Protein AF-0000000085930129 (afdb_homodimer)

Secondary structure (DSSP, 8-state):
-EEEEEEE-S-HHHHHHHHHHHHHHHHHHT-EEEEEEESSHHHHHHHHHH----SEEEE-S--SSS-HHHHHHHHHTT-SSSEEEEEES--TTHHHHHHTT-SEEEESSPPHHHHHHHHHHHHHHHHHT--EEEEEETTEEEEEEGGG--EEEEETTEEEEESSSEEEEES-HHHHHTT--TTEEEETTTEEEEGGGEEEE-SSEEEETTS-EEEPPTT-HHHHHHHHHHH-/-EEEEEEE-S-HHHHHHHHHHHHHHHHHHT-EEEEEEESSHHHHHHHHHH----SEEEE-S--SSS-HHHHHHHHHTT-SSSEEEEEES--TTHHHHHHTT-SEEEESSPPHHHHHHHHHHHHHHHHHT--EEEEEETTEEEEEEGGG--EEEEETTEEEEESSSEEEEE--HHHHHTTS-TTEEEETTTEEEEGGGEEEE-SSEEEETTS-EEEPPTT-HHHHHHHHHHH-

Structure (mmCIF, N/CA/C/O backbone):
data_AF-0000000085930129-model_v1
#
loop_
_entity.id
_entity.type
_entity.pdbx_description
1 polymer 'Stage 0 sporulation protein A homolog'
#
loop_
_atom_site.group_PDB
_atom_site.id
_atom_site.type_symbol
_atom_site.label_atom_id
_atom_site.label_alt_id
_atom_site.label_comp_id
_atom_site.label_asym_id
_atom_site.label_entity_id
_atom_site.label_seq_id
_atom_site.pdbx_PDB_ins_code
_atom_site.Cartn_x
_atom_site.Cartn_y
_atom_site.Cartn_z
_atom_site.occupancy
_atom_site.B_iso_or_equiv
_atom_site.auth_seq_id
_atom_site.auth_comp_id
_atom_site.auth_asym_id
_atom_site.auth_atom_id
_atom_site.pdbx_PDB_model_num
ATOM 1 N N . MET A 1 1 ? -5.344 15.742 -5.535 1 63.38 1 MET A N 1
ATOM 2 C CA . MET A 1 1 ? -5.332 15.164 -4.195 1 63.38 1 MET A CA 1
ATOM 3 C C . MET A 1 1 ? -4.5 16.016 -3.242 1 63.38 1 MET A C 1
ATOM 5 O O . MET A 1 1 ? -3.715 16.859 -3.678 1 63.38 1 MET A O 1
ATOM 9 N N . HIS A 1 2 ? -4.863 16 -2.02 1 73.25 2 HIS A N 1
ATOM 10 C CA . HIS A 1 2 ? -4.172 16.781 -1.001 1 73.25 2 HIS A CA 1
ATOM 11 C C . HIS A 1 2 ? -3.201 15.914 -0.204 1 73.25 2 HIS A C 1
ATOM 13 O O . HIS A 1 2 ? -3.566 14.828 0.258 1 73.25 2 HIS A O 1
ATOM 19 N N . TYR A 1 3 ? -1.977 16.312 -0.303 1 84.94 3 TYR A N 1
ATOM 20 C CA . TYR A 1 3 ? -0.972 15.57 0.452 1 84.94 3 TYR A CA 1
ATOM 21 C C . TYR A 1 3 ? -0.247 16.484 1.435 1 84.94 3 TYR A C 1
ATOM 23 O O . TYR A 1 3 ? 0.036 17.641 1.121 1 84.94 3 TYR A O 1
ATOM 31 N N . LYS A 1 4 ? -0.007 15.961 2.645 1 88.69 4 LYS A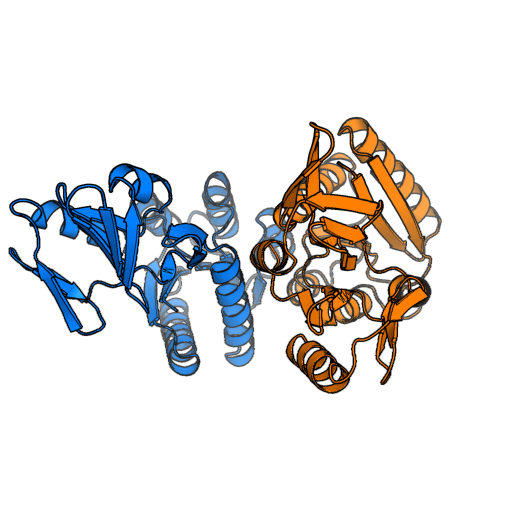 N 1
ATOM 32 C CA . LYS A 1 4 ? 0.861 16.625 3.611 1 88.69 4 LYS A CA 1
ATOM 33 C C . LYS A 1 4 ? 2.26 16.016 3.604 1 88.69 4 LYS A C 1
ATOM 35 O O . LYS A 1 4 ? 2.424 14.82 3.84 1 88.69 4 LYS A O 1
ATOM 40 N N . ILE A 1 5 ? 3.277 16.891 3.258 1 96.44 5 ILE A N 1
ATOM 41 C CA . ILE A 1 5 ? 4.629 16.406 3.021 1 96.44 5 ILE A CA 1
ATOM 42 C C . ILE A 1 5 ? 5.605 17.109 3.957 1 96.44 5 ILE A C 1
ATOM 44 O O . ILE A 1 5 ? 5.516 18.328 4.156 1 96.44 5 ILE A O 1
ATOM 48 N N . ALA A 1 6 ? 6.492 16.359 4.594 1 97.81 6 ALA A N 1
ATOM 49 C CA . ALA A 1 6 ? 7.559 16.938 5.398 1 97.81 6 ALA A CA 1
ATOM 50 C C . ALA A 1 6 ? 8.922 16.703 4.75 1 97.81 6 ALA A C 1
ATOM 52 O O . ALA A 1 6 ? 9.188 15.625 4.215 1 97.81 6 ALA A O 1
ATOM 53 N N . LEU A 1 7 ? 9.695 17.703 4.773 1 98.25 7 LEU A N 1
ATOM 54 C CA . LEU A 1 7 ? 11.102 17.672 4.371 1 98.25 7 LEU A CA 1
ATOM 55 C C . LEU A 1 7 ? 12.016 17.859 5.578 1 98.25 7 LEU A C 1
ATOM 57 O O . LEU A 1 7 ? 11.883 18.828 6.32 1 98.25 7 LEU A O 1
ATOM 61 N N . CYS A 1 8 ? 12.906 16.906 5.812 1 98.31 8 CYS A N 1
ATOM 62 C CA . CYS A 1 8 ? 13.867 17.016 6.902 1 98.31 8 CYS A CA 1
ATOM 63 C C . CYS A 1 8 ? 15.297 16.953 6.379 1 98.31 8 CYS A C 1
ATOM 65 O O . CYS A 1 8 ? 15.742 15.891 5.922 1 98.31 8 CYS A O 1
ATOM 67 N N . ASP A 1 9 ? 15.992 18 6.438 1 98.12 9 ASP A N 1
ATOM 68 C CA . ASP A 1 9 ? 17.344 18.156 5.93 1 98.12 9 ASP A CA 1
ATOM 69 C C . ASP A 1 9 ? 18.062 19.312 6.629 1 98.12 9 ASP A C 1
ATOM 71 O O . ASP A 1 9 ? 17.531 20.422 6.734 1 98.12 9 ASP A O 1
ATOM 75 N N . ASP A 1 10 ? 19.266 19.062 7.094 1 97.38 10 ASP A N 1
ATOM 76 C CA . ASP A 1 10 ? 19.922 20.094 7.875 1 97.38 10 ASP A CA 1
ATOM 77 C C . ASP A 1 10 ? 20.625 21.109 6.969 1 97.38 10 ASP A C 1
ATOM 79 O O . ASP A 1 10 ? 21.062 22.156 7.43 1 97.38 10 ASP A O 1
ATOM 83 N N . ALA A 1 11 ? 20.781 20.812 5.664 1 97.12 11 ALA A N 1
ATOM 84 C CA . ALA A 1 11 ? 21.391 21.75 4.719 1 97.12 11 ALA A CA 1
ATOM 85 C C . ALA A 1 11 ? 20.344 22.688 4.137 1 97.12 11 ALA A C 1
ATOM 87 O O . ALA A 1 11 ? 19.469 22.266 3.387 1 97.12 11 ALA A O 1
ATOM 88 N N . PRO A 1 12 ? 20.469 23.969 4.43 1 97.19 12 PRO A N 1
ATOM 89 C CA . PRO A 1 12 ? 19.469 24.922 3.953 1 97.19 12 PRO A CA 1
ATOM 90 C C . PRO A 1 12 ? 19.328 24.906 2.434 1 97.19 12 PRO A C 1
ATOM 92 O O . PRO A 1 12 ? 18.219 25.047 1.918 1 97.19 12 PRO A O 1
ATOM 95 N N . ALA A 1 13 ? 20.391 24.781 1.737 1 97.31 13 ALA A N 1
ATOM 96 C CA . ALA A 1 13 ? 20.359 24.781 0.278 1 97.31 13 ALA A CA 1
ATOM 97 C C . ALA A 1 13 ? 19.578 23.594 -0.248 1 97.31 13 ALA A C 1
ATOM 99 O O . ALA A 1 13 ? 18.812 23.719 -1.207 1 97.31 13 ALA A O 1
ATOM 100 N N . ASP A 1 14 ? 19.75 22.469 0.376 1 97.38 14 ASP A N 1
ATOM 101 C CA . ASP A 1 14 ? 19.031 21.266 -0.035 1 97.38 14 ASP A CA 1
ATOM 102 C C . ASP A 1 14 ? 17.547 21.391 0.251 1 97.38 14 ASP A C 1
ATOM 104 O O . ASP A 1 14 ? 16.719 21 -0.571 1 97.38 14 ASP A O 1
ATOM 108 N N . ARG A 1 15 ? 17.219 21.922 1.42 1 97.75 15 ARG A N 1
ATOM 109 C CA . ARG A 1 15 ? 15.82 22.141 1.752 1 97.75 15 ARG A CA 1
ATOM 110 C C . ARG A 1 15 ? 15.141 23.031 0.724 1 97.75 15 ARG A C 1
ATOM 112 O O . ARG A 1 15 ? 14.039 22.734 0.263 1 97.75 15 ARG A O 1
ATOM 119 N N . ALA A 1 16 ? 15.789 24.109 0.397 1 97.56 16 ALA A N 1
ATOM 120 C CA . ALA A 1 16 ? 15.234 25.062 -0.558 1 97.56 16 ALA A CA 1
ATOM 121 C C . ALA A 1 16 ? 15.031 24.406 -1.925 1 97.56 16 ALA A C 1
ATOM 123 O O . ALA A 1 16 ? 13.977 24.578 -2.549 1 97.56 16 ALA A O 1
ATOM 124 N N . LEU A 1 17 ? 16.016 23.719 -2.354 1 97.75 17 LEU A N 1
ATOM 125 C CA . LEU A 1 17 ? 15.953 23.031 -3.641 1 97.75 17 LEU A CA 1
ATOM 126 C C . LEU A 1 17 ? 14.789 22.047 -3.674 1 97.75 17 LEU A C 1
ATOM 128 O O . LEU A 1 17 ? 13.992 22.047 -4.609 1 97.75 17 LEU A O 1
ATOM 132 N N . LEU A 1 18 ? 14.703 21.219 -2.648 1 98.12 18 LEU A N 1
ATOM 133 C CA . LEU A 1 18 ? 13.68 20.188 -2.605 1 98.12 18 LEU A CA 1
ATOM 134 C C . LEU A 1 18 ? 12.289 20.797 -2.473 1 98.12 18 LEU A C 1
ATOM 136 O O . LEU A 1 18 ? 11.328 20.297 -3.047 1 98.12 18 LEU A O 1
ATOM 140 N N . ASP A 1 19 ? 12.219 21.844 -1.67 1 97.75 19 ASP A N 1
ATOM 141 C CA . ASP A 1 19 ? 10.961 22.562 -1.554 1 97.75 19 ASP A CA 1
ATOM 142 C C . ASP A 1 19 ? 10.445 23 -2.926 1 97.75 19 ASP A C 1
ATOM 144 O O . ASP A 1 19 ? 9.305 22.703 -3.285 1 97.75 19 ASP A O 1
ATOM 148 N N . GLY A 1 20 ? 11.289 23.625 -3.678 1 98.06 20 GLY A N 1
ATOM 149 C CA . GLY A 1 20 ? 10.922 24.062 -5.016 1 98.06 20 GLY A CA 1
ATOM 150 C C . GLY A 1 20 ? 10.516 22.922 -5.926 1 98.06 20 GLY A C 1
ATOM 151 O O . GLY A 1 20 ? 9.516 23 -6.633 1 98.06 20 GLY A O 1
ATOM 152 N N . LEU A 1 21 ? 11.281 21.844 -5.914 1 98.19 21 LEU A N 1
ATOM 153 C CA . LEU A 1 21 ? 11.016 20.703 -6.777 1 98.19 21 LEU A CA 1
ATOM 154 C C . LEU A 1 21 ? 9.688 20.047 -6.422 1 98.19 21 LEU A C 1
ATOM 156 O O . LEU A 1 21 ? 8.914 19.672 -7.309 1 98.19 21 LEU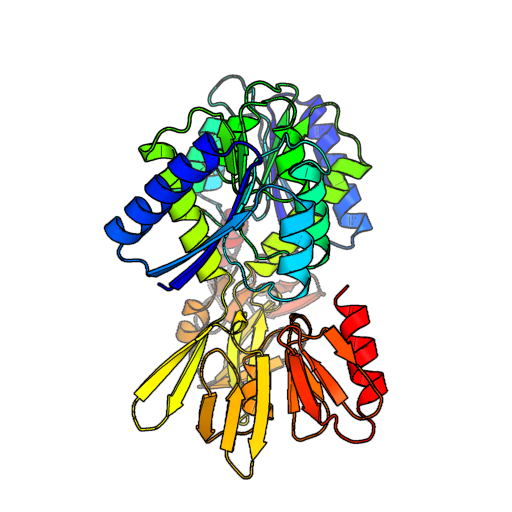 A O 1
ATOM 160 N N . VAL A 1 22 ? 9.406 19.938 -5.109 1 98.25 22 VAL A N 1
ATOM 161 C CA . VAL A 1 22 ? 8.188 19.266 -4.648 1 98.25 22 VAL A CA 1
ATOM 162 C C . VAL A 1 22 ? 6.973 20.109 -5.043 1 98.25 22 VAL A C 1
ATOM 164 O O . VAL A 1 22 ? 5.961 19.562 -5.492 1 98.25 22 VAL A O 1
ATOM 167 N N . ARG A 1 23 ? 7.078 21.359 -4.906 1 96.94 23 ARG A N 1
ATOM 168 C CA . ARG A 1 23 ? 5.98 22.234 -5.289 1 96.94 23 ARG A CA 1
ATOM 169 C C . ARG A 1 23 ? 5.727 22.172 -6.793 1 96.94 23 ARG A C 1
ATOM 171 O O . ARG A 1 23 ? 4.574 22.156 -7.23 1 96.94 23 ARG A O 1
ATOM 178 N N . ARG A 1 24 ? 6.766 22.172 -7.535 1 97.69 24 ARG A N 1
ATOM 179 C CA . ARG A 1 24 ? 6.621 22.047 -8.984 1 97.69 24 ARG A CA 1
ATOM 180 C C . ARG A 1 24 ? 5.961 20.734 -9.352 1 97.69 24 ARG A C 1
ATOM 182 O O . ARG A 1 24 ? 5.105 20.688 -10.242 1 97.69 24 ARG A O 1
ATOM 189 N N . TRP A 1 25 ? 6.402 19.703 -8.688 1 97.69 25 TRP A N 1
ATOM 190 C CA . TRP A 1 25 ? 5.781 18.391 -8.898 1 97.69 25 TRP A CA 1
ATOM 191 C C . TRP A 1 25 ? 4.277 18.453 -8.641 1 97.69 25 TRP A C 1
ATOM 193 O O . TRP A 1 25 ? 3.48 18 -9.461 1 97.69 25 TRP A O 1
ATOM 203 N N . ALA A 1 26 ? 3.953 19.016 -7.547 1 94.81 26 ALA A N 1
ATOM 204 C CA . ALA A 1 26 ? 2.549 19.062 -7.145 1 94.81 26 ALA A CA 1
ATOM 205 C C . ALA A 1 26 ? 1.724 19.875 -8.148 1 94.81 26 ALA A C 1
ATOM 207 O O . ALA A 1 26 ? 0.634 19.453 -8.539 1 94.81 26 ALA A O 1
ATOM 208 N N . GLU A 1 27 ? 2.248 20.938 -8.539 1 93.56 27 GLU A N 1
ATOM 209 C CA . GLU A 1 27 ? 1.568 21.781 -9.508 1 93.56 27 GLU A CA 1
ATOM 210 C C . GLU A 1 27 ? 1.37 21.047 -10.836 1 93.56 27 GLU A C 1
ATOM 212 O O . GLU A 1 27 ? 0.277 21.078 -11.406 1 93.56 27 GLU A O 1
ATOM 217 N N . GLY A 1 28 ? 2.441 20.469 -11.258 1 94.75 28 GLY A N 1
ATOM 218 C CA . GLY A 1 28 ? 2.383 19.75 -12.523 1 94.75 28 GLY A CA 1
ATOM 219 C C . GLY A 1 28 ? 1.4 18.594 -12.508 1 94.75 28 GLY A C 1
ATOM 220 O O . GLY A 1 28 ? 0.771 18.297 -13.523 1 94.75 28 GLY A O 1
ATOM 221 N N . ALA A 1 29 ? 1.305 18.016 -11.391 1 89.31 29 ALA A N 1
ATOM 222 C CA . ALA A 1 29 ? 0.45 16.828 -11.273 1 89.31 29 ALA A CA 1
ATOM 223 C C . ALA A 1 29 ? -0.957 17.219 -10.82 1 89.31 29 ALA A C 1
ATOM 225 O O . ALA A 1 29 ? -1.838 16.359 -10.719 1 89.31 29 ALA A O 1
ATOM 226 N N . GLY A 1 30 ? -1.134 18.453 -10.5 1 86.62 30 GLY A N 1
ATOM 227 C CA . GLY A 1 30 ? -2.439 18.922 -10.078 1 86.62 30 GLY A CA 1
ATOM 228 C C . GLY A 1 30 ? -2.768 18.578 -8.641 1 86.62 30 GLY A C 1
ATOM 229 O O . GLY A 1 30 ? -3.938 18.406 -8.289 1 86.62 30 GLY A O 1
ATOM 230 N N . HIS A 1 31 ? -1.772 18.406 -7.891 1 82.56 31 HIS A N 1
ATOM 231 C CA . HIS A 1 31 ? -1.967 18.109 -6.477 1 82.56 31 HIS A CA 1
ATOM 232 C C . HIS A 1 31 ? -1.951 19.375 -5.633 1 82.56 31 HIS A C 1
ATOM 234 O O . HIS A 1 31 ? -1.256 20.344 -5.965 1 82.56 31 HIS A O 1
ATOM 240 N N . THR A 1 32 ? -2.719 19.391 -4.586 1 79.69 32 THR A N 1
ATOM 241 C CA . THR A 1 32 ? -2.551 20.359 -3.512 1 79.69 32 THR A CA 1
ATOM 242 C C . THR A 1 32 ? -1.699 19.781 -2.387 1 79.69 32 THR A C 1
ATOM 244 O O . THR A 1 32 ? -1.901 18.625 -1.974 1 79.69 32 THR A O 1
ATOM 247 N N . ILE A 1 33 ? -0.732 20.594 -1.981 1 88.12 33 ILE A N 1
ATOM 248 C CA . ILE A 1 33 ? 0.127 20.016 -0.954 1 88.12 33 ILE A CA 1
ATOM 249 C C . ILE A 1 33 ? 0.308 21.016 0.188 1 88.12 33 ILE A C 1
ATOM 251 O O . ILE A 1 33 ? 0.238 22.234 -0.023 1 88.12 33 ILE A O 1
ATOM 255 N N . GLN A 1 34 ? 0.43 20.516 1.389 1 85.62 34 GLN A N 1
ATOM 256 C CA . GLN A 1 34 ? 1.027 21.219 2.523 1 85.62 34 GLN A CA 1
ATOM 257 C C . GLN A 1 34 ? 2.453 20.734 2.777 1 85.62 34 GLN A C 1
ATOM 259 O O . GLN A 1 34 ? 2.672 19.562 3.076 1 85.62 34 GLN A O 1
ATOM 264 N N . LEU A 1 35 ? 3.352 21.672 2.561 1 95.19 35 LEU A N 1
ATOM 265 C CA . LEU A 1 35 ? 4.762 21.312 2.666 1 95.19 35 LEU A CA 1
ATOM 266 C C . LEU A 1 35 ? 5.414 22.016 3.854 1 95.19 35 LEU A C 1
ATOM 268 O O . LEU A 1 35 ? 5.277 23.234 4.012 1 95.19 35 LEU A O 1
ATOM 272 N N . ALA A 1 36 ? 6.023 21.266 4.762 1 95.06 36 ALA A N 1
ATOM 273 C CA . ALA A 1 36 ? 6.781 21.812 5.887 1 95.06 36 ALA A CA 1
ATOM 274 C C . ALA A 1 36 ? 8.211 21.281 5.891 1 95.06 36 ALA A C 1
ATOM 276 O O . ALA A 1 36 ? 8.453 20.109 5.59 1 95.06 36 ALA A O 1
ATOM 277 N N . ALA A 1 37 ? 9.141 22.172 6.195 1 97.69 37 ALA A N 1
ATOM 278 C CA . ALA A 1 37 ? 10.555 21.797 6.223 1 97.69 37 ALA A CA 1
ATOM 279 C C . ALA A 1 37 ? 11.125 21.906 7.633 1 97.69 37 ALA A C 1
ATOM 281 O O . ALA A 1 37 ? 10.773 22.812 8.383 1 97.69 37 ALA A O 1
ATOM 282 N N . PHE A 1 38 ? 12.008 20.969 7.957 1 97.69 38 PHE A N 1
ATOM 283 C CA . PHE A 1 38 ? 12.641 20.906 9.273 1 97.69 38 PHE A CA 1
ATOM 284 C C . PHE A 1 38 ? 14.148 20.781 9.133 1 97.69 38 PHE A C 1
ATOM 286 O O . PHE A 1 38 ? 14.641 20.094 8.227 1 97.69 38 PHE A O 1
ATOM 293 N N . GLU A 1 39 ? 14.859 21.359 10.109 1 97.31 39 GLU A N 1
ATOM 294 C CA . GLU A 1 39 ? 16.312 21.422 9.977 1 97.31 39 GLU A CA 1
ATOM 295 C C . GLU A 1 39 ? 16.969 20.281 10.758 1 97.31 39 GLU A C 1
ATOM 297 O O . GLU A 1 39 ? 18.203 20.156 10.742 1 97.31 39 GLU A O 1
ATOM 302 N N . SER A 1 40 ? 16.172 19.594 11.523 1 97.25 40 SER A N 1
ATOM 303 C CA . SER A 1 40 ? 16.703 18.469 12.281 1 97.25 40 SER A CA 1
ATOM 304 C C . SER A 1 40 ? 15.617 17.422 12.539 1 97.25 40 SER A C 1
ATOM 306 O O . SER A 1 40 ? 14.422 17.734 12.492 1 97.25 40 SER A O 1
ATOM 308 N N . ALA A 1 41 ? 16.078 16.188 12.797 1 97.75 41 ALA A N 1
ATOM 309 C CA . ALA A 1 41 ? 15.156 15.109 13.156 1 97.75 41 ALA A CA 1
ATOM 310 C C . ALA A 1 41 ? 14.406 15.445 14.445 1 97.75 41 ALA A C 1
ATOM 312 O O . ALA A 1 41 ? 13.203 15.18 14.555 1 97.75 41 ALA A O 1
ATOM 313 N N . GLU A 1 42 ? 15.141 16.047 15.344 1 96.31 42 GLU A N 1
ATOM 314 C CA . GLU A 1 42 ? 14.555 16.391 16.641 1 96.31 42 GLU A CA 1
ATOM 315 C C . GLU A 1 42 ? 13.438 17.422 16.484 1 96.31 42 GLU A C 1
ATOM 317 O O . GLU A 1 42 ? 12.375 17.297 17.094 1 96.31 42 GLU A O 1
ATOM 322 N N . GLN A 1 43 ? 13.703 18.438 15.633 1 96.44 43 GLN A N 1
ATOM 323 C CA . GLN A 1 43 ? 12.68 19.438 15.367 1 96.44 43 GLN A CA 1
ATOM 324 C C . GLN A 1 43 ? 11.438 18.812 14.75 1 96.44 43 GLN A C 1
ATOM 326 O O . GLN A 1 43 ? 10.312 19.141 15.141 1 96.44 43 GLN A O 1
ATOM 331 N N . PHE A 1 44 ? 11.648 17.922 13.859 1 97.38 44 PHE A N 1
ATOM 332 C CA . PHE A 1 44 ? 10.523 17.266 13.211 1 97.38 44 PHE A CA 1
ATOM 333 C C . PHE A 1 44 ? 9.75 16.422 14.211 1 97.38 44 PHE A C 1
ATOM 335 O O . PHE A 1 44 ? 8.516 16.469 14.25 1 97.38 44 PHE A O 1
ATOM 342 N N . LEU A 1 45 ? 10.469 15.617 15.062 1 95 45 LEU A N 1
ATOM 343 C CA . LEU A 1 45 ? 9.812 14.734 16.016 1 95 45 LEU A CA 1
ATOM 344 C C . LEU A 1 45 ? 8.961 15.531 17 1 95 45 LEU A C 1
ATOM 346 O O . LEU A 1 45 ? 7.871 15.094 17.375 1 95 45 LEU A O 1
ATOM 350 N N . PHE A 1 46 ? 9.477 16.672 17.391 1 92.25 46 PHE A N 1
ATOM 351 C CA . PHE A 1 46 ? 8.719 17.531 18.266 1 92.25 46 PHE A CA 1
ATOM 352 C C . PHE A 1 46 ? 7.41 17.969 17.609 1 92.25 46 PHE A C 1
ATOM 354 O O . PHE A 1 46 ? 6.344 17.906 18.219 1 92.25 46 PHE A O 1
ATOM 361 N N . HIS A 1 47 ? 7.512 18.375 16.406 1 90 47 HIS A N 1
ATOM 362 C CA . HIS A 1 47 ? 6.34 18.781 15.633 1 90 47 HIS A CA 1
ATOM 363 C C . HIS A 1 47 ? 5.398 17.609 15.391 1 90 47 HIS A C 1
ATOM 365 O O . HIS A 1 47 ? 4.18 17.75 15.531 1 90 47 HIS A O 1
ATOM 371 N N . TYR A 1 48 ? 5.902 16.453 15.039 1 89.44 48 TYR A N 1
ATOM 372 C CA . TYR A 1 48 ? 5.164 15.242 14.688 1 89.44 48 TYR A CA 1
ATOM 373 C C . TYR A 1 48 ? 4.359 14.734 15.875 1 89.44 48 TYR A C 1
ATOM 375 O O . TYR A 1 48 ? 3.311 14.109 15.703 1 89.44 48 TYR A O 1
ATOM 383 N N . ALA A 1 49 ? 4.918 14.953 17.062 1 79.88 49 ALA A N 1
ATOM 384 C CA . ALA A 1 49 ? 4.207 14.555 18.266 1 79.88 49 ALA A CA 1
ATOM 385 C C . ALA A 1 49 ? 2.844 15.234 18.359 1 79.88 49 ALA A C 1
ATOM 387 O O . ALA A 1 49 ? 1.896 14.664 18.906 1 79.88 49 ALA A O 1
ATOM 388 N N . GLU A 1 50 ? 2.791 16.391 17.797 1 72.44 50 GLU A N 1
ATOM 389 C CA . GLU A 1 50 ? 1.551 17.156 17.844 1 72.44 50 GLU A CA 1
ATOM 390 C C . GLU A 1 50 ? 0.741 16.984 16.562 1 72.44 50 GLU A C 1
ATOM 392 O O . GLU A 1 50 ? -0.49 16.938 16.594 1 72.44 50 GLU A O 1
ATOM 397 N N . GLU A 1 51 ? 1.438 16.922 15.508 1 73.88 51 GLU A N 1
ATOM 398 C CA . GLU A 1 51 ? 0.833 16.781 14.188 1 73.88 51 GLU A CA 1
ATOM 399 C C . GLU A 1 51 ? 1.469 15.641 13.414 1 73.88 51 GLU A C 1
ATOM 401 O O . GLU A 1 51 ? 2.508 15.812 12.773 1 73.88 51 GLU A O 1
ATOM 406 N N . ASN A 1 52 ? 0.723 14.5 13.273 1 78.31 52 ASN A N 1
ATOM 407 C CA . ASN A 1 52 ? 1.353 13.289 12.75 1 78.31 52 ASN A CA 1
ATOM 408 C C . ASN A 1 52 ? 0.648 12.797 11.492 1 78.31 52 ASN A C 1
ATOM 410 O O . ASN A 1 52 ? 0.804 11.633 11.102 1 78.31 52 ASN A O 1
ATOM 414 N N . ASP A 1 53 ? -0.056 13.656 10.867 1 75.94 53 ASP A N 1
ATOM 415 C CA . ASP A 1 53 ? -0.873 13.242 9.734 1 75.94 53 ASP A CA 1
ATOM 416 C C . ASP A 1 53 ? -0.141 1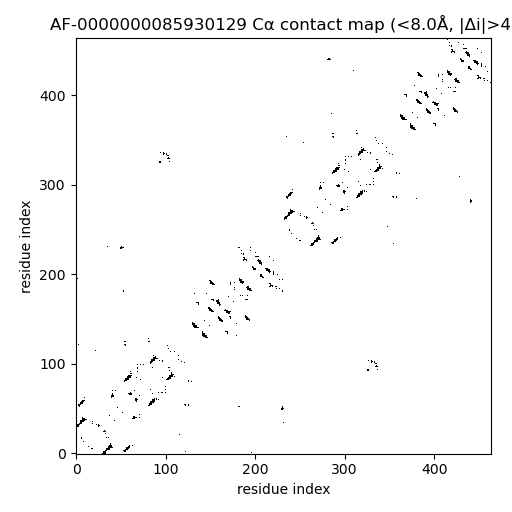3.477 8.414 1 75.94 53 ASP A C 1
ATOM 418 O O . ASP A 1 53 ? -0.759 13.836 7.406 1 75.94 53 ASP A O 1
ATOM 422 N N . TYR A 1 54 ? 1.092 13.312 8.375 1 89.19 54 TYR A N 1
ATOM 423 C CA . TYR A 1 54 ? 1.867 13.422 7.141 1 89.19 54 TYR A CA 1
ATOM 424 C C . TYR A 1 54 ? 1.665 12.195 6.262 1 89.19 54 TYR A C 1
ATOM 426 O O . TYR A 1 54 ? 1.575 11.07 6.762 1 89.19 54 TYR A O 1
ATOM 434 N N . ASP A 1 55 ? 1.634 12.453 4.965 1 89.94 55 ASP A N 1
ATOM 435 C CA . ASP A 1 55 ? 1.505 11.375 3.988 1 89.94 55 ASP A CA 1
ATOM 436 C C . ASP A 1 55 ? 2.873 10.922 3.49 1 89.94 55 ASP A C 1
ATOM 438 O O . ASP A 1 55 ? 3.082 9.734 3.238 1 89.94 55 ASP A O 1
ATOM 442 N N . ILE A 1 56 ? 3.766 11.891 3.311 1 96.69 56 ILE A N 1
ATOM 443 C CA . ILE A 1 56 ? 5.078 11.641 2.723 1 96.69 56 ILE A CA 1
ATOM 444 C C . ILE A 1 56 ? 6.156 12.328 3.551 1 96.69 56 ILE A C 1
ATOM 446 O O . ILE A 1 56 ? 6.004 13.492 3.938 1 96.69 56 ILE A O 1
ATOM 450 N N . LEU A 1 57 ? 7.18 11.625 3.859 1 98.38 57 LEU A N 1
ATOM 451 C CA . LEU A 1 57 ? 8.375 12.172 4.492 1 98.38 57 LEU A CA 1
ATOM 452 C C . LEU A 1 57 ? 9.57 12.078 3.557 1 98.38 57 LEU A C 1
ATOM 454 O O . LEU A 1 57 ? 9.898 11 3.059 1 98.38 57 LEU A O 1
ATOM 458 N N . LEU A 1 58 ? 10.227 13.188 3.248 1 98.81 58 LEU A N 1
ATOM 459 C CA . LEU A 1 58 ? 11.5 13.258 2.541 1 98.81 58 LEU A CA 1
ATOM 460 C C . LEU A 1 58 ? 12.641 13.531 3.51 1 98.81 58 LEU A C 1
ATOM 462 O O . LEU A 1 58 ? 12.742 14.625 4.07 1 98.81 58 LEU A O 1
ATOM 466 N N . LEU A 1 59 ? 13.477 12.523 3.676 1 98.62 59 LEU A N 1
ATOM 467 C CA . LEU A 1 59 ? 14.414 12.586 4.789 1 98.62 59 LEU A CA 1
ATOM 468 C C . LEU A 1 5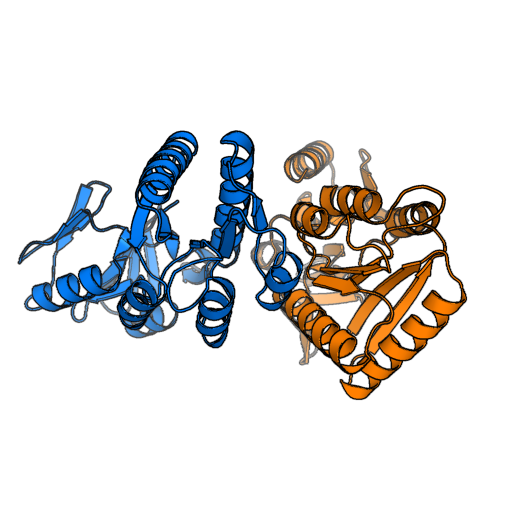9 ? 15.852 12.508 4.293 1 98.62 59 LEU A C 1
ATOM 470 O O . LEU A 1 59 ? 16.203 11.602 3.525 1 98.62 59 LEU A O 1
ATOM 474 N N . ASP A 1 60 ? 16.625 13.43 4.734 1 98.12 60 ASP A N 1
ATOM 475 C CA . ASP A 1 60 ? 18.062 13.203 4.676 1 98.12 60 ASP A CA 1
ATOM 476 C C . ASP A 1 60 ? 18.5 12.172 5.711 1 98.12 60 ASP A C 1
ATOM 478 O O . ASP A 1 60 ? 17.844 12 6.742 1 98.12 60 ASP A O 1
ATOM 482 N N . VAL A 1 61 ? 19.625 11.477 5.391 1 97.31 61 VAL A N 1
ATOM 483 C CA . VAL A 1 61 ? 20.125 10.484 6.332 1 97.31 61 VAL A CA 1
ATOM 484 C C . VAL A 1 61 ? 21.094 11.133 7.312 1 97.31 61 VAL A C 1
ATOM 486 O O . VAL A 1 61 ? 20.984 10.938 8.523 1 97.31 61 VAL A O 1
ATOM 489 N N . GLU A 1 62 ? 22 11.844 6.746 1 94.88 62 GLU A N 1
ATOM 490 C CA . GLU A 1 62 ? 23.016 12.461 7.605 1 94.88 62 GLU A CA 1
ATOM 491 C C . GLU A 1 62 ? 22.578 13.859 8.039 1 94.88 62 GLU A C 1
ATOM 493 O O . GLU A 1 62 ? 22.547 14.781 7.223 1 94.88 62 GLU A O 1
ATOM 498 N N . MET A 1 63 ? 22.344 13.906 9.281 1 94.44 63 MET A N 1
ATOM 499 C CA . MET A 1 63 ? 22 15.172 9.938 1 94.44 63 MET A CA 1
ATOM 500 C C . MET A 1 63 ? 22.719 15.305 11.273 1 94.44 63 MET A C 1
ATOM 502 O O . MET A 1 63 ? 23.297 14.328 11.773 1 94.44 63 MET A O 1
ATOM 506 N N . GLY A 1 64 ? 23.109 16.375 11.82 1 85.38 64 GLY A N 1
ATOM 507 C CA . GLY A 1 64 ? 23.906 16.641 13 1 85.38 64 GLY A CA 1
ATOM 508 C C . GLY A 1 64 ? 23.531 15.789 14.188 1 85.38 64 GLY A C 1
ATOM 509 O O . GLY A 1 64 ? 24.375 15.125 14.789 1 85.38 64 GLY A O 1
ATOM 510 N N . GLY A 1 65 ? 22.328 15.625 14.656 1 93.38 65 GLY A N 1
ATOM 511 C CA . GLY A 1 65 ? 21.812 14.82 15.75 1 93.38 65 GLY A CA 1
ATOM 512 C C . GLY A 1 65 ? 21.312 13.461 15.312 1 93.38 65 GLY A C 1
ATOM 513 O O . GLY A 1 65 ? 22.062 12.68 14.703 1 93.38 65 GLY A O 1
ATOM 514 N N . MET A 1 66 ? 20.188 13.172 15.594 1 95.06 66 MET A N 1
ATOM 515 C CA . MET A 1 66 ? 19.516 11.961 15.141 1 95.06 66 MET A CA 1
ATOM 516 C C . MET A 1 66 ? 19.547 11.867 13.617 1 95.06 66 MET A C 1
ATOM 518 O O . MET A 1 66 ? 19.234 12.836 12.93 1 95.06 66 MET A O 1
ATOM 522 N N . ASP A 1 67 ? 19.984 10.703 13.109 1 95.81 67 ASP A N 1
ATOM 523 C CA . ASP A 1 67 ? 20.047 10.57 11.656 1 95.81 67 ASP A CA 1
ATOM 524 C C . ASP A 1 67 ? 18.688 10.172 11.078 1 95.81 67 ASP A C 1
ATOM 526 O O . ASP A 1 67 ? 17.766 9.828 11.828 1 95.81 67 ASP A O 1
ATOM 530 N N . GLY A 1 68 ? 18.609 10.25 9.805 1 97.81 68 GLY A N 1
ATOM 531 C CA . GLY A 1 68 ? 17.344 10.023 9.125 1 97.81 68 GLY A CA 1
ATOM 532 C C . GLY A 1 68 ? 16.812 8.617 9.312 1 97.81 68 GLY A C 1
ATOM 533 O O . GLY A 1 68 ? 15.594 8.406 9.359 1 97.81 68 GLY A O 1
ATOM 534 N N . VAL A 1 69 ? 17.672 7.613 9.383 1 97.38 69 VAL A N 1
ATOM 535 C CA . VAL A 1 69 ? 17.25 6.227 9.562 1 97.38 69 VAL A CA 1
ATOM 536 C C . VAL A 1 69 ? 16.672 6.039 10.961 1 97.38 69 VAL A C 1
ATOM 538 O O . VAL A 1 69 ? 15.617 5.426 11.125 1 97.38 69 VAL A O 1
ATOM 541 N N . ALA A 1 70 ? 17.359 6.586 11.938 1 97.38 70 ALA A N 1
ATOM 542 C CA . ALA A 1 70 ? 16.859 6.547 13.305 1 97.38 70 ALA A CA 1
ATOM 543 C C . ALA A 1 70 ? 15.508 7.258 13.422 1 97.38 70 ALA A C 1
ATOM 545 O O . ALA A 1 70 ? 14.602 6.777 14.102 1 97.38 70 ALA A O 1
ATOM 546 N N . LEU A 1 71 ? 15.406 8.406 12.773 1 98 71 LEU A N 1
ATOM 547 C CA . LEU A 1 71 ? 14.141 9.125 12.734 1 98 71 LEU A CA 1
ATOM 548 C C . LEU A 1 71 ? 13.039 8.25 12.148 1 98 71 LEU A C 1
ATOM 550 O O . LEU A 1 71 ? 11.953 8.148 12.719 1 98 71 LEU A O 1
ATOM 554 N N . ALA A 1 72 ? 13.32 7.605 11.016 1 98 72 ALA A N 1
ATOM 555 C CA . ALA A 1 72 ? 12.352 6.746 10.344 1 98 72 ALA A CA 1
ATOM 556 C C . ALA A 1 72 ? 11.914 5.598 11.258 1 98 72 ALA A C 1
ATOM 558 O O . ALA A 1 72 ? 10.734 5.246 11.305 1 98 72 ALA A O 1
ATOM 559 N N . LYS A 1 73 ? 12.883 5.004 11.969 1 96.44 73 LYS A N 1
ATOM 560 C CA . LYS A 1 73 ? 12.57 3.93 12.898 1 96.44 73 LYS A CA 1
ATOM 561 C C . LYS A 1 73 ? 11.602 4.402 13.977 1 96.44 73 LYS A C 1
ATOM 563 O O . LYS A 1 73 ? 10.664 3.684 14.336 1 96.44 73 LYS A O 1
ATOM 568 N N . GLU A 1 74 ? 11.859 5.555 14.477 1 94.81 74 GLU A N 1
ATOM 569 C CA . GLU A 1 74 ? 10.977 6.129 15.484 1 94.81 74 GLU A CA 1
ATOM 570 C C . GLU A 1 74 ? 9.562 6.324 14.938 1 94.81 74 GLU A C 1
ATOM 572 O O . GLU A 1 74 ? 8.578 5.984 15.609 1 94.81 74 GLU A O 1
ATOM 577 N N . ILE A 1 75 ? 9.461 6.836 13.742 1 93.81 75 ILE A N 1
ATOM 578 C CA . ILE A 1 75 ? 8.18 7.094 13.109 1 93.81 75 ILE A CA 1
ATOM 579 C C . ILE A 1 75 ? 7.43 5.777 12.898 1 93.81 75 ILE A C 1
ATOM 581 O O . ILE A 1 75 ? 6.223 5.699 13.141 1 93.81 75 ILE A O 1
ATOM 585 N N . ARG A 1 76 ? 8.109 4.695 12.461 1 93.44 76 ARG A N 1
ATOM 586 C CA . ARG A 1 76 ? 7.516 3.408 12.109 1 93.44 76 ARG A CA 1
ATOM 587 C C . ARG A 1 76 ? 6.941 2.719 13.344 1 93.44 76 ARG A C 1
ATOM 589 O O . ARG A 1 76 ? 6.117 1.812 13.227 1 93.44 76 ARG A O 1
ATOM 596 N N . LYS A 1 77 ? 7.398 3.129 14.539 1 86.62 77 LYS A N 1
ATOM 597 C CA . LYS A 1 77 ? 6.832 2.57 15.766 1 86.62 77 LYS A CA 1
ATOM 598 C C . LYS A 1 77 ? 5.344 2.873 15.867 1 86.62 77 LYS A C 1
ATOM 600 O O . LYS A 1 77 ? 4.598 2.131 16.5 1 86.62 77 LYS A O 1
ATOM 605 N N . GLN A 1 78 ? 4.902 3.904 15.109 1 76.94 78 GLN A N 1
ATOM 606 C CA . GLN A 1 78 ? 3.516 4.305 15.312 1 76.94 78 GLN A CA 1
ATOM 607 C C . GLN A 1 78 ? 2.807 4.527 13.977 1 76.94 78 GLN A C 1
ATOM 609 O O . GLN A 1 78 ? 1.596 4.754 13.945 1 76.94 78 GLN A O 1
ATOM 614 N N . ASN A 1 79 ? 3.521 4.578 12.969 1 83.38 79 ASN A N 1
ATOM 615 C CA . ASN A 1 79 ? 2.943 4.895 11.664 1 83.38 79 ASN A CA 1
ATOM 616 C C . ASN A 1 79 ? 3.525 4.008 10.562 1 83.38 79 ASN A C 1
ATOM 618 O O . ASN A 1 79 ? 4.625 4.266 10.078 1 83.38 79 ASN A O 1
ATOM 622 N N . GLU A 1 80 ? 2.775 3.088 10.125 1 82.38 80 GLU A N 1
ATOM 623 C CA . GLU A 1 80 ? 3.23 2.176 9.078 1 82.38 80 GLU A CA 1
ATOM 624 C C . GLU A 1 80 ? 2.84 2.684 7.695 1 82.38 80 GLU A C 1
ATOM 626 O O . GLU A 1 80 ? 3.379 2.227 6.688 1 82.38 80 GLU A O 1
ATOM 631 N N . ALA A 1 81 ? 2.01 3.654 7.688 1 79.88 81 ALA A N 1
ATOM 632 C CA . ALA A 1 81 ? 1.364 4.02 6.43 1 79.88 81 ALA A CA 1
ATOM 633 C C . ALA A 1 81 ? 2.119 5.145 5.73 1 79.88 81 ALA A C 1
ATOM 635 O O . ALA A 1 81 ? 2.084 5.254 4.5 1 79.88 81 ALA A O 1
ATOM 636 N N . VAL A 1 82 ? 2.729 6.008 6.531 1 91.06 82 VAL A N 1
ATOM 637 C CA . VAL A 1 82 ? 3.389 7.164 5.938 1 91.06 82 VAL A CA 1
ATOM 638 C C . VAL A 1 82 ? 4.465 6.699 4.957 1 91.06 82 VAL A C 1
ATOM 640 O O . VAL A 1 82 ? 5.184 5.734 5.227 1 91.06 82 VAL A O 1
ATOM 643 N N . GLN A 1 83 ? 4.57 7.348 3.766 1 96.5 83 GLN A N 1
ATOM 644 C CA . GLN A 1 83 ? 5.59 7.008 2.779 1 96.5 83 GLN A CA 1
ATOM 645 C C . GLN A 1 83 ? 6.906 7.719 3.084 1 96.5 83 GLN A C 1
ATOM 647 O O . GLN A 1 83 ? 6.949 8.945 3.152 1 96.5 83 GLN A O 1
ATOM 652 N N . ILE A 1 84 ? 7.941 6.953 3.271 1 98.12 84 ILE A N 1
ATOM 653 C CA . ILE A 1 84 ? 9.242 7.52 3.6 1 98.12 84 ILE A CA 1
ATOM 654 C C . ILE A 1 84 ? 10.18 7.402 2.395 1 98.12 84 ILE A C 1
ATOM 656 O O . ILE A 1 84 ? 10.336 6.32 1.826 1 98.12 84 ILE A O 1
ATOM 660 N N . VAL A 1 85 ? 10.742 8.5 1.984 1 98.69 85 VAL A N 1
ATOM 661 C CA . VAL A 1 85 ? 11.773 8.555 0.949 1 98.69 85 VAL A CA 1
ATOM 662 C C . VAL A 1 85 ? 13.039 9.188 1.514 1 98.69 85 VAL A C 1
ATOM 664 O O . VAL A 1 85 ? 13.016 10.32 1.996 1 98.69 85 VAL A O 1
ATOM 667 N N . PHE A 1 86 ? 14.117 8.422 1.422 1 98.56 86 PHE A N 1
ATOM 668 C CA . PHE A 1 86 ? 15.398 9.016 1.784 1 98.56 86 PHE A CA 1
ATOM 669 C C . PHE A 1 86 ? 16 9.758 0.603 1 98.56 86 PHE A C 1
ATOM 671 O O . PHE A 1 86 ? 15.953 9.289 -0.534 1 98.56 86 PHE A O 1
ATOM 678 N N . ILE A 1 87 ? 16.484 10.961 0.838 1 98.25 87 ILE A N 1
ATOM 679 C CA . ILE A 1 87 ? 17.234 11.758 -0.125 1 98.25 87 ILE A CA 1
ATOM 680 C C . ILE A 1 87 ? 18.562 12.195 0.489 1 98.25 87 ILE A C 1
ATOM 682 O O . ILE A 1 87 ? 18.594 13.086 1.339 1 98.25 87 ILE A O 1
ATOM 686 N N . THR A 1 88 ? 19.656 11.578 0.022 1 96.75 88 THR A N 1
ATOM 687 C CA . THR A 1 88 ? 20.891 11.789 0.76 1 96.75 88 THR A CA 1
ATOM 688 C C . THR A 1 88 ? 22.109 11.562 -0.144 1 96.75 88 THR A C 1
ATOM 690 O O . THR A 1 88 ? 21.984 10.984 -1.227 1 96.75 88 THR A O 1
ATOM 693 N N . GLY A 1 89 ? 23.203 12.102 0.295 1 95.44 89 GLY A N 1
ATOM 694 C CA . GLY A 1 89 ? 24.453 11.867 -0.404 1 95.44 89 GLY A CA 1
ATOM 695 C C . GLY A 1 89 ? 25.188 10.625 0.076 1 95.44 89 GLY A C 1
ATOM 696 O O . GLY A 1 89 ? 26.281 10.328 -0.392 1 95.44 89 GLY A O 1
ATOM 697 N N . TYR A 1 90 ? 24.609 9.883 0.979 1 93.5 90 TYR A N 1
ATOM 698 C CA . TYR A 1 90 ? 25.266 8.742 1.603 1 93.5 90 TYR A CA 1
ATOM 699 C C . TYR A 1 90 ? 24.672 7.43 1.111 1 93.5 90 TYR A C 1
ATOM 701 O O . TYR A 1 90 ? 23.453 7.223 1.201 1 93.5 90 TYR A O 1
ATOM 709 N N . SER A 1 91 ? 25.484 6.602 0.616 1 93.38 91 SER A N 1
ATOM 710 C CA . SER A 1 91 ? 25.016 5.34 0.055 1 93.38 91 SER A CA 1
ATOM 711 C C . SER A 1 91 ? 25.109 4.211 1.073 1 93.38 91 SER A C 1
ATOM 713 O O . SER A 1 91 ? 24.562 3.129 0.865 1 93.38 91 SER A O 1
ATOM 715 N N . ASP A 1 92 ? 25.766 4.453 2.211 1 93 92 ASP A N 1
ATOM 716 C CA . ASP A 1 92 ? 26.078 3.389 3.158 1 93 92 ASP A CA 1
ATOM 717 C C . ASP A 1 92 ? 24.812 2.891 3.859 1 93 92 ASP A C 1
ATOM 719 O O . ASP A 1 92 ? 24.828 1.834 4.496 1 93 92 ASP A O 1
ATOM 723 N N . TYR A 1 93 ? 23.766 3.604 3.701 1 93.31 93 TYR A N 1
ATOM 724 C CA . TYR A 1 93 ? 22.562 3.283 4.469 1 93.31 93 TYR A CA 1
ATOM 725 C C . TYR A 1 93 ? 21.453 2.783 3.559 1 93.31 93 TYR A C 1
ATOM 727 O O . TYR A 1 93 ? 20.297 2.676 3.982 1 93.31 93 TYR A O 1
ATOM 735 N N . ILE A 1 94 ? 21.75 2.502 2.377 1 95.06 94 ILE A N 1
ATOM 736 C CA . ILE A 1 94 ? 20.734 2.09 1.408 1 95.06 94 ILE A CA 1
ATOM 737 C C . ILE A 1 94 ? 20.016 0.848 1.918 1 95.06 94 ILE A C 1
ATOM 739 O O . ILE A 1 94 ? 18.781 0.78 1.875 1 95.06 94 ILE A O 1
ATOM 743 N N . ALA A 1 95 ? 20.734 -0.07 2.434 1 94.19 95 ALA A N 1
ATOM 744 C CA . ALA A 1 95 ? 20.156 -1.314 2.93 1 94.19 95 ALA A CA 1
ATOM 745 C C . ALA A 1 95 ? 19.281 -1.06 4.152 1 94.19 95 ALA A C 1
ATOM 747 O O . ALA A 1 95 ? 18.234 -1.697 4.316 1 94.19 95 ALA A O 1
ATOM 748 N N . GLU A 1 96 ? 19.641 -0.113 4.957 1 94.44 96 GLU A N 1
ATOM 749 C CA . GLU A 1 96 ? 18.891 0.207 6.168 1 94.44 96 GLU A CA 1
ATOM 750 C C . GLU A 1 96 ? 17.516 0.776 5.832 1 94.44 96 GLU A C 1
ATOM 752 O O . GLU A 1 96 ? 16.594 0.687 6.641 1 94.44 96 GLU A O 1
ATOM 757 N N . GLY A 1 97 ? 17.391 1.342 4.656 1 96.88 97 GLY A N 1
ATOM 758 C CA . GLY A 1 97 ? 16.094 1.849 4.223 1 96.88 97 GLY A CA 1
ATOM 759 C C . GLY A 1 97 ? 15.023 0.781 4.18 1 96.88 97 GLY A C 1
ATOM 760 O O . GLY A 1 97 ? 13.859 1.056 4.48 1 96.88 97 GLY A O 1
ATOM 761 N N . TYR A 1 98 ? 15.43 -0.446 3.904 1 95.94 98 TYR A N 1
ATOM 762 C CA . TYR A 1 98 ? 14.477 -1.552 3.83 1 95.94 98 TYR A CA 1
ATOM 763 C C . TYR A 1 98 ? 13.938 -1.898 5.211 1 95.94 98 TYR A C 1
ATOM 765 O O . TYR A 1 98 ? 12.797 -2.344 5.344 1 95.94 98 TYR A O 1
ATOM 773 N N . GLU A 1 99 ? 14.734 -1.675 6.23 1 94.44 99 GLU A N 1
ATOM 774 C CA . GLU A 1 99 ? 14.352 -2.004 7.602 1 94.44 99 GLU A CA 1
ATOM 775 C C . GLU A 1 99 ? 13.172 -1.151 8.062 1 94.44 99 GLU A C 1
ATOM 777 O O . GLU A 1 99 ? 12.391 -1.572 8.922 1 94.44 99 GLU A O 1
ATOM 782 N N . VAL A 1 100 ? 13.047 -0.044 7.438 1 95.75 100 VAL A N 1
ATOM 783 C CA . VAL A 1 100 ? 11.969 0.86 7.836 1 95.75 100 VAL A CA 1
ATOM 784 C C . VAL A 1 100 ? 10.945 0.977 6.707 1 95.75 100 VAL A C 1
ATOM 786 O O . VAL A 1 100 ? 10.172 1.934 6.664 1 95.75 100 VAL A O 1
ATOM 789 N N . ALA A 1 101 ? 11.023 0.095 5.781 1 95.69 101 ALA A N 1
ATOM 790 C CA . ALA A 1 101 ? 10.086 0.037 4.656 1 95.69 101 ALA A CA 1
ATOM 791 C C . ALA A 1 101 ? 10.047 1.367 3.908 1 95.69 101 ALA A C 1
ATOM 793 O O . ALA A 1 101 ? 8.969 1.9 3.637 1 95.69 101 ALA A O 1
ATOM 794 N N . ALA A 1 102 ? 11.219 1.873 3.645 1 97.69 102 ALA A N 1
ATOM 795 C CA . ALA A 1 102 ? 11.281 3.07 2.809 1 97.69 102 ALA A CA 1
ATOM 796 C C . ALA A 1 102 ? 10.75 2.789 1.405 1 97.69 102 ALA A C 1
ATOM 798 O O . ALA A 1 102 ? 11.008 1.722 0.841 1 97.69 102 ALA A O 1
ATOM 799 N N . LEU A 1 103 ? 10.07 3.771 0.936 1 97.44 103 LEU A N 1
ATOM 800 C CA . LEU A 1 103 ? 9.562 3.65 -0.425 1 97.44 103 LEU A CA 1
ATOM 801 C C . LEU A 1 103 ? 10.695 3.686 -1.438 1 97.44 103 LEU A C 1
ATOM 803 O O . LEU A 1 103 ? 10.656 2.98 -2.449 1 97.44 103 LEU A O 1
ATOM 807 N N . HIS A 1 104 ? 11.555 4.586 -1.164 1 97.88 104 HIS A N 1
ATOM 808 C CA . HIS A 1 104 ? 12.703 4.746 -2.051 1 97.88 104 HIS A CA 1
ATOM 809 C C . HIS A 1 104 ? 13.883 5.371 -1.318 1 97.88 104 HIS A C 1
ATOM 811 O O . HIS A 1 104 ? 13.742 5.84 -0.188 1 97.88 104 HIS A O 1
ATOM 817 N N . TYR A 1 105 ? 15.039 5.273 -1.974 1 97.62 105 TYR A N 1
ATOM 818 C CA . TYR A 1 105 ? 16.312 5.852 -1.552 1 97.62 105 TYR A CA 1
ATOM 819 C C . TYR A 1 105 ? 16.984 6.582 -2.707 1 97.62 105 TYR A C 1
ATOM 821 O O . TYR A 1 105 ? 17.5 5.953 -3.635 1 97.62 105 TYR A O 1
ATOM 829 N N . LEU A 1 106 ? 16.969 7.922 -2.623 1 97.62 106 LEU A N 1
ATOM 830 C CA . LEU A 1 106 ? 17.5 8.742 -3.707 1 97.62 106 LEU A CA 1
ATOM 831 C C . LEU A 1 106 ? 18.859 9.336 -3.334 1 97.62 106 LEU A C 1
ATOM 833 O O . LEU A 1 106 ? 19 9.938 -2.268 1 97.62 106 LEU A O 1
ATOM 837 N N . MET A 1 107 ? 19.75 9.211 -4.246 1 96 107 MET A N 1
ATOM 838 C CA . MET A 1 107 ? 21.078 9.758 -4.043 1 96 107 MET A CA 1
ATOM 839 C C . MET A 1 107 ? 21.141 11.211 -4.512 1 96 107 MET A C 1
ATOM 841 O O . MET A 1 107 ? 20.625 11.547 -5.57 1 96 107 MET A O 1
ATOM 845 N N . LYS A 1 108 ? 21.734 12.117 -3.691 1 96.19 108 LYS A N 1
ATOM 846 C CA . LYS A 1 108 ? 22.031 13.477 -4.117 1 96.19 108 LYS A CA 1
ATOM 847 C C . LYS A 1 108 ? 23.203 13.508 -5.09 1 96.19 108 LYS A C 1
ATOM 849 O O . LYS A 1 108 ? 24.156 12.719 -4.961 1 96.19 108 LYS A O 1
ATOM 854 N N . PRO A 1 109 ? 23.203 14.375 -6.059 1 96.19 109 PRO A N 1
ATOM 855 C CA . PRO A 1 109 ? 22.125 15.32 -6.367 1 96.19 109 PRO A CA 1
ATOM 856 C C . PRO A 1 109 ? 20.922 14.641 -7.016 1 96.19 109 PRO A C 1
ATOM 858 O O . PRO A 1 109 ? 21.094 13.711 -7.809 1 96.19 109 PRO A O 1
ATOM 861 N N . VAL A 1 110 ? 19.812 15.148 -6.652 1 94.62 110 VAL A N 1
ATOM 862 C CA . VAL A 1 110 ? 18.594 14.516 -7.125 1 94.62 110 VAL A CA 1
ATOM 863 C C . VAL A 1 110 ? 18.219 15.062 -8.5 1 94.62 110 VAL A C 1
ATOM 865 O O . VAL A 1 110 ? 18.266 16.281 -8.719 1 94.62 110 VAL A O 1
ATOM 868 N N . ARG A 1 111 ? 17.938 14.156 -9.391 1 94.19 111 ARG A N 1
ATOM 869 C CA . ARG A 1 111 ? 17.375 14.539 -10.68 1 94.19 111 ARG A CA 1
ATOM 870 C C . ARG A 1 111 ? 15.859 14.75 -10.578 1 94.19 111 ARG A C 1
ATOM 872 O O . ARG A 1 111 ? 15.156 13.961 -9.945 1 94.19 111 ARG A O 1
ATOM 879 N N . GLU A 1 112 ? 15.445 15.789 -11.242 1 96.25 112 GLU A N 1
ATOM 880 C CA . GLU A 1 112 ? 14.039 16.172 -11.164 1 96.25 112 GLU A CA 1
ATOM 881 C C . GLU A 1 112 ? 13.125 15.031 -11.586 1 96.25 112 GLU A C 1
ATOM 883 O O . GLU A 1 112 ? 12.18 14.695 -10.875 1 96.25 112 GLU A O 1
ATOM 888 N N . GLU A 1 113 ? 13.422 14.484 -12.711 1 96.38 113 GLU A N 1
ATOM 889 C CA . GLU A 1 113 ? 12.57 13.43 -13.266 1 96.38 113 GLU A CA 1
ATOM 890 C C . GLU A 1 113 ? 12.477 12.242 -12.312 1 96.38 113 GLU A C 1
ATOM 892 O O . GLU A 1 113 ? 11.406 11.656 -12.148 1 96.38 113 GLU A O 1
ATOM 897 N N . LYS A 1 114 ? 13.539 11.906 -11.711 1 96.62 114 LYS A N 1
ATOM 898 C CA . LYS A 1 114 ? 13.562 10.773 -10.781 1 96.62 114 LYS A CA 1
ATOM 899 C C . LYS A 1 114 ? 12.773 11.102 -9.516 1 96.62 114 LYS A C 1
ATOM 901 O O . LYS A 1 114 ? 11.984 10.281 -9.047 1 96.62 114 LYS A O 1
ATOM 906 N N . LEU A 1 115 ? 13 12.266 -9 1 98 115 LEU A N 1
ATOM 907 C CA . LEU A 1 115 ? 12.258 12.688 -7.82 1 98 115 LEU A CA 1
ATOM 908 C C . LEU A 1 115 ? 10.758 12.688 -8.094 1 98 115 LEU A C 1
ATOM 910 O O . LEU A 1 115 ? 9.969 12.195 -7.281 1 98 115 LEU A O 1
ATOM 914 N N . PHE A 1 116 ? 10.367 13.188 -9.219 1 98 116 PHE A N 1
ATOM 915 C CA . PHE A 1 116 ? 8.953 13.273 -9.555 1 98 116 PHE A CA 1
ATOM 916 C C . PHE A 1 116 ? 8.344 11.883 -9.664 1 98 116 PHE A C 1
ATOM 918 O O . PHE A 1 116 ? 7.23 11.648 -9.18 1 98 116 PHE A O 1
ATOM 925 N N . SER A 1 117 ? 9.094 11.008 -10.289 1 96.81 117 SER A N 1
ATOM 926 C CA . SER A 1 117 ? 8.602 9.641 -10.406 1 96.81 117 SER A CA 1
ATOM 927 C C . SER A 1 117 ? 8.398 9 -9.039 1 96.81 117 SER A C 1
ATOM 929 O O . SER A 1 117 ? 7.418 8.289 -8.82 1 96.81 117 SER A O 1
ATOM 931 N N . VAL A 1 118 ? 9.297 9.203 -8.133 1 97.69 118 VAL A N 1
ATOM 932 C CA . VAL A 1 118 ? 9.211 8.648 -6.785 1 97.69 118 VAL A CA 1
ATOM 933 C C . VAL A 1 118 ? 8.047 9.289 -6.031 1 97.69 118 VAL A C 1
ATOM 935 O O . VAL A 1 118 ? 7.309 8.609 -5.316 1 97.69 118 VAL A O 1
ATOM 938 N N . LEU A 1 119 ? 7.867 10.578 -6.223 1 97.94 119 LEU A N 1
ATOM 939 C CA . LEU A 1 119 ? 6.762 11.273 -5.578 1 97.94 119 LEU A CA 1
ATOM 940 C C . LEU A 1 119 ? 5.422 10.781 -6.121 1 97.94 119 LEU A C 1
ATOM 942 O O . LEU A 1 119 ? 4.441 10.688 -5.375 1 97.94 119 LEU A O 1
ATOM 946 N N . ASP A 1 120 ? 5.41 10.484 -7.398 1 95.25 120 ASP A N 1
ATOM 947 C CA . ASP A 1 120 ? 4.203 9.891 -7.973 1 95.25 120 ASP A CA 1
ATOM 948 C C . ASP A 1 120 ? 3.844 8.586 -7.273 1 95.25 120 ASP A C 1
ATOM 950 O O . ASP A 1 120 ? 2.691 8.383 -6.883 1 95.25 120 ASP A O 1
ATOM 954 N N . ARG A 1 121 ? 4.82 7.785 -7.098 1 93.88 121 ARG A N 1
ATOM 955 C CA . ARG A 1 121 ? 4.605 6.508 -6.422 1 93.88 121 ARG A CA 1
ATOM 956 C C . ARG A 1 121 ? 4.156 6.719 -4.98 1 93.88 121 ARG A C 1
ATOM 958 O O . ARG A 1 121 ? 3.262 6.023 -4.5 1 93.88 121 ARG A O 1
ATOM 965 N N . ALA A 1 122 ? 4.762 7.621 -4.352 1 95.62 122 ALA A N 1
ATOM 966 C CA . ALA A 1 122 ? 4.418 7.914 -2.965 1 95.62 122 ALA A CA 1
ATOM 967 C C . ALA A 1 122 ? 2.969 8.383 -2.846 1 95.62 122 ALA A C 1
ATOM 969 O O . ALA A 1 122 ? 2.238 7.941 -1.958 1 95.62 122 ALA A O 1
ATOM 970 N N . ALA A 1 123 ? 2.617 9.227 -3.725 1 90.06 123 ALA A N 1
ATOM 971 C CA . ALA A 1 123 ? 1.259 9.766 -3.73 1 90.06 123 ALA A CA 1
ATOM 972 C C . ALA A 1 123 ? 0.234 8.672 -3.994 1 90.06 123 ALA A C 1
ATOM 974 O O . ALA A 1 123 ? -0.805 8.609 -3.334 1 90.06 123 ALA A O 1
ATOM 975 N N . GLU A 1 124 ? 0.551 7.84 -4.895 1 84.06 124 GLU A N 1
ATOM 976 C CA . GLU A 1 124 ? -0.344 6.738 -5.23 1 84.06 124 GLU A CA 1
ATOM 977 C C . GLU A 1 124 ? -0.542 5.805 -4.039 1 84.06 124 GLU A C 1
ATOM 979 O O . GLU A 1 124 ? -1.669 5.41 -3.734 1 84.06 124 GLU A O 1
ATOM 984 N N . LYS A 1 125 ? 0.535 5.488 -3.418 1 86.31 125 LYS A N 1
ATOM 985 C CA . LYS A 1 125 ? 0.459 4.598 -2.264 1 86.31 125 LYS A CA 1
ATOM 986 C C . LYS A 1 125 ? -0.282 5.262 -1.105 1 86.31 125 LYS A C 1
ATOM 988 O O . LYS A 1 125 ? -1.067 4.613 -0.411 1 86.31 125 LYS A O 1
ATOM 993 N N . ALA A 1 126 ? 0.006 6.473 -0.92 1 83.69 126 ALA A N 1
ATOM 994 C CA . ALA A 1 126 ? -0.692 7.219 0.124 1 83.69 126 ALA A CA 1
ATOM 995 C C . ALA A 1 126 ? -2.199 7.223 -0.118 1 83.69 126 ALA A C 1
ATOM 997 O O . ALA A 1 126 ? -2.986 7.078 0.82 1 83.69 126 ALA A O 1
ATOM 998 N N . ALA A 1 127 ? -2.498 7.324 -1.31 1 72.44 127 ALA A N 1
ATOM 999 C CA . ALA A 1 127 ? -3.91 7.348 -1.681 1 72.44 127 ALA A CA 1
ATOM 1000 C C . ALA A 1 127 ? -4.559 5.984 -1.46 1 72.44 127 ALA A C 1
ATOM 1002 O O . ALA A 1 127 ? -5.695 5.902 -0.993 1 72.44 127 ALA A O 1
ATOM 1003 N N . LYS A 1 128 ? -3.826 4.957 -1.821 1 67.94 128 LYS A N 1
ATOM 1004 C CA . LYS A 1 128 ? -4.34 3.596 -1.673 1 67.94 128 LYS A CA 1
ATOM 1005 C C . LYS A 1 128 ? -4.566 3.252 -0.204 1 67.94 128 LYS A C 1
ATOM 1007 O O . LYS A 1 128 ? -5.5 2.521 0.13 1 67.94 128 LYS A O 1
ATOM 1012 N N . ASN A 1 129 ? -3.715 3.715 0.579 1 64.12 129 ASN A N 1
ATOM 1013 C CA . ASN A 1 129 ? -3.855 3.465 2.01 1 64.12 129 ASN A CA 1
ATOM 1014 C C . ASN A 1 129 ? -4.941 4.34 2.627 1 64.12 129 ASN A C 1
ATOM 1016 O O . ASN A 1 129 ? -5.238 4.223 3.816 1 64.12 129 ASN A O 1
ATOM 1020 N N . GLU A 1 130 ? -5.566 4.945 1.745 1 59.59 130 GLU A N 1
ATOM 1021 C CA . GLU A 1 130 ? -6.613 5.875 2.158 1 59.59 130 GLU A CA 1
ATOM 1022 C C . GLU A 1 130 ? -7.859 5.125 2.633 1 59.59 130 GLU A C 1
ATOM 1024 O O . GLU A 1 130 ? -8.281 4.156 2.006 1 59.59 130 GLU A O 1
ATOM 1029 N N . ARG A 1 131 ? -8.398 5.398 3.898 1 62.09 131 ARG A N 1
ATOM 1030 C CA . ARG A 1 131 ? -9.633 4.863 4.473 1 62.09 131 ARG A CA 1
ATOM 1031 C C . ARG A 1 131 ? -10.836 5.215 3.607 1 62.09 131 ARG A C 1
ATOM 1033 O O . ARG A 1 131 ? -10.898 6.305 3.033 1 62.09 131 ARG A O 1
ATOM 1040 N N . VAL A 1 132 ? -11.758 4.184 3.408 1 64.31 132 VAL A N 1
ATOM 1041 C CA . VAL A 1 132 ? -12.992 4.332 2.635 1 64.31 132 VAL A CA 1
ATOM 1042 C C . VAL A 1 132 ? -14.195 4.145 3.549 1 64.31 132 VAL A C 1
ATOM 1044 O O . VAL A 1 132 ? -14.242 3.209 4.348 1 64.31 132 VAL A O 1
ATOM 1047 N N . LEU A 1 133 ? -15.172 5.133 3.594 1 73.44 133 LEU A N 1
ATOM 1048 C CA . LEU A 1 133 ? -16.453 4.996 4.285 1 73.44 133 LEU A CA 1
ATOM 1049 C C . LEU A 1 133 ? -17.422 4.152 3.473 1 73.44 133 LEU A C 1
ATOM 1051 O O . LEU A 1 133 ? -17.609 4.387 2.275 1 73.44 133 LEU A O 1
ATOM 1055 N N . HIS A 1 134 ? -17.922 3.119 4.02 1 71.38 134 HIS A N 1
ATOM 1056 C CA . HIS A 1 134 ? -19 2.336 3.443 1 71.38 134 HIS A CA 1
ATOM 1057 C C . HIS A 1 134 ? -20.359 2.793 3.98 1 71.38 134 HIS A C 1
ATOM 1059 O O . HIS A 1 134 ? -20.641 2.637 5.168 1 71.38 134 HIS A O 1
ATOM 1065 N N . LEU A 1 135 ? -21.188 3.41 3.176 1 77.94 135 LEU A N 1
ATOM 1066 C CA . LEU A 1 135 ? -22.453 3.998 3.576 1 77.94 135 LEU A CA 1
ATOM 1067 C C . LEU A 1 135 ? -23.625 3.301 2.879 1 77.94 135 LEU A C 1
ATOM 1069 O O . LEU A 1 135 ? -23.484 2.822 1.751 1 77.94 135 LEU A O 1
ATOM 1073 N N . VAL A 1 136 ? -24.656 3.152 3.545 1 74.56 136 VAL A N 1
ATOM 1074 C CA . VAL A 1 136 ? -25.859 2.582 2.965 1 74.56 136 VAL A CA 1
ATOM 1075 C C . VAL A 1 136 ? -26.969 3.625 2.965 1 74.56 136 VAL A C 1
ATOM 1077 O O . VAL A 1 136 ? -27.312 4.188 4.012 1 74.56 136 VAL A O 1
ATOM 1080 N N . THR A 1 137 ? -27.484 3.994 1.829 1 77.38 137 THR A N 1
ATOM 1081 C CA . THR A 1 137 ? -28.625 4.902 1.686 1 77.38 137 THR A CA 1
ATOM 1082 C C . THR A 1 137 ? -29.484 4.508 0.49 1 77.38 137 THR A C 1
ATOM 1084 O O . THR A 1 137 ? -28.969 4.098 -0.549 1 77.38 137 THR A O 1
ATOM 1087 N N . GLY A 1 138 ? -30.828 4.594 0.667 1 71.88 138 GLY A N 1
ATOM 1088 C CA . GLY A 1 138 ? -31.75 4.242 -0.397 1 71.88 138 GLY A CA 1
ATOM 1089 C C . GLY A 1 138 ? -31.562 2.822 -0.9 1 71.88 138 GLY A C 1
ATOM 1090 O O . GLY A 1 138 ? -31.719 2.557 -2.096 1 71.88 138 GLY A O 1
ATOM 1091 N N . GLY A 1 139 ? -31.062 2.045 -0.06 1 62.81 139 GLY A N 1
ATOM 1092 C CA . GLY A 1 139 ? -30.875 0.645 -0.402 1 62.81 139 GLY A CA 1
ATOM 1093 C C . GLY A 1 139 ? -29.594 0.393 -1.177 1 62.81 139 GLY A C 1
ATOM 1094 O O . GLY A 1 139 ? -29.359 -0.716 -1.664 1 62.81 139 GLY A O 1
ATOM 1095 N N . GLU A 1 140 ? -28.938 1.446 -1.332 1 61.09 140 GLU A N 1
ATOM 1096 C CA . GLU A 1 140 ? -27.688 1.314 -2.076 1 61.09 140 GLU A CA 1
ATOM 1097 C C . GLU A 1 140 ? -26.469 1.488 -1.162 1 61.09 140 GLU A C 1
ATOM 1099 O O . GLU A 1 140 ? -26.516 2.273 -0.212 1 61.09 140 GLU A O 1
ATOM 1104 N N . MET A 1 141 ? -25.469 0.675 -1.367 1 63.53 141 MET A N 1
ATOM 1105 C CA . MET A 1 141 ? -24.203 0.863 -0.67 1 63.53 141 MET A CA 1
ATOM 1106 C C . MET A 1 141 ? -23.281 1.797 -1.451 1 63.53 141 MET A C 1
ATOM 1108 O O . MET A 1 141 ? -23.109 1.635 -2.66 1 63.53 141 MET A O 1
ATOM 1112 N N . ILE A 1 142 ? -22.812 2.846 -0.766 1 68.12 142 ILE A N 1
ATOM 1113 C CA . ILE A 1 142 ? -21.938 3.842 -1.358 1 68.12 142 ILE A CA 1
ATOM 1114 C C . ILE A 1 142 ? -20.562 3.777 -0.69 1 68.12 142 ILE A C 1
ATOM 1116 O O . ILE A 1 142 ? -20.469 3.658 0.534 1 68.12 142 ILE A O 1
ATOM 1120 N N . GLN A 1 143 ? -19.484 3.643 -1.506 1 64.69 143 GLN A N 1
ATOM 1121 C CA . GLN A 1 143 ? -18.125 3.777 -1.016 1 64.69 143 GLN A CA 1
ATOM 1122 C C . GLN A 1 143 ? -17.625 5.207 -1.18 1 64.69 143 GLN A C 1
ATOM 1124 O O . GLN A 1 143 ? -17.656 5.762 -2.281 1 64.69 143 GLN A O 1
ATOM 1129 N N . LEU A 1 144 ? -17.234 5.859 -0.061 1 73.19 144 LEU A N 1
ATOM 1130 C CA . LEU A 1 144 ? -16.734 7.23 -0.056 1 73.19 144 LEU A CA 1
ATOM 1131 C C . LEU A 1 144 ? -15.336 7.293 0.545 1 73.19 144 LEU A C 1
ATOM 1133 O O . LEU A 1 144 ? -15.164 7.078 1.747 1 73.19 144 LEU A O 1
ATOM 1137 N N . PRO A 1 145 ? -14.305 7.449 -0.349 1 68.31 145 PRO A N 1
ATOM 1138 C CA . PRO A 1 145 ? -13 7.734 0.261 1 68.31 145 PRO A CA 1
ATOM 1139 C C . PRO A 1 145 ? -13.047 8.93 1.21 1 68.31 145 PRO A C 1
ATOM 1141 O O . PRO A 1 145 ? -13.625 9.961 0.88 1 68.31 145 PRO A O 1
ATOM 1144 N N . ILE A 1 146 ? -12.43 8.828 2.35 1 79.62 146 ILE A N 1
ATOM 1145 C CA . ILE A 1 146 ? -12.641 9.859 3.365 1 79.62 146 ILE A CA 1
ATOM 1146 C C . ILE A 1 146 ? -11.984 11.164 2.916 1 79.62 146 ILE A C 1
ATOM 1148 O O . ILE A 1 146 ? -12.398 12.25 3.338 1 79.62 146 ILE A O 1
ATOM 1152 N N . HIS A 1 147 ? -11.031 11.008 1.965 1 68.88 147 HIS A N 1
ATOM 1153 C CA . HIS A 1 147 ? -10.383 12.234 1.521 1 68.88 147 HIS A CA 1
ATOM 1154 C C . HIS A 1 147 ? -11.32 13.078 0.672 1 68.88 147 HIS A C 1
ATOM 1156 O O . HIS A 1 147 ? -11.102 14.281 0.506 1 68.88 147 HIS A O 1
ATOM 1162 N N . LYS A 1 148 ? -12.328 12.5 0.16 1 72.81 148 LYS A N 1
ATOM 1163 C CA . LYS A 1 148 ? -13.297 13.227 -0.662 1 72.81 148 LYS A CA 1
ATOM 1164 C C . LYS A 1 148 ? -14.359 13.891 0.203 1 72.81 148 LYS A C 1
ATOM 1166 O O . LYS A 1 148 ? -15.102 14.758 -0.272 1 72.81 148 LYS A O 1
ATOM 1171 N N . LEU A 1 149 ? -14.492 13.508 1.465 1 86.81 149 LEU A N 1
ATOM 1172 C CA . LEU A 1 149 ? -15.469 14.086 2.383 1 86.81 149 LEU A CA 1
ATOM 1173 C C . LEU A 1 149 ? -15.016 15.461 2.867 1 86.81 149 LEU A C 1
ATOM 1175 O O . LEU A 1 149 ? -14 15.578 3.557 1 86.81 149 LEU A O 1
ATOM 1179 N N . ARG A 1 150 ? -15.797 16.453 2.465 1 87.56 150 ARG A N 1
ATOM 1180 C CA . ARG A 1 150 ? -15.445 17.797 2.875 1 87.56 150 ARG A CA 1
ATOM 1181 C C . ARG A 1 150 ? -15.969 18.109 4.273 1 87.56 150 ARG A C 1
ATOM 1183 O O . ARG A 1 150 ? -15.266 18.703 5.09 1 87.56 150 ARG A O 1
ATOM 1190 N N . TYR A 1 151 ? -17.141 17.844 4.445 1 94.44 151 TYR A N 1
ATOM 1191 C CA . TYR A 1 151 ? -17.766 18 5.758 1 94.44 151 TYR A CA 1
ATOM 1192 C C . TYR A 1 151 ? -19.047 17.203 5.852 1 94.44 151 TYR A C 1
ATOM 1194 O O . TYR A 1 151 ? -19.531 16.672 4.848 1 94.44 151 TYR A O 1
ATOM 1202 N N . ALA A 1 152 ? -19.516 17.016 7.055 1 96.44 152 ALA A N 1
ATOM 1203 C CA . ALA A 1 152 ? -20.781 16.328 7.324 1 96.44 152 ALA A CA 1
ATOM 1204 C C . ALA A 1 152 ? -21.578 17.047 8.406 1 96.44 152 ALA A C 1
ATOM 1206 O O . ALA A 1 152 ? -21 17.656 9.305 1 96.44 152 ALA A O 1
ATOM 1207 N N . GLU A 1 153 ? -22.844 17.047 8.234 1 94.75 153 GLU A N 1
ATOM 1208 C CA . GLU A 1 153 ? -23.734 17.672 9.203 1 94.75 153 GLU A CA 1
ATOM 1209 C C . GLU A 1 153 ? -24.906 16.766 9.562 1 94.75 153 GLU A C 1
ATOM 1211 O O . GLU A 1 153 ? -25.391 16 8.719 1 94.75 153 GLU A O 1
ATOM 1216 N N . VAL A 1 154 ? -25.281 16.906 10.766 1 94.06 154 VAL A N 1
ATOM 1217 C CA . VAL A 1 154 ? -26.391 16.094 11.25 1 94.06 154 VAL A CA 1
ATOM 1218 C C . VAL A 1 154 ? -27.703 16.859 11.086 1 94.06 154 VAL A C 1
ATOM 1220 O O . VAL A 1 154 ? -27.75 18.062 11.281 1 94.06 154 VAL A O 1
ATOM 1223 N N . MET A 1 155 ? -28.688 16.203 10.57 1 88.38 155 MET A N 1
ATOM 1224 C CA . MET A 1 155 ? -30.062 16.688 10.555 1 88.38 155 MET A CA 1
ATOM 1225 C C . MET A 1 155 ? -31.016 15.594 11.039 1 88.38 155 MET A C 1
ATOM 1227 O O . MET A 1 155 ? -31.422 14.727 10.258 1 88.38 155 MET A O 1
ATOM 1231 N N . GLY A 1 156 ? -31.5 15.859 12.297 1 90.31 156 GLY A N 1
ATOM 1232 C CA . GLY A 1 156 ? -32.312 14.789 12.883 1 90.31 156 GLY A CA 1
ATOM 1233 C C . GLY A 1 156 ? -31.516 13.516 13.102 1 90.31 156 GLY A C 1
ATOM 1234 O O . GLY A 1 156 ? -30.453 13.531 13.742 1 90.31 156 GLY A O 1
ATOM 1235 N N . ASN A 1 157 ? -32.062 12.492 12.531 1 92.81 157 ASN A N 1
ATOM 1236 C CA . ASN A 1 157 ? -31.391 11.203 12.688 1 92.81 157 ASN A CA 1
ATOM 1237 C C . ASN A 1 157 ? -30.562 10.836 11.461 1 92.81 157 ASN A C 1
ATOM 1239 O O . ASN A 1 157 ? -30.156 9.688 11.297 1 92.81 157 ASN A O 1
ATOM 1243 N N . TYR A 1 158 ? -30.359 11.859 10.727 1 94.31 158 TYR A N 1
ATOM 1244 C CA . TYR A 1 158 ? -29.609 11.633 9.492 1 94.31 158 TYR A CA 1
ATOM 1245 C C . TYR A 1 158 ? -28.344 12.492 9.461 1 94.31 158 TYR A C 1
ATOM 1247 O O . TYR A 1 158 ? -28.281 13.555 10.078 1 94.31 158 TYR A O 1
ATOM 1255 N N . VAL A 1 159 ? -27.312 11.953 8.789 1 95.44 159 VAL A N 1
ATOM 1256 C CA . VAL A 1 159 ? -26.109 12.719 8.492 1 95.44 159 VAL A CA 1
ATOM 1257 C C . VAL A 1 159 ? -25.969 12.922 6.988 1 95.44 159 VAL A C 1
ATOM 1259 O O . VAL A 1 159 ? -26.125 11.969 6.211 1 95.44 159 VAL A O 1
ATOM 1262 N N . THR A 1 160 ? -25.812 14.18 6.672 1 95.44 160 THR A N 1
ATOM 1263 C CA . THR A 1 160 ? -25.531 14.492 5.273 1 95.44 160 THR A CA 1
ATOM 1264 C C . THR A 1 160 ? -24.031 14.664 5.055 1 95.44 160 THR A C 1
ATOM 1266 O O . THR A 1 160 ? -23.391 15.5 5.703 1 95.44 160 THR A O 1
ATOM 1269 N N . LEU A 1 161 ? -23.469 13.844 4.203 1 94.12 161 LEU A N 1
ATOM 1270 C CA . LEU A 1 161 ? -22.062 13.898 3.836 1 94.12 161 LEU A CA 1
ATOM 1271 C C . LEU A 1 161 ? -21.875 14.711 2.559 1 94.12 161 LEU A C 1
ATOM 1273 O O . LEU A 1 161 ? -22.484 14.414 1.529 1 94.12 161 LEU A O 1
ATOM 1277 N N . HIS A 1 162 ? -21.047 15.766 2.711 1 92.12 162 HIS A N 1
ATOM 1278 C CA . HIS A 1 162 ? -20.766 16.625 1.572 1 92.12 162 HIS A CA 1
ATOM 1279 C C . HIS A 1 162 ? -19.406 16.297 0.958 1 92.12 162 HIS A C 1
ATOM 1281 O O . HIS A 1 162 ? -18.359 16.719 1.475 1 92.12 162 HIS A O 1
ATOM 1287 N N . ALA A 1 163 ? -19.469 15.602 -0.095 1 84.75 163 ALA A N 1
ATOM 1288 C CA . ALA A 1 163 ? -18.297 15.273 -0.906 1 84.75 163 ALA A CA 1
ATOM 1289 C C . ALA A 1 163 ? -18.469 15.773 -2.338 1 84.75 163 ALA A C 1
ATOM 1291 O O . ALA A 1 163 ? -18.828 16.938 -2.557 1 84.75 163 ALA A O 1
ATOM 1292 N N . GLY A 1 164 ? -18.125 15.031 -3.359 1 68.5 164 GLY A N 1
ATOM 1293 C CA . GLY A 1 164 ? -18.516 15.391 -4.711 1 68.5 164 GLY A CA 1
ATOM 1294 C C . GLY A 1 164 ? -20.031 15.492 -4.883 1 68.5 164 GLY A C 1
ATOM 1295 O O . GLY A 1 164 ? -20.516 16.453 -5.477 1 68.5 164 GLY A O 1
ATOM 1296 N N . GLU A 1 165 ? -20.656 14.602 -4.266 1 73.31 165 GLU A N 1
ATOM 1297 C CA . GLU A 1 165 ? -22.109 14.586 -4.137 1 73.31 165 GLU A CA 1
ATOM 1298 C C . GLU A 1 165 ? -22.531 14.547 -2.672 1 73.31 165 GLU A C 1
ATOM 1300 O O . GLU A 1 165 ? -21.719 14.273 -1.79 1 73.31 165 GLU A O 1
ATOM 1305 N N . GLU A 1 166 ? -23.734 15.031 -2.486 1 86.31 166 GLU A N 1
ATOM 1306 C CA . GLU A 1 166 ? -24.281 14.953 -1.136 1 86.31 166 GLU A CA 1
ATOM 1307 C C . GLU A 1 166 ? -24.938 13.594 -0.882 1 86.31 166 GLU A C 1
ATOM 1309 O O . GLU A 1 166 ? -25.703 13.109 -1.711 1 86.31 166 GLU A O 1
ATOM 1314 N N . ILE A 1 167 ? -24.531 12.969 0.168 1 89.56 167 ILE A N 1
ATOM 1315 C CA . ILE A 1 167 ? -25.062 11.68 0.585 1 89.56 167 ILE A CA 1
ATOM 1316 C C . ILE A 1 167 ? -25.672 11.797 1.982 1 89.56 167 ILE A C 1
ATOM 1318 O O . ILE A 1 167 ? -25.016 12.281 2.91 1 89.56 167 ILE A O 1
ATOM 1322 N N . THR A 1 168 ? -26.938 11.414 2.07 1 92.69 168 THR A N 1
ATOM 1323 C CA . THR A 1 168 ? -27.594 11.43 3.375 1 92.69 168 THR A CA 1
ATOM 1324 C C . THR A 1 168 ? -27.844 10.016 3.881 1 92.69 168 THR A C 1
ATOM 1326 O O . THR A 1 168 ? -28.406 9.18 3.166 1 92.69 168 THR A O 1
ATOM 1329 N N . VAL A 1 169 ? -27.391 9.781 5.059 1 91.94 169 VAL A N 1
ATOM 1330 C CA . VAL A 1 169 ? -27.469 8.438 5.629 1 91.94 169 VAL A CA 1
ATOM 1331 C C . VAL A 1 169 ? -28.016 8.516 7.051 1 91.94 169 VAL A C 1
ATOM 1333 O O . VAL A 1 169 ? -27.766 9.484 7.773 1 91.94 169 VAL A O 1
ATOM 1336 N N . LYS A 1 170 ? -28.734 7.438 7.332 1 91.75 170 LYS A N 1
ATOM 1337 C CA . LYS A 1 170 ? -29.219 7.332 8.703 1 91.75 170 LYS A CA 1
ATOM 1338 C C . LYS A 1 170 ? -28.109 6.879 9.648 1 91.75 170 LYS A C 1
ATOM 1340 O O . LYS A 1 170 ? -27.781 5.695 9.688 1 91.75 170 LYS A O 1
ATOM 1345 N N . MET A 1 171 ? -27.641 7.797 10.391 1 90.69 171 MET A N 1
ATOM 1346 C CA . MET A 1 171 ? -26.625 7.543 11.406 1 90.69 171 MET A CA 1
ATOM 1347 C C . MET A 1 171 ? -26.391 8.773 12.273 1 90.69 171 MET A C 1
ATOM 1349 O O . MET A 1 171 ? -26.922 9.852 11.977 1 90.69 171 MET A O 1
ATOM 1353 N N . THR A 1 172 ? -25.641 8.57 13.312 1 92.44 172 THR A N 1
ATOM 1354 C CA . THR A 1 172 ? -25.266 9.711 14.141 1 92.44 172 THR A CA 1
ATOM 1355 C C . THR A 1 172 ? -23.922 10.289 13.688 1 92.44 172 THR A C 1
ATOM 1357 O O . THR A 1 172 ? -23.156 9.617 12.992 1 92.44 172 THR A O 1
ATOM 1360 N N . LEU A 1 173 ? -23.656 11.508 14.055 1 93.12 173 LEU A N 1
ATOM 1361 C CA . LEU A 1 173 ? -22.375 12.125 13.742 1 93.12 173 LEU A CA 1
ATOM 1362 C C . LEU A 1 173 ? -21.234 11.398 14.453 1 93.12 173 LEU A C 1
ATOM 1364 O O . LEU A 1 173 ? -20.125 11.297 13.922 1 93.12 173 LEU A O 1
ATOM 1368 N N . SER A 1 174 ? -21.562 10.891 15.641 1 92.56 174 SER A N 1
ATOM 1369 C CA . SER A 1 174 ? -20.562 10.141 16.391 1 92.56 174 SER A CA 1
ATOM 1370 C C . SER A 1 174 ? -20.188 8.852 15.672 1 92.56 174 SER A C 1
ATOM 1372 O O . SER A 1 174 ? -19.016 8.484 15.633 1 92.56 174 SER A O 1
ATOM 1374 N N . GLU A 1 175 ? -21.156 8.219 15.141 1 87 175 GLU A N 1
ATOM 1375 C CA . GLU A 1 175 ? -20.891 7.008 14.359 1 87 175 GLU A CA 1
ATOM 1376 C C . GLU A 1 175 ? -20 7.305 13.156 1 87 175 GLU A C 1
ATOM 1378 O O . GLU A 1 175 ? -19.062 6.559 12.883 1 87 175 GLU A O 1
ATOM 1383 N N . LEU A 1 176 ? -20.297 8.359 12.508 1 91.81 176 LEU A N 1
ATOM 1384 C CA . LEU A 1 176 ? -19.469 8.75 11.367 1 91.81 176 LEU A CA 1
ATOM 1385 C C . LEU A 1 176 ? -18.062 9.102 11.82 1 91.81 176 LEU A C 1
ATOM 1387 O O . LEU A 1 176 ? -17.078 8.656 11.219 1 91.81 176 LEU A O 1
ATOM 1391 N N . GLU A 1 177 ? -17.984 9.883 12.797 1 90.62 177 GLU A N 1
ATOM 1392 C CA . GLU A 1 177 ? -16.703 10.336 13.336 1 90.62 177 GLU A CA 1
ATOM 1393 C C . GLU A 1 177 ? -15.781 9.156 13.625 1 90.62 177 GLU A C 1
ATOM 1395 O O . GLU A 1 177 ? -14.578 9.219 13.352 1 90.62 177 GLU A O 1
ATOM 1400 N N . SER A 1 178 ? -16.344 8.078 14.062 1 82.81 178 SER A N 1
ATOM 1401 C CA . SER A 1 178 ? -15.562 6.91 14.453 1 82.81 178 SER A CA 1
ATOM 1402 C C . SER A 1 178 ? -14.945 6.227 13.234 1 82.81 178 SER A C 1
ATOM 1404 O O . SER A 1 178 ? -14.016 5.43 13.367 1 82.81 178 SER A O 1
ATOM 1406 N N . GLN A 1 179 ? -15.43 6.566 12.125 1 77.56 179 GLN A N 1
ATOM 1407 C CA . GLN A 1 179 ? -14.961 5.945 10.891 1 77.56 179 GLN A CA 1
ATOM 1408 C C . GLN A 1 179 ? -13.961 6.848 10.164 1 77.56 179 GLN A C 1
ATOM 1410 O O . GLN A 1 179 ? -13.43 6.477 9.109 1 77.56 179 GLN A O 1
ATOM 1415 N N . LEU A 1 180 ? -13.711 8.016 10.703 1 84.31 180 LEU A N 1
ATOM 1416 C CA . LEU A 1 180 ? -12.844 9 10.07 1 84.31 180 LEU A CA 1
ATOM 1417 C C . LEU A 1 180 ? -11.508 9.094 10.789 1 84.31 180 LEU A C 1
ATOM 1419 O O . LEU A 1 180 ? -11.289 8.414 11.797 1 84.31 180 LEU A O 1
ATOM 1423 N N . ASP A 1 181 ? -10.594 9.789 10.125 1 75.75 181 ASP A N 1
ATOM 1424 C CA . ASP A 1 181 ? -9.266 9.914 10.727 1 75.75 181 ASP A CA 1
ATOM 1425 C C . ASP A 1 181 ? -9.008 11.344 11.188 1 75.75 181 ASP A C 1
ATOM 1427 O O . ASP A 1 181 ? -9.945 12.141 11.312 1 75.75 181 ASP A O 1
ATOM 1431 N N . GLU A 1 182 ? -7.758 11.664 11.578 1 74.31 182 GLU A N 1
ATOM 1432 C CA . GLU A 1 182 ? -7.402 12.906 12.242 1 74.31 182 GLU A CA 1
ATOM 1433 C C . GLU A 1 182 ? -7.574 14.109 11.312 1 74.31 182 GLU A C 1
ATOM 1435 O O . GLU A 1 182 ? -7.543 15.258 11.758 1 74.31 182 GLU A O 1
ATOM 1440 N N . ARG A 1 183 ? -7.922 13.883 10.125 1 78.69 183 ARG A N 1
ATOM 1441 C CA . ARG A 1 183 ? -8.156 14.977 9.188 1 78.69 183 ARG A CA 1
ATOM 1442 C C . ARG A 1 183 ? -9.516 15.625 9.438 1 78.69 183 ARG A C 1
ATOM 1444 O O . ARG A 1 183 ? -9.781 16.719 8.938 1 78.69 183 ARG A O 1
ATOM 1451 N N . PHE A 1 184 ? -10.25 14.898 10.242 1 89.06 184 PHE A N 1
ATOM 1452 C CA . PHE A 1 184 ? -11.602 15.398 10.469 1 89.06 184 PHE A CA 1
ATOM 1453 C C . PHE A 1 184 ? -11.758 15.906 11.891 1 89.06 184 PHE A C 1
ATOM 1455 O O . PHE A 1 184 ? -11.164 15.359 12.82 1 89.06 184 PHE A O 1
ATOM 1462 N N . TYR A 1 185 ? -12.555 16.984 12 1 91.62 185 TYR A N 1
ATOM 1463 C CA . TYR A 1 185 ? -12.82 17.578 13.305 1 91.62 185 TYR A CA 1
ATOM 1464 C C . TYR A 1 185 ? -14.32 17.766 13.523 1 91.62 185 TYR A C 1
ATOM 1466 O O . TYR A 1 185 ? -15.023 18.25 12.633 1 91.62 185 TYR A O 1
ATOM 1474 N N . ARG A 1 186 ? -14.695 17.359 14.672 1 94.62 186 ARG A N 1
ATOM 1475 C CA . ARG A 1 186 ? -16.078 17.562 15.102 1 94.62 186 ARG A CA 1
ATOM 1476 C C . ARG A 1 186 ? -16.266 18.969 15.664 1 94.62 186 ARG A C 1
ATOM 1478 O O . ARG A 1 186 ? -15.742 19.297 16.734 1 94.62 186 ARG A O 1
ATOM 1485 N N . ALA A 1 187 ? -16.984 19.828 14.977 1 94.19 187 ALA A N 1
ATOM 1486 C CA . ALA A 1 187 ? -17.312 21.172 15.445 1 94.19 187 ALA A CA 1
ATOM 1487 C C . ALA A 1 187 ? -18.719 21.219 16.047 1 94.19 187 ALA A C 1
ATOM 1489 O O . ALA A 1 187 ? -19.703 21.344 15.328 1 94.19 187 ALA A O 1
ATOM 1490 N N . GLY A 1 188 ? -18.734 21.203 17.359 1 92.19 188 GLY A N 1
ATOM 1491 C CA . GLY A 1 188 ? -20.031 21.188 18 1 92.19 188 GLY A CA 1
ATOM 1492 C C . GLY A 1 188 ? -20.781 19.875 17.812 1 92.19 188 GLY A C 1
ATOM 1493 O O . GLY A 1 188 ? -20.172 18.828 17.594 1 92.19 188 GLY A O 1
ATOM 1494 N N . ARG A 1 189 ? -22.031 19.922 17.922 1 90.38 189 ARG A N 1
ATOM 1495 C CA . ARG A 1 189 ? -22.844 18.703 17.922 1 90.38 189 ARG A CA 1
ATOM 1496 C C . ARG A 1 189 ? -23.359 18.406 16.531 1 90.38 189 ARG A C 1
ATOM 1498 O O . ARG A 1 189 ? -23.906 17.328 16.281 1 90.38 189 ARG A O 1
ATOM 1505 N N . SER A 1 190 ? -23.094 19.266 15.555 1 92.62 190 SER A N 1
ATOM 1506 C CA . SER A 1 190 ? -23.844 19.094 14.312 1 92.62 190 SER A CA 1
ATOM 1507 C C . SER A 1 190 ? -22.922 19.062 13.109 1 92.62 190 SER A C 1
ATOM 1509 O O . SER A 1 190 ? -23.359 18.844 11.977 1 92.62 190 SER A O 1
ATOM 1511 N N . LEU A 1 191 ? -21.562 19.219 13.344 1 95.12 191 LEU A N 1
ATOM 1512 C CA . LEU A 1 191 ? -20.703 19.406 12.18 1 95.12 191 LEU A CA 1
ATOM 1513 C C . LEU A 1 191 ? -19.406 18.625 12.336 1 95.12 191 LEU A C 1
ATOM 1515 O O . LEU A 1 191 ? -18.797 18.625 13.398 1 95.12 191 LEU A O 1
ATOM 1519 N N . LEU A 1 192 ? -19.109 17.844 11.25 1 96.06 192 LEU A N 1
ATOM 1520 C CA . LEU A 1 192 ? -17.766 17.312 11.031 1 96.06 192 LEU A CA 1
ATOM 1521 C C . LEU A 1 192 ? -17.125 17.922 9.797 1 96.06 192 LEU A C 1
ATOM 1523 O O . LEU A 1 192 ? -17.719 17.953 8.727 1 96.06 192 LEU A O 1
ATOM 1527 N N . VAL A 1 193 ? -15.914 18.422 10.016 1 93.88 193 VAL A N 1
ATOM 1528 C CA . VAL A 1 193 ? -15.297 19.125 8.898 1 93.88 193 VAL A CA 1
ATOM 1529 C C . VAL A 1 193 ? -13.922 18.516 8.609 1 93.88 193 VAL A C 1
ATOM 1531 O O . VAL A 1 193 ? -13.18 18.172 9.531 1 93.88 193 VAL A O 1
ATOM 1534 N N . ASN A 1 194 ? -13.664 18.359 7.348 1 88 194 ASN A N 1
ATOM 1535 C CA . ASN A 1 194 ? -12.336 17.984 6.883 1 88 194 ASN A CA 1
ATOM 1536 C C . ASN A 1 194 ? -11.359 19.141 6.965 1 88 194 ASN A C 1
ATOM 1538 O O . ASN A 1 194 ? -11.453 20.094 6.191 1 88 194 ASN A O 1
ATOM 1542 N N . LEU A 1 195 ? -10.406 19.094 7.75 1 83.12 195 LEU A N 1
ATOM 1543 C CA . LEU A 1 195 ? -9.508 20.203 8.047 1 83.12 195 LEU A CA 1
ATOM 1544 C C . LEU A 1 195 ? -8.656 20.547 6.828 1 83.12 195 LEU A C 1
ATOM 1546 O O . LEU A 1 195 ? -8.289 21.719 6.629 1 83.12 195 LEU A O 1
ATOM 1550 N N . THR A 1 196 ? -8.438 19.578 6.027 1 72.62 196 THR A N 1
ATOM 1551 C CA . THR A 1 196 ? -7.547 19.781 4.887 1 72.62 196 THR A CA 1
ATOM 1552 C C . THR A 1 196 ? -8.25 20.562 3.787 1 72.62 196 THR A C 1
ATOM 1554 O O . THR A 1 196 ? -7.609 21.031 2.842 1 72.62 196 THR A O 1
ATOM 1557 N N . GLN A 1 197 ? -9.492 20.75 3.934 1 76.12 197 GLN A N 1
ATOM 1558 C CA . GLN A 1 197 ? -10.289 21.422 2.914 1 76.12 197 GLN A CA 1
ATOM 1559 C C . GLN A 1 197 ? -10.586 22.859 3.316 1 76.12 197 GLN A C 1
ATOM 1561 O O . GLN A 1 197 ? -11.219 23.609 2.566 1 76.12 197 GLN A O 1
ATOM 1566 N N . ILE A 1 198 ? -10.047 23.25 4.398 1 81.94 198 ILE A N 1
ATOM 1567 C CA . ILE A 1 198 ? -10.391 24.562 4.93 1 81.94 198 ILE A CA 1
ATOM 1568 C C . ILE A 1 198 ? -9.469 25.609 4.328 1 81.94 198 ILE A C 1
ATOM 1570 O O . ILE A 1 198 ? -8.25 25.438 4.293 1 81.94 198 ILE A O 1
ATOM 1574 N N . SER A 1 199 ? -10.062 26.625 3.846 1 76 199 SER A N 1
ATOM 1575 C CA . SER A 1 199 ? -9.289 27.75 3.357 1 76 199 SER A CA 1
ATOM 1576 C C . SER A 1 199 ? -9.203 28.859 4.406 1 76 199 SER A C 1
ATOM 1578 O O . SER A 1 199 ? -8.172 29.516 4.551 1 76 199 SER A O 1
ATOM 1580 N N . ARG A 1 200 ? -10.312 29.031 5.145 1 81.69 200 ARG A N 1
ATOM 1581 C CA . ARG A 1 200 ? -10.406 30.109 6.137 1 81.69 200 ARG A CA 1
ATOM 1582 C C . ARG A 1 200 ? -11.453 29.781 7.195 1 81.69 200 ARG A C 1
ATOM 1584 O O . ARG A 1 200 ? -12.453 29.109 6.902 1 81.69 200 ARG A O 1
ATOM 1591 N N . VAL A 1 201 ? -11.133 30.281 8.461 1 89.56 201 VAL A N 1
ATOM 1592 C CA . VAL A 1 201 ? -12.094 30.109 9.547 1 89.56 201 VAL A CA 1
ATOM 1593 C C . VAL A 1 201 ? -12.352 31.453 10.219 1 89.56 201 VAL A C 1
ATOM 1595 O O . VAL A 1 201 ? -11.414 32.188 10.531 1 89.56 201 VAL A O 1
ATOM 1598 N N . THR A 1 202 ? -13.641 31.828 10.367 1 86.62 202 THR A N 1
ATOM 1599 C CA . THR A 1 202 ? -14.062 33 11.148 1 86.62 202 THR A CA 1
ATOM 1600 C C . THR A 1 202 ? -14.891 32.531 12.352 1 86.62 202 THR A C 1
ATOM 1602 O O . THR A 1 202 ? -15.078 31.344 12.578 1 86.62 202 THR A O 1
ATOM 1605 N N . LYS A 1 203 ? -15.375 33.5 13.164 1 87.62 203 LYS A N 1
ATOM 1606 C CA . LYS A 1 203 ? -16.141 33.188 14.367 1 87.62 203 LYS A CA 1
ATOM 1607 C C . LYS A 1 203 ? -17.469 32.531 14.016 1 87.62 203 LYS A C 1
ATOM 1609 O O . LYS A 1 203 ? -18.047 31.812 14.836 1 87.62 203 LYS A O 1
ATOM 1614 N N . THR A 1 204 ? -17.906 32.719 12.789 1 89.81 204 THR A N 1
ATOM 1615 C CA . THR A 1 204 ? -19.25 32.25 12.492 1 89.81 204 THR A CA 1
ATOM 1616 C C . THR A 1 204 ? -19.25 31.297 11.305 1 89.81 204 THR A C 1
ATOM 1618 O O . THR A 1 204 ? -20.234 30.625 11.039 1 89.81 204 THR A O 1
ATOM 1621 N N . GLU A 1 205 ? -18.047 31.25 10.586 1 91.69 205 GLU A N 1
ATOM 1622 C CA . GLU A 1 205 ? -18.094 30.484 9.352 1 91.69 205 GLU A CA 1
ATOM 1623 C C . GLU A 1 205 ? -16.75 29.828 9.062 1 91.69 205 GLU A C 1
ATOM 1625 O O . GLU A 1 205 ? -15.703 30.312 9.5 1 91.69 205 GLU A O 1
ATOM 1630 N N . ILE A 1 206 ? -16.859 28.656 8.383 1 92.06 206 ILE A N 1
ATOM 1631 C CA . ILE A 1 206 ? -15.695 28.016 7.77 1 92.06 206 ILE A CA 1
ATOM 1632 C C . ILE A 1 206 ? -15.797 28.125 6.246 1 92.06 206 ILE A C 1
ATOM 1634 O O . ILE A 1 206 ? -16.828 27.797 5.664 1 92.06 206 ILE A O 1
ATOM 1638 N N . ARG A 1 207 ? -14.703 28.625 5.684 1 87.75 207 ARG A N 1
ATOM 1639 C CA . ARG A 1 207 ? -14.617 28.609 4.227 1 87.75 207 ARG A CA 1
ATOM 1640 C C . ARG A 1 207 ? -13.719 27.484 3.738 1 87.75 207 ARG A C 1
ATOM 1642 O O . ARG A 1 207 ? -12.594 27.328 4.219 1 87.75 207 ARG A O 1
ATOM 1649 N N . LEU A 1 208 ? -14.328 26.781 2.781 1 83.81 208 LEU A N 1
ATOM 1650 C CA . LEU A 1 208 ? -13.562 25.672 2.234 1 83.81 208 LEU A CA 1
ATOM 1651 C C . LEU A 1 208 ? -12.781 26.109 0.997 1 83.81 208 LEU A C 1
ATOM 1653 O O . LEU A 1 208 ? -12.992 27.203 0.479 1 83.81 208 LEU A O 1
ATOM 1657 N N . LEU A 1 209 ? -11.922 25.312 0.537 1 72.81 209 LEU A N 1
ATOM 1658 C CA . LEU A 1 209 ? -11.047 25.594 -0.595 1 72.81 209 LEU A CA 1
ATOM 1659 C C . LEU A 1 209 ? -11.859 25.844 -1.859 1 72.81 209 LEU A C 1
ATOM 1661 O O . LEU A 1 209 ? -11.453 26.641 -2.713 1 72.81 209 LEU A O 1
ATOM 1665 N N . ASP A 1 210 ? -13.016 25.188 -1.877 1 68.38 210 ASP A N 1
ATOM 1666 C CA . ASP A 1 210 ? -13.82 25.328 -3.086 1 68.38 210 ASP A CA 1
ATOM 1667 C C . ASP A 1 210 ? -14.758 26.531 -2.986 1 68.38 210 ASP A C 1
ATOM 1669 O O . ASP A 1 210 ? -15.617 26.734 -3.844 1 68.38 210 ASP A O 1
ATOM 1673 N N . GLY A 1 211 ? -14.617 27.203 -1.93 1 78.5 211 GLY A N 1
ATOM 1674 C CA . GLY A 1 211 ? -15.398 28.422 -1.752 1 78.5 211 GLY A CA 1
ATOM 1675 C C . GLY A 1 211 ? -16.656 28.203 -0.917 1 78.5 211 GLY A C 1
ATOM 1676 O O . GLY A 1 211 ? -17.312 29.172 -0.538 1 78.5 211 GLY A O 1
ATOM 1677 N N . THR A 1 212 ? -16.969 27.047 -0.597 1 84.31 212 THR A N 1
ATOM 1678 C CA . THR A 1 212 ? -18.141 26.719 0.209 1 84.31 212 THR A CA 1
ATOM 1679 C C . THR A 1 212 ? -18.016 27.328 1.606 1 84.31 212 THR A C 1
ATOM 1681 O O . THR A 1 212 ? -16.953 27.266 2.219 1 84.31 212 THR A O 1
ATOM 1684 N N . ALA A 1 213 ? -19.094 27.969 2.006 1 89.56 213 ALA A N 1
ATOM 1685 C CA . ALA A 1 213 ? -19.172 28.5 3.361 1 89.56 213 ALA A CA 1
ATOM 1686 C C . ALA A 1 213 ? -20.062 27.641 4.246 1 89.56 213 ALA A C 1
ATOM 1688 O O . ALA A 1 213 ? -21.203 27.344 3.881 1 89.56 213 ALA A O 1
ATOM 1689 N N . ILE A 1 214 ? -19.547 27.234 5.359 1 92.06 214 ILE A N 1
ATOM 1690 C CA . ILE A 1 214 ? -20.281 26.438 6.324 1 92.06 214 ILE A CA 1
ATOM 1691 C C . ILE A 1 214 ? -20.422 27.203 7.637 1 92.06 214 ILE A C 1
ATOM 1693 O O . ILE A 1 214 ? -19.484 27.844 8.102 1 92.06 214 ILE A O 1
ATOM 1697 N N . HIS A 1 215 ? -21.609 27.125 8.109 1 92 215 HIS A N 1
ATOM 1698 C CA . HIS A 1 215 ? -21.844 27.766 9.398 1 92 215 HIS A CA 1
ATOM 1699 C C . HIS A 1 215 ? -21.094 27.062 10.516 1 92 215 HIS A C 1
ATOM 1701 O O . HIS A 1 215 ? -21.141 25.828 10.625 1 92 215 HIS A O 1
ATOM 1707 N N . LEU A 1 216 ? -20.422 27.828 11.25 1 93 216 LEU A N 1
ATOM 1708 C CA . LEU A 1 216 ? -19.703 27.312 12.414 1 93 216 LEU A CA 1
ATOM 1709 C C . LEU A 1 216 ? -20.547 27.422 13.672 1 93 216 LEU A C 1
ATOM 1711 O O . LEU A 1 216 ? -21.031 28.5 14.016 1 93 216 LEU A O 1
ATOM 1715 N N . PRO A 1 217 ? -20.781 26.266 14.297 1 90 217 PRO A N 1
ATOM 1716 C CA . PRO A 1 217 ? -21.547 26.328 15.539 1 90 217 PRO A CA 1
ATOM 1717 C C . PRO A 1 217 ? -20.906 27.234 16.594 1 90 217 PRO A C 1
ATOM 1719 O O . PRO A 1 217 ? -19.688 27.391 16.609 1 90 217 PRO A O 1
ATOM 1722 N N . ARG A 1 218 ? -21.7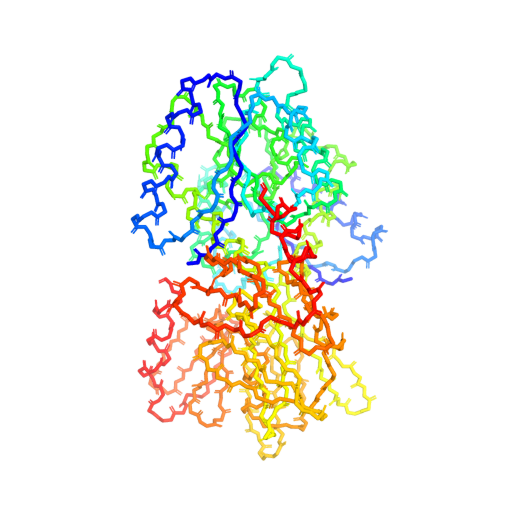81 27.766 17.359 1 87.69 218 ARG A N 1
ATOM 1723 C CA . ARG A 1 218 ? -21.328 28.672 18.406 1 87.69 218 ARG A CA 1
ATOM 1724 C C . ARG A 1 218 ? -20.312 27.984 19.328 1 87.69 218 ARG A C 1
ATOM 1726 O O . ARG A 1 218 ? -20.516 26.844 19.719 1 87.69 218 ARG A O 1
ATOM 1733 N N . GLY A 1 219 ? -19.156 28.688 19.594 1 90.44 219 GLY A N 1
ATOM 1734 C CA . GLY A 1 219 ? -18.172 28.203 20.531 1 90.44 219 GLY A CA 1
ATOM 1735 C C . GLY A 1 219 ? -17.172 27.25 19.891 1 90.44 219 GLY A C 1
ATOM 1736 O O . GLY A 1 219 ? -16.234 26.781 20.547 1 90.44 219 GLY A O 1
ATOM 1737 N N . ALA A 1 220 ? -17.312 27.016 18.594 1 90.69 220 ALA A N 1
ATOM 1738 C CA . ALA A 1 220 ? -16.484 25.984 17.969 1 90.69 220 ALA A CA 1
ATOM 1739 C C . ALA A 1 220 ? -15.219 26.594 17.375 1 90.69 220 ALA A C 1
ATOM 1741 O O . ALA A 1 220 ? -14.281 25.875 17.031 1 90.69 220 ALA A O 1
ATOM 1742 N N . TYR A 1 221 ? -15.133 27.859 17.312 1 89.81 221 TYR A N 1
ATOM 1743 C CA . TYR A 1 221 ? -14.062 28.562 16.609 1 89.81 221 TYR A CA 1
ATOM 1744 C C . TYR A 1 221 ? -12.695 28.156 17.156 1 89.81 221 TYR A C 1
ATOM 1746 O O . TYR A 1 221 ? -11.812 27.75 16.391 1 89.81 221 TYR A O 1
ATOM 1754 N N . GLU A 1 222 ? -12.5 28.234 18.438 1 88.44 222 GLU A N 1
ATOM 1755 C CA . GLU A 1 222 ? -11.203 27.953 19.031 1 88.44 222 GLU A CA 1
ATOM 1756 C C . GLU A 1 222 ? -10.789 26.5 18.797 1 88.44 222 GLU A C 1
ATOM 1758 O O . GLU A 1 222 ? -9.625 26.219 18.516 1 88.44 222 GLU A O 1
ATOM 1763 N N . GLY A 1 223 ? -11.766 25.703 18.922 1 89.69 223 GLY A N 1
ATOM 1764 C CA . GLY A 1 223 ? -11.469 24.281 18.719 1 89.69 223 GLY A CA 1
ATOM 1765 C C . GLY A 1 223 ? -11.031 23.953 17.312 1 89.69 223 GLY A C 1
ATOM 1766 O O . GLY A 1 223 ? -10.039 23.25 17.109 1 89.69 223 GLY A O 1
ATOM 1767 N N . VAL A 1 224 ? -11.68 24.453 16.359 1 88.5 224 VAL A N 1
ATOM 1768 C CA . VAL A 1 224 ? -11.352 24.203 14.961 1 88.5 224 VAL A CA 1
ATOM 1769 C C . VAL A 1 224 ? -9.977 24.781 14.633 1 88.5 224 VAL A C 1
ATOM 1771 O O . VAL A 1 224 ? -9.164 24.125 13.984 1 88.5 224 VAL A O 1
ATOM 1774 N N . ASN A 1 225 ? -9.727 25.922 15.055 1 83.06 225 ASN A N 1
ATOM 1775 C CA . ASN A 1 225 ? -8.438 26.578 14.82 1 83.06 225 ASN A CA 1
ATOM 1776 C C . ASN A 1 225 ? -7.293 25.766 15.414 1 83.06 225 ASN A C 1
ATOM 1778 O O . ASN A 1 225 ? -6.25 25.594 14.781 1 83.06 225 ASN A O 1
ATOM 1782 N N . ARG A 1 226 ? -7.535 25.328 16.594 1 80.12 226 ARG A N 1
ATOM 1783 C CA . ARG A 1 226 ? -6.516 24.516 17.234 1 80.12 226 ARG A CA 1
ATOM 1784 C C . ARG A 1 226 ? -6.254 23.234 16.453 1 80.12 226 ARG A C 1
ATOM 1786 O O . ARG A 1 226 ? -5.105 22.812 16.328 1 80.12 226 ARG A O 1
ATOM 1793 N N . ALA A 1 227 ? -7.359 22.703 15.977 1 81.94 227 ALA A N 1
ATOM 1794 C CA . ALA A 1 227 ? -7.238 21.469 15.211 1 81.94 227 ALA A CA 1
ATOM 1795 C C . ALA A 1 227 ? -6.445 21.688 13.93 1 81.94 227 ALA A C 1
ATOM 1797 O O . ALA A 1 227 ? -5.625 20.859 13.547 1 81.94 227 ALA A O 1
ATOM 1798 N N . ILE A 1 228 ? -6.695 22.781 13.25 1 75.94 228 ILE A N 1
ATOM 1799 C CA . ILE A 1 228 ? -5.996 23.141 12.016 1 75.94 228 ILE A CA 1
ATOM 1800 C C . ILE A 1 228 ? -4.504 23.297 12.297 1 75.94 228 ILE A C 1
ATOM 1802 O O . ILE A 1 228 ? -3.662 22.797 11.547 1 75.94 228 ILE A O 1
ATOM 1806 N N . ILE A 1 229 ? -4.254 23.922 13.359 1 67.06 229 ILE A N 1
ATOM 1807 C CA . ILE A 1 229 ? -2.873 24.188 13.758 1 67.06 229 ILE A CA 1
ATOM 1808 C C . ILE A 1 229 ? -2.172 22.859 14.07 1 67.06 229 ILE A C 1
ATOM 1810 O O . ILE A 1 229 ? -1.017 22.656 13.688 1 67.06 229 ILE A O 1
ATOM 1814 N N . ALA A 1 230 ? -3.008 22.031 14.625 1 65.81 230 ALA A N 1
ATOM 1815 C CA . ALA A 1 230 ? -2.438 20.75 15.031 1 65.81 230 ALA A CA 1
ATOM 1816 C C . ALA A 1 230 ? -2.131 19.875 13.812 1 65.81 230 ALA A C 1
ATOM 1818 O O . ALA A 1 230 ? -1.261 19.016 13.867 1 65.81 230 ALA A O 1
ATOM 1819 N N . MET A 1 231 ? -2.883 20.016 12.727 1 59.72 231 MET A N 1
ATOM 1820 C CA . MET A 1 231 ? -2.715 19.219 11.508 1 59.72 231 MET A CA 1
ATOM 1821 C C . MET A 1 231 ? -1.493 19.688 10.727 1 59.72 231 MET A C 1
ATOM 1823 O O . MET A 1 231 ? -0.856 18.891 10.031 1 59.72 231 MET A O 1
ATOM 1827 N N . ASN A 1 232 ? -1.062 20.938 10.688 1 49.5 232 ASN A N 1
ATOM 1828 C CA . ASN A 1 232 ? 0.114 21.484 10.023 1 49.5 232 ASN A CA 1
ATOM 1829 C C . ASN A 1 232 ? 1.385 21.234 10.828 1 49.5 232 ASN A C 1
ATOM 1831 O O . ASN A 1 232 ? 2.453 21 10.258 1 49.5 232 ASN A O 1
ATOM 1835 N N . MET B 1 1 ? -2.574 -18.859 7.93 1 66.69 1 MET B N 1
ATOM 1836 C CA . MET B 1 1 ? -2.859 -18.297 6.613 1 66.69 1 MET B CA 1
ATOM 1837 C C . MET B 1 1 ? -2.129 -19.078 5.52 1 66.69 1 MET B C 1
ATOM 1839 O O . MET B 1 1 ? -1.188 -19.812 5.801 1 66.69 1 MET B O 1
ATOM 1843 N N . HIS B 1 2 ? -2.725 -19.141 4.352 1 76.31 2 HIS B N 1
ATOM 1844 C CA . HIS B 1 2 ? -2.135 -19.859 3.232 1 76.31 2 HIS B CA 1
ATOM 1845 C C . HIS B 1 2 ? -1.409 -18.922 2.281 1 76.31 2 HIS B C 1
ATOM 1847 O O . HIS B 1 2 ? -1.957 -17.891 1.887 1 76.31 2 HIS B O 1
ATOM 1853 N N . TYR B 1 3 ? -0.147 -19.125 2.139 1 87.31 3 TYR B N 1
ATOM 1854 C CA . TYR B 1 3 ? 0.642 -18.297 1.232 1 87.31 3 TYR B CA 1
ATOM 1855 C C . TYR B 1 3 ? 1.278 -19.156 0.136 1 87.31 3 TYR B C 1
ATOM 1857 O O . TYR B 1 3 ? 1.728 -20.266 0.39 1 87.31 3 TYR B O 1
ATOM 1865 N N . LYS B 1 4 ? 1.244 -18.641 -1.063 1 90 4 LYS B N 1
ATOM 1866 C CA . LYS B 1 4 ? 1.992 -19.219 -2.172 1 90 4 LYS B CA 1
ATOM 1867 C C . LYS B 1 4 ? 3.311 -18.484 -2.395 1 90 4 LYS B C 1
ATOM 1869 O O . LYS B 1 4 ? 3.318 -17.281 -2.633 1 90 4 LYS B O 1
ATOM 1874 N N . ILE B 1 5 ? 4.477 -19.234 -2.27 1 97.19 5 ILE B N 1
ATOM 1875 C CA . ILE B 1 5 ? 5.801 -18.625 -2.26 1 97.19 5 ILE B CA 1
ATOM 1876 C C . ILE B 1 5 ? 6.668 -19.25 -3.35 1 97.19 5 ILE B C 1
ATOM 1878 O O . ILE B 1 5 ? 6.66 -20.469 -3.537 1 97.19 5 ILE B O 1
ATOM 1882 N N . ALA B 1 6 ? 7.348 -18.406 -4.121 1 98.25 6 ALA B N 1
ATOM 1883 C CA . ALA B 1 6 ? 8.312 -18.906 -5.102 1 98.25 6 ALA B CA 1
ATOM 1884 C C . ALA B 1 6 ? 9.742 -18.547 -4.695 1 98.25 6 ALA B C 1
ATOM 1886 O O . ALA B 1 6 ? 9.992 -17.438 -4.203 1 98.25 6 ALA B O 1
ATOM 1887 N N . LEU B 1 7 ? 10.602 -19.453 -4.855 1 98.38 7 LEU B N 1
ATOM 1888 C CA . LEU B 1 7 ? 12.039 -19.297 -4.695 1 98.38 7 LEU B CA 1
ATOM 1889 C C . LEU B 1 7 ? 12.75 -19.406 -6.043 1 98.38 7 LEU B C 1
ATOM 1891 O O . LEU B 1 7 ? 12.594 -20.391 -6.754 1 98.38 7 LEU B O 1
ATOM 1895 N N . CYS B 1 8 ? 13.492 -18.375 -6.418 1 98.38 8 CYS B N 1
ATOM 1896 C CA . CYS B 1 8 ? 14.258 -18.406 -7.656 1 98.38 8 CYS B CA 1
ATOM 1897 C C . CYS B 1 8 ? 15.742 -18.188 -7.383 1 98.38 8 CYS B C 1
ATOM 1899 O O . CYS B 1 8 ? 16.156 -17.094 -7.004 1 98.38 8 CYS B O 1
ATOM 1901 N N . ASP B 1 9 ? 16.516 -19.188 -7.566 1 98.12 9 ASP B N 1
ATOM 1902 C CA . ASP B 1 9 ? 17.953 -19.203 -7.301 1 98.12 9 ASP B CA 1
ATOM 1903 C C . ASP B 1 9 ? 18.641 -20.297 -8.109 1 98.12 9 ASP B C 1
ATOM 1905 O O . ASP B 1 9 ? 18.188 -21.453 -8.141 1 98.12 9 ASP B O 1
ATOM 1909 N N . ASP B 1 10 ? 19.734 -19.922 -8.773 1 97.31 10 ASP B N 1
ATOM 1910 C CA . ASP B 1 10 ? 20.344 -20.906 -9.664 1 97.31 10 ASP B CA 1
ATOM 1911 C C . ASP B 1 10 ? 21.281 -21.828 -8.891 1 97.31 10 ASP B C 1
ATOM 1913 O O . ASP B 1 10 ? 21.719 -22.859 -9.422 1 97.31 10 ASP B O 1
ATOM 1917 N N . ALA B 1 11 ? 21.625 -21.5 -7.637 1 97.06 11 ALA B N 1
ATOM 1918 C CA . ALA B 1 11 ? 22.484 -22.359 -6.812 1 97.06 11 ALA B CA 1
ATOM 1919 C C . ALA B 1 11 ? 21.641 -23.391 -6.066 1 97.06 11 ALA B C 1
ATOM 1921 O O . ALA B 1 11 ? 20.859 -23.047 -5.172 1 97.06 11 ALA B O 1
ATOM 1922 N N . PRO B 1 12 ? 21.844 -24.656 -6.391 1 97.19 12 PRO B N 1
ATOM 1923 C CA . PRO B 1 12 ? 21.031 -25.703 -5.758 1 97.19 12 PRO B CA 1
ATOM 1924 C C . PRO B 1 12 ? 21.141 -25.688 -4.234 1 97.19 12 PRO B C 1
ATOM 1926 O O . PRO B 1 12 ? 20.156 -25.922 -3.539 1 97.19 12 PRO B O 1
ATOM 1929 N N . ALA B 1 13 ? 22.312 -25.453 -3.727 1 97.31 13 ALA B N 1
ATOM 1930 C CA . ALA B 1 13 ? 22.516 -25.422 -2.281 1 97.31 13 ALA B CA 1
ATOM 1931 C C . ALA B 1 13 ? 21.719 -24.312 -1.623 1 97.31 13 ALA B C 1
ATOM 1933 O O . ALA B 1 13 ? 21.141 -24.5 -0.546 1 97.31 13 ALA B O 1
ATOM 1934 N N . ASP B 1 14 ? 21.688 -23.188 -2.256 1 97.44 14 ASP B N 1
ATOM 1935 C CA . ASP B 1 14 ? 20.938 -22.047 -1.726 1 97.44 14 ASP B CA 1
ATOM 1936 C C . ASP B 1 14 ? 19.422 -22.312 -1.757 1 97.44 14 ASP B C 1
ATOM 1938 O O . ASP B 1 14 ? 18.719 -22 -0.806 1 97.44 14 ASP B O 1
ATOM 1942 N N . ARG B 1 15 ? 18.953 -22.906 -2.848 1 97.81 15 ARG B N 1
ATOM 1943 C CA . ARG B 1 15 ? 17.547 -23.25 -2.939 1 97.81 15 ARG B CA 1
ATOM 1944 C C . ARG B 1 15 ? 17.141 -24.203 -1.817 1 97.81 15 ARG B C 1
ATOM 1946 O O . ARG B 1 15 ? 16.109 -24.016 -1.175 1 97.81 15 ARG B O 1
ATOM 1953 N N . ALA B 1 16 ? 17.938 -25.203 -1.606 1 97.56 16 ALA B N 1
ATOM 1954 C CA . ALA B 1 16 ? 17.641 -26.188 -0.576 1 97.56 16 ALA B CA 1
ATOM 1955 C C . ALA B 1 16 ? 17.609 -25.547 0.809 1 97.56 16 ALA B C 1
ATOM 1957 O O . ALA B 1 16 ? 16.703 -25.812 1.599 1 97.56 16 ALA B O 1
ATOM 1958 N N . LEU B 1 17 ? 18.594 -24.766 1.067 1 97.81 17 LEU B N 1
ATOM 1959 C CA . LEU B 1 17 ? 18.672 -24.078 2.352 1 97.81 17 LEU B CA 1
ATOM 1960 C C . LEU B 1 17 ? 17.453 -23.188 2.582 1 97.81 17 LEU B C 1
ATOM 1962 O O . LEU B 1 17 ? 16.828 -23.266 3.641 1 97.81 17 LEU B O 1
ATOM 1966 N N . LEU B 1 18 ? 17.109 -22.391 1.595 1 98.19 18 LEU B N 1
ATOM 1967 C CA . LEU B 1 18 ? 15.992 -21.453 1.728 1 98.19 18 LEU B CA 1
ATOM 1968 C C . LEU B 1 18 ? 14.664 -22.203 1.826 1 98.19 18 LEU B C 1
ATOM 1970 O O . LEU B 1 18 ? 13.766 -21.781 2.555 1 98.19 18 LEU B O 1
ATOM 1974 N N . ASP B 1 19 ? 14.562 -23.266 1.04 1 97.88 19 ASP B N 1
ATOM 1975 C CA . ASP B 1 19 ? 13.375 -24.109 1.135 1 97.88 19 ASP B CA 1
ATOM 1976 C C . ASP B 1 19 ? 13.141 -24.562 2.572 1 97.88 19 ASP B C 1
ATOM 1978 O O . ASP B 1 19 ? 12.055 -24.391 3.119 1 97.88 19 ASP B O 1
ATOM 1982 N N . GLY B 1 20 ? 14.172 -25.109 3.17 1 98.12 20 GLY B N 1
ATOM 1983 C CA . GLY B 1 20 ? 14.07 -25.578 4.547 1 98.12 20 GLY B CA 1
ATOM 1984 C C . GLY B 1 20 ? 13.719 -24.469 5.52 1 98.12 20 GLY B C 1
ATOM 1985 O O . GLY B 1 20 ? 12.859 -24.641 6.387 1 98.12 20 GLY B O 1
ATOM 1986 N N . LEU B 1 21 ? 14.359 -23.312 5.395 1 98.19 21 LEU B N 1
ATOM 1987 C CA . LEU B 1 21 ? 14.141 -22.188 6.297 1 98.19 21 LEU B CA 1
ATOM 1988 C C . LEU B 1 21 ? 12.719 -21.656 6.172 1 98.19 21 LEU B C 1
ATOM 1990 O O . LEU B 1 21 ? 12.07 -21.359 7.176 1 98.19 21 LEU B O 1
ATOM 1994 N N . VAL B 1 22 ? 12.219 -21.594 4.93 1 98.38 22 VAL B N 1
ATOM 1995 C CA . VAL B 1 22 ? 10.883 -21.062 4.688 1 98.38 22 VAL B CA 1
ATOM 1996 C C . VAL B 1 22 ? 9.828 -22 5.27 1 98.38 22 VAL B C 1
ATOM 1998 O O . VAL B 1 22 ? 8.859 -21.547 5.887 1 98.38 22 VAL B O 1
ATOM 2001 N N . ARG B 1 23 ? 10.023 -23.266 5.105 1 97.44 23 ARG B N 1
ATOM 2002 C CA . ARG B 1 23 ? 9.094 -24.234 5.66 1 97.44 23 ARG B CA 1
ATOM 2003 C C . ARG B 1 23 ? 9.094 -24.188 7.188 1 97.44 23 ARG B C 1
ATOM 2005 O O . ARG B 1 23 ? 8.031 -24.266 7.812 1 97.44 23 ARG B O 1
ATOM 2012 N N . ARG B 1 24 ? 10.25 -24.078 7.746 1 97.94 24 ARG B N 1
ATOM 2013 C CA . ARG B 1 24 ? 10.336 -23.953 9.203 1 97.94 24 ARG B CA 1
ATOM 2014 C C . ARG B 1 24 ? 9.625 -22.688 9.688 1 97.94 24 ARG B C 1
ATOM 2016 O O . ARG B 1 24 ? 8.93 -22.719 10.703 1 97.94 24 ARG B O 1
ATOM 2023 N N . TRP B 1 25 ? 9.852 -21.609 8.961 1 97.81 25 TRP B N 1
ATOM 2024 C CA . TRP B 1 25 ? 9.156 -20.375 9.281 1 97.81 25 TRP B CA 1
ATOM 2025 C C . TRP B 1 25 ? 7.645 -20.578 9.281 1 97.81 25 TRP B C 1
ATOM 2027 O O . TRP B 1 25 ? 6.953 -20.188 10.219 1 97.81 25 TRP B O 1
ATOM 2037 N N . ALA B 1 26 ? 7.172 -21.188 8.258 1 95.75 26 ALA B N 1
ATOM 2038 C CA . ALA B 1 26 ? 5.73 -21.375 8.102 1 95.75 26 ALA B CA 1
ATOM 2039 C C . ALA B 1 26 ? 5.168 -22.25 9.227 1 95.75 26 ALA B C 1
ATOM 2041 O O . ALA B 1 26 ? 4.125 -21.922 9.797 1 95.75 26 ALA B O 1
ATOM 2042 N N . GLU B 1 27 ? 5.859 -23.25 9.5 1 95.19 27 GLU B N 1
ATOM 2043 C CA . GLU B 1 27 ? 5.441 -24.156 10.578 1 95.19 27 GLU B CA 1
ATOM 2044 C C . GLU B 1 27 ? 5.402 -23.422 11.914 1 95.19 27 GLU B C 1
ATOM 2046 O O . GLU B 1 27 ? 4.43 -23.547 12.664 1 95.19 27 GLU B O 1
ATOM 2051 N N . GLY B 1 28 ? 6.457 -22.734 12.164 1 95.81 28 GLY B N 1
ATOM 2052 C CA . GLY B 1 28 ? 6.543 -22 13.414 1 95.81 28 GLY B CA 1
ATOM 2053 C C . GLY B 1 28 ? 5.465 -20.938 13.57 1 95.81 28 GLY B C 1
ATOM 2054 O O . GLY B 1 28 ? 4.992 -20.688 14.688 1 95.81 28 GLY B O 1
ATOM 2055 N N . ALA B 1 29 ? 5.113 -20.391 12.508 1 91.62 29 ALA B N 1
ATOM 2056 C CA . ALA B 1 29 ? 4.141 -19.297 12.539 1 91.62 29 ALA B CA 1
ATOM 2057 C C . ALA B 1 29 ? 2.723 -19.828 12.328 1 91.62 29 ALA B C 1
ATOM 2059 O O . ALA B 1 29 ? 1.757 -19.062 12.367 1 91.62 29 ALA B O 1
ATOM 2060 N N . GLY B 1 30 ? 2.6 -21.062 12.031 1 88.88 30 GLY B N 1
ATOM 2061 C CA . GLY B 1 30 ? 1.294 -21.672 11.82 1 88.88 30 GLY B CA 1
ATOM 2062 C C . GLY B 1 30 ? 0.704 -21.359 10.461 1 88.88 30 GLY B C 1
ATOM 2063 O O . GLY B 1 30 ? -0.518 -21.281 10.305 1 88.88 30 GLY B O 1
ATOM 2064 N N . HIS B 1 31 ? 1.543 -21.125 9.562 1 85.5 31 HIS B N 1
ATOM 2065 C CA . HIS B 1 31 ? 1.095 -20.844 8.203 1 85.5 31 HIS B CA 1
ATOM 2066 C C . HIS B 1 31 ? 1.096 -22.109 7.355 1 85.5 31 HIS B C 1
ATOM 2068 O O . HIS B 1 31 ? 1.933 -23 7.555 1 85.5 31 HIS B O 1
ATOM 2074 N N . THR B 1 32 ? 0.151 -22.203 6.449 1 85.38 32 THR B N 1
ATOM 2075 C CA . THR B 1 32 ? 0.233 -23.172 5.355 1 85.38 32 THR B CA 1
ATOM 2076 C C . THR B 1 32 ? 0.826 -22.516 4.109 1 85.38 32 THR B C 1
ATOM 2078 O O . THR B 1 32 ? 0.454 -21.406 3.748 1 85.38 32 THR B O 1
ATOM 2081 N N . ILE B 1 33 ? 1.766 -23.25 3.525 1 91.62 33 ILE B N 1
ATOM 2082 C CA . ILE B 1 33 ? 2.383 -22.609 2.373 1 91.62 33 ILE B CA 1
ATOM 2083 C C . ILE B 1 33 ? 2.463 -23.594 1.21 1 91.62 33 ILE B C 1
ATOM 2085 O O . ILE B 1 33 ? 2.559 -24.797 1.421 1 91.62 33 ILE B O 1
ATOM 2089 N N . GLN B 1 34 ? 2.291 -23.109 0.013 1 91 34 GLN B N 1
ATOM 2090 C CA . GLN B 1 34 ? 2.754 -23.766 -1.21 1 91 34 GLN B CA 1
ATOM 2091 C C . GLN B 1 34 ? 4.066 -23.156 -1.691 1 91 34 GLN B C 1
ATOM 2093 O O . GLN B 1 34 ? 4.125 -21.969 -2.014 1 91 34 GLN B O 1
ATOM 2098 N N . LEU B 1 35 ? 5.098 -23.984 -1.64 1 96.44 35 LEU B N 1
ATOM 2099 C CA . LEU B 1 35 ? 6.43 -23.484 -1.977 1 96.44 35 LEU B CA 1
ATOM 2100 C C . LEU B 1 35 ? 6.941 -24.141 -3.256 1 96.44 35 LEU B C 1
ATOM 2102 O O . LEU B 1 35 ? 6.898 -25.375 -3.393 1 96.44 35 LEU B O 1
ATOM 2106 N N . ALA B 1 36 ? 7.301 -23.344 -4.246 1 96.44 36 ALA B N 1
ATOM 2107 C CA . ALA B 1 36 ? 7.906 -23.828 -5.484 1 96.44 36 ALA B CA 1
ATOM 2108 C C . ALA B 1 36 ? 9.266 -23.172 -5.73 1 96.44 36 ALA B C 1
ATOM 2110 O O . ALA B 1 36 ? 9.438 -21.984 -5.465 1 96.44 36 ALA B O 1
ATOM 2111 N N . ALA B 1 37 ? 10.219 -23.969 -6.195 1 98.12 37 ALA B N 1
ATOM 2112 C CA . ALA B 1 37 ? 11.562 -23.469 -6.457 1 98.12 37 ALA B CA 1
ATOM 2113 C C . ALA B 1 37 ? 11.898 -23.531 -7.945 1 98.12 37 ALA B C 1
ATOM 2115 O O . ALA B 1 37 ? 11.508 -24.484 -8.633 1 98.12 37 ALA B O 1
ATOM 2116 N N . PHE B 1 38 ? 12.625 -22.516 -8.414 1 97.94 38 PHE B N 1
ATOM 2117 C CA . PHE B 1 38 ? 13.023 -22.422 -9.812 1 97.94 38 PHE B CA 1
ATOM 2118 C C . PHE B 1 38 ? 14.516 -22.141 -9.938 1 97.94 38 PHE B C 1
ATOM 2120 O O . PHE B 1 38 ? 15.086 -21.422 -9.117 1 97.94 38 PHE B O 1
ATOM 2127 N N . GLU B 1 39 ? 15.109 -22.656 -11.023 1 97.31 39 GLU B N 1
ATOM 2128 C CA . GLU B 1 39 ? 16.562 -22.578 -11.148 1 97.31 39 GLU B CA 1
ATOM 2129 C C . GLU B 1 39 ? 16.984 -21.406 -12.023 1 97.31 39 GLU B C 1
ATOM 2131 O O . GLU B 1 39 ? 18.172 -21.156 -12.219 1 97.31 39 GLU B O 1
ATOM 2136 N N . SER B 1 40 ? 15.992 -20.797 -12.617 1 97.19 40 SER B N 1
ATOM 2137 C CA . SER B 1 40 ? 16.266 -19.625 -13.445 1 97.19 40 SER B CA 1
ATOM 2138 C C . SER B 1 40 ? 15.07 -18.703 -13.508 1 97.19 40 SER B C 1
ATOM 2140 O O . SER B 1 40 ? 13.938 -19.109 -13.258 1 97.19 40 SER B O 1
ATOM 2142 N N . ALA B 1 41 ? 15.367 -17.422 -13.836 1 97.75 41 ALA B N 1
ATOM 2143 C CA . ALA B 1 41 ? 14.305 -16.453 -14.023 1 97.75 41 ALA B CA 1
ATOM 2144 C C . ALA B 1 41 ? 13.375 -16.859 -15.164 1 97.75 41 ALA B C 1
ATOM 2146 O O . ALA B 1 41 ? 12.156 -16.719 -15.062 1 97.75 41 ALA B O 1
ATOM 2147 N N . GLU B 1 42 ? 13.977 -17.406 -16.172 1 96.25 42 GLU B N 1
ATOM 2148 C CA . GLU B 1 42 ? 13.211 -17.828 -17.344 1 96.25 42 GLU B CA 1
ATOM 2149 C C . GLU B 1 42 ? 12.242 -18.953 -17 1 96.25 42 GLU B C 1
ATOM 2151 O O . GLU B 1 42 ? 11.086 -18.922 -17.438 1 96.25 42 GLU B O 1
ATOM 2156 N N . GLN B 1 43 ? 12.727 -19.953 -16.234 1 96.5 43 GLN B N 1
ATOM 2157 C CA . GLN B 1 43 ? 11.859 -21.047 -15.797 1 96.5 43 GLN B CA 1
ATOM 2158 C C . GLN B 1 43 ? 10.688 -20.531 -14.977 1 96.5 43 GLN B C 1
ATOM 2160 O O . GLN B 1 43 ? 9.547 -20.953 -15.164 1 96.5 43 GLN B O 1
ATOM 2165 N N . PHE B 1 44 ? 10.961 -19.625 -14.141 1 97.5 44 PHE B N 1
ATOM 2166 C CA . PHE B 1 44 ? 9.898 -19.078 -13.305 1 97.5 44 PHE B CA 1
ATOM 2167 C C . PHE B 1 44 ? 8.891 -18.312 -14.156 1 97.5 44 PHE B C 1
ATOM 2169 O O . PHE B 1 44 ? 7.68 -18.469 -13.984 1 97.5 44 PHE B O 1
ATOM 2176 N N . LEU B 1 45 ? 9.383 -17.438 -15.086 1 94.38 45 LEU B N 1
ATOM 2177 C CA . LEU B 1 45 ? 8.5 -16.641 -15.922 1 94.38 45 LEU B CA 1
ATOM 2178 C C . LEU B 1 45 ? 7.566 -17.516 -16.734 1 94.38 45 LEU B C 1
ATOM 2180 O O . LEU B 1 45 ? 6.391 -17.188 -16.922 1 94.38 45 LEU B O 1
ATOM 2184 N N . PHE B 1 46 ? 8.117 -18.609 -17.203 1 91.62 46 PHE B N 1
ATOM 2185 C CA . PHE B 1 46 ? 7.297 -19.562 -17.938 1 91.62 46 PHE B CA 1
ATOM 2186 C C . PHE B 1 46 ? 6.172 -20.109 -17.062 1 91.62 46 PHE B C 1
ATOM 2188 O O . PHE B 1 46 ? 5.016 -20.141 -17.484 1 91.62 46 PHE B O 1
ATOM 2195 N N . HIS B 1 47 ? 6.5 -20.5 -15.898 1 90.75 47 HIS B N 1
ATOM 2196 C CA . HIS B 1 47 ? 5.523 -21.016 -14.945 1 90.75 47 HIS B CA 1
ATOM 2197 C C . HIS B 1 47 ? 4.531 -19.922 -14.539 1 90.75 47 HIS B C 1
ATOM 2199 O O . HIS B 1 47 ? 3.326 -20.172 -14.469 1 90.75 47 HIS B O 1
ATOM 2205 N N . TYR B 1 48 ? 4.988 -18.719 -14.289 1 87.94 48 TYR B N 1
ATOM 2206 C CA . TYR B 1 48 ? 4.219 -17.578 -13.805 1 87.94 48 TYR B CA 1
ATOM 2207 C C . TYR B 1 48 ? 3.178 -17.156 -14.828 1 87.94 48 TYR B C 1
ATOM 2209 O O . TYR B 1 48 ? 2.123 -16.625 -14.469 1 87.94 48 TYR B O 1
ATOM 2217 N N . ALA B 1 49 ? 3.529 -17.344 -16.078 1 79.38 49 ALA B N 1
ATOM 2218 C CA . ALA B 1 49 ? 2.592 -17.016 -17.141 1 79.38 49 ALA B CA 1
ATOM 2219 C C . ALA B 1 49 ? 1.298 -17.812 -17 1 79.38 49 ALA B C 1
ATOM 2221 O O . ALA B 1 49 ? 0.224 -17.344 -17.375 1 79.38 49 ALA B O 1
ATOM 2222 N N . GLU B 1 50 ? 1.432 -19 -16.422 1 72.12 50 GLU B N 1
ATOM 2223 C CA . GLU B 1 50 ? 0.281 -19.891 -16.266 1 72.12 50 GLU B CA 1
ATOM 2224 C C . GLU B 1 50 ? -0.32 -19.766 -14.867 1 72.12 50 GLU B C 1
ATOM 2226 O O . GLU B 1 50 ? -1.542 -19.812 -14.703 1 72.12 50 GLU B O 1
ATOM 2231 N N . GLU B 1 51 ? 0.5 -19.656 -13.945 1 73.38 51 GLU B N 1
ATOM 2232 C CA . GLU B 1 51 ? 0.119 -19.562 -12.539 1 73.38 51 GLU B CA 1
ATOM 2233 C C . GLU B 1 51 ? 0.771 -18.359 -11.875 1 73.38 51 GLU B C 1
ATOM 2235 O O . GLU B 1 51 ? 1.921 -18.422 -11.438 1 73.38 51 GLU B O 1
ATOM 2240 N N . ASN B 1 52 ? 0.003 -17.266 -11.609 1 75.25 52 ASN B N 1
ATOM 2241 C CA . ASN B 1 52 ? 0.608 -16.016 -11.188 1 75.25 52 ASN B CA 1
ATOM 2242 C C . ASN B 1 52 ? 0.088 -15.562 -9.82 1 75.25 52 ASN B C 1
ATOM 2244 O O . ASN B 1 52 ? 0.219 -14.398 -9.453 1 75.25 52 ASN B O 1
ATOM 2248 N N . ASP B 1 53 ? -0.436 -16.484 -9.117 1 75.75 53 ASP B N 1
ATOM 2249 C CA . ASP B 1 53 ? -1.077 -16.125 -7.855 1 75.75 53 ASP B CA 1
ATOM 2250 C C . ASP B 1 53 ? -0.109 -16.281 -6.688 1 75.75 53 ASP B C 1
ATOM 2252 O O . ASP B 1 53 ? -0.506 -16.703 -5.598 1 75.75 53 ASP B O 1
ATOM 2256 N N . TYR B 1 54 ? 1.11 -15.938 -6.891 1 89.94 54 TYR B N 1
ATOM 2257 C CA . TYR B 1 54 ? 2.092 -15.961 -5.812 1 89.94 54 TYR B CA 1
ATOM 2258 C C . TYR B 1 54 ? 1.933 -14.742 -4.902 1 89.94 54 TYR B C 1
ATOM 2260 O O . TYR B 1 54 ? 1.655 -13.641 -5.375 1 89.94 54 TYR B O 1
ATOM 2268 N N . ASP B 1 55 ? 2.145 -14.992 -3.631 1 89.88 55 ASP B N 1
ATOM 2269 C CA . ASP B 1 55 ? 2.084 -13.93 -2.639 1 89.88 55 ASP B CA 1
ATOM 2270 C C . ASP B 1 55 ? 3.471 -13.336 -2.381 1 89.88 55 ASP B C 1
ATOM 2272 O O . ASP B 1 55 ? 3.607 -12.133 -2.148 1 89.88 55 ASP B O 1
ATOM 2276 N N . ILE B 1 56 ? 4.477 -14.211 -2.357 1 96.75 56 ILE B N 1
ATOM 2277 C CA . ILE B 1 56 ? 5.836 -13.828 -1.998 1 96.75 56 ILE B CA 1
ATOM 2278 C C . ILE B 1 56 ? 6.824 -14.422 -3 1 96.75 56 ILE B C 1
ATOM 2280 O O . ILE B 1 56 ? 6.719 -15.602 -3.357 1 96.75 56 ILE B O 1
ATOM 2284 N N . LEU B 1 57 ? 7.703 -13.625 -3.484 1 98.38 57 LEU B N 1
ATOM 2285 C CA . LEU B 1 57 ? 8.82 -14.07 -4.316 1 98.38 57 LEU B CA 1
ATOM 2286 C C . LEU B 1 57 ? 10.148 -13.852 -3.602 1 98.38 57 LEU B C 1
ATOM 2288 O O . LEU B 1 57 ? 10.445 -12.734 -3.166 1 98.38 57 LEU B O 1
ATOM 2292 N N . LEU B 1 58 ? 10.953 -14.898 -3.418 1 98.81 58 LEU B N 1
ATOM 2293 C CA . LEU B 1 58 ? 12.328 -14.836 -2.941 1 98.81 58 LEU B CA 1
ATOM 2294 C C . LEU B 1 58 ? 13.312 -15.016 -4.094 1 98.81 58 LEU B C 1
ATOM 2296 O O . LEU B 1 58 ? 13.414 -16.094 -4.668 1 98.81 58 LEU B O 1
ATOM 2300 N N . LEU B 1 59 ? 14.008 -13.922 -4.402 1 98.62 59 LEU B N 1
ATOM 2301 C CA . LEU B 1 59 ? 14.75 -13.906 -5.66 1 98.62 59 LEU B CA 1
ATOM 2302 C C . LEU B 1 59 ? 16.234 -13.688 -5.41 1 98.62 59 LEU B C 1
ATOM 2304 O O . LEU B 1 59 ? 16.625 -12.758 -4.707 1 98.62 59 LEU B O 1
ATOM 2308 N N . ASP B 1 60 ? 17 -14.539 -5.984 1 98.19 60 ASP B N 1
ATOM 2309 C CA . ASP B 1 60 ? 18.406 -14.188 -6.168 1 98.19 60 ASP B CA 1
ATOM 2310 C C . ASP B 1 60 ? 18.562 -13.125 -7.258 1 98.19 60 ASP B C 1
ATOM 2312 O O . ASP B 1 60 ? 17.734 -13.016 -8.156 1 98.19 60 ASP B O 1
ATOM 2316 N N . VAL B 1 61 ? 19.672 -12.336 -7.129 1 97.38 61 VAL B N 1
ATOM 2317 C CA . VAL B 1 61 ? 19.906 -11.305 -8.133 1 97.38 61 VAL B CA 1
ATOM 2318 C C . VAL B 1 61 ? 20.75 -11.875 -9.266 1 97.38 61 VAL B C 1
ATOM 2320 O O . VAL B 1 61 ? 20.438 -11.688 -10.445 1 97.38 61 VAL B O 1
ATOM 2323 N N . GLU B 1 62 ? 21.797 -12.492 -8.867 1 94.88 62 GLU B N 1
ATOM 2324 C CA . GLU B 1 62 ? 22.703 -13.016 -9.883 1 94.88 62 GLU B CA 1
ATOM 2325 C C . GLU B 1 62 ? 22.344 -14.461 -10.25 1 94.88 62 GLU B C 1
ATOM 2327 O O . GLU B 1 62 ? 22.547 -15.375 -9.445 1 94.88 62 GL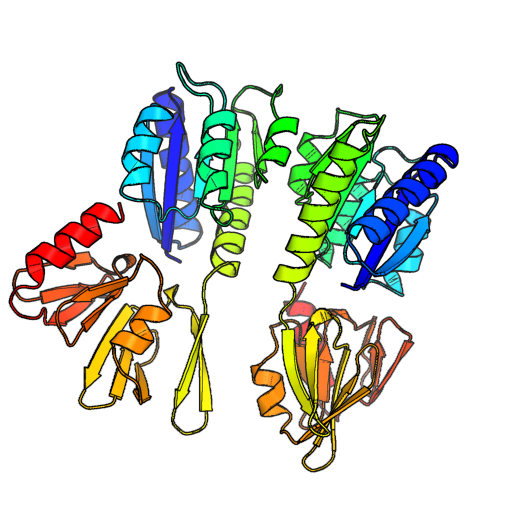U B O 1
ATOM 2332 N N . MET B 1 63 ? 21.891 -14.531 -11.438 1 94.5 63 MET B N 1
ATOM 2333 C CA . MET B 1 63 ? 21.578 -15.828 -12.031 1 94.5 63 MET B CA 1
ATOM 2334 C C . MET B 1 63 ? 22.062 -15.906 -13.469 1 94.5 63 MET B C 1
ATOM 2336 O O . MET B 1 63 ? 22.438 -14.891 -14.062 1 94.5 63 MET B O 1
ATOM 2340 N N . GLY B 1 64 ? 22.469 -16.953 -14.086 1 85.38 64 GLY B N 1
ATOM 2341 C CA . GLY B 1 64 ? 23.078 -17.156 -15.391 1 85.38 64 GLY B CA 1
ATOM 2342 C C . GLY B 1 64 ? 22.422 -16.344 -16.484 1 85.38 64 GLY B C 1
ATOM 2343 O O . GLY B 1 64 ? 23.094 -15.586 -17.188 1 85.38 64 GLY B O 1
ATOM 2344 N N . GLY B 1 65 ? 21.156 -16.297 -16.719 1 93.25 65 GLY B N 1
ATOM 2345 C CA . GLY B 1 65 ? 20.406 -15.547 -17.719 1 93.25 65 GLY B CA 1
ATOM 2346 C C . GLY B 1 65 ? 19.859 -14.242 -17.188 1 93.25 65 GLY B C 1
ATOM 2347 O O . GLY B 1 65 ? 20.609 -13.398 -16.688 1 93.25 65 GLY B O 1
ATOM 2348 N N . MET B 1 66 ? 18.656 -14.078 -17.266 1 95 66 MET B N 1
ATOM 2349 C CA . MET B 1 66 ? 17.953 -12.922 -16.703 1 95 66 MET B CA 1
ATOM 2350 C C . MET B 1 66 ? 18.219 -12.82 -15.195 1 95 66 MET B C 1
ATOM 2352 O O . MET B 1 66 ? 18.125 -13.812 -14.477 1 95 66 MET B O 1
ATOM 2356 N N . ASP B 1 67 ? 18.625 -11.602 -14.766 1 95.75 67 ASP B N 1
ATOM 2357 C CA . ASP B 1 67 ? 18.922 -11.445 -13.344 1 95.75 67 ASP B CA 1
ATOM 2358 C C . ASP B 1 67 ? 17.641 -11.172 -12.547 1 95.75 67 ASP B C 1
ATOM 2360 O O . ASP B 1 67 ? 16.594 -10.922 -13.125 1 95.75 67 ASP B O 1
ATOM 2364 N N . GLY B 1 68 ? 17.797 -11.25 -11.273 1 97.81 68 GLY B N 1
ATOM 2365 C CA . GLY B 1 68 ? 16.641 -11.133 -10.391 1 97.81 68 GLY B CA 1
ATOM 2366 C C . GLY B 1 68 ? 15.961 -9.781 -10.484 1 97.81 68 GLY B C 1
ATOM 2367 O O . GLY B 1 68 ? 14.742 -9.688 -10.32 1 97.81 68 GLY B O 1
ATOM 2368 N N . VAL B 1 69 ? 16.703 -8.695 -10.695 1 97.31 69 VAL B N 1
ATOM 2369 C CA . VAL B 1 69 ? 16.125 -7.359 -10.797 1 97.31 69 VAL B CA 1
ATOM 2370 C C . VAL B 1 69 ? 15.305 -7.246 -12.078 1 97.31 69 VAL B C 1
ATOM 2372 O O . VAL B 1 69 ? 14.188 -6.734 -12.055 1 97.31 69 VAL B O 1
ATOM 2375 N N . ALA B 1 70 ? 15.859 -7.738 -13.148 1 97.25 70 ALA B N 1
ATOM 2376 C CA . ALA B 1 70 ? 15.133 -7.766 -14.414 1 97.25 70 ALA B CA 1
ATOM 2377 C C . ALA B 1 70 ? 13.859 -8.602 -14.297 1 97.25 70 ALA B C 1
ATOM 2379 O O . ALA B 1 70 ? 12.812 -8.211 -14.812 1 97.25 70 ALA B O 1
ATOM 2380 N N . LEU B 1 71 ? 13.969 -9.75 -13.648 1 97.94 71 LEU B N 1
ATOM 2381 C CA . LEU B 1 71 ? 12.805 -10.586 -13.398 1 97.94 71 LEU B CA 1
ATOM 2382 C C . LEU B 1 71 ? 11.734 -9.812 -12.625 1 97.94 71 LEU B C 1
ATOM 2384 O O . LEU B 1 71 ? 10.562 -9.82 -13 1 97.94 71 LEU B O 1
ATOM 2388 N N . ALA B 1 72 ? 12.156 -9.141 -11.555 1 97.88 72 ALA B N 1
ATOM 2389 C CA . ALA B 1 72 ? 11.234 -8.359 -10.727 1 97.88 72 ALA B CA 1
ATOM 2390 C C . ALA B 1 72 ? 10.547 -7.273 -11.539 1 97.88 72 ALA B C 1
ATOM 2392 O O . ALA B 1 72 ? 9.352 -7.035 -11.383 1 97.88 72 ALA B O 1
ATOM 2393 N N . LYS B 1 73 ? 11.305 -6.605 -12.391 1 96.19 73 LYS B N 1
ATOM 2394 C CA . LYS B 1 73 ? 10.742 -5.578 -13.258 1 96.19 73 LYS B CA 1
ATOM 2395 C C . LYS B 1 73 ? 9.648 -6.156 -14.148 1 96.19 73 LYS B C 1
ATOM 2397 O O . LYS B 1 73 ? 8.602 -5.531 -14.344 1 96.19 73 LYS B O 1
ATOM 2402 N N . GLU B 1 74 ? 9.922 -7.289 -14.68 1 94.25 74 GLU B N 1
ATOM 2403 C CA . GLU B 1 74 ? 8.938 -7.957 -15.531 1 94.25 74 GLU B CA 1
ATOM 2404 C C . GLU B 1 74 ? 7.66 -8.281 -14.758 1 94.25 74 GLU B C 1
ATOM 2406 O O . GLU B 1 74 ? 6.555 -8.047 -15.242 1 94.25 74 GLU B O 1
ATOM 2411 N N . ILE B 1 75 ? 7.824 -8.789 -13.562 1 92.5 75 ILE B N 1
ATOM 2412 C CA . ILE B 1 75 ? 6.695 -9.164 -12.719 1 92.5 75 ILE B CA 1
ATOM 2413 C C . ILE B 1 75 ? 5.871 -7.922 -12.375 1 92.5 75 ILE B C 1
ATOM 2415 O O . ILE B 1 75 ? 4.641 -7.961 -12.406 1 92.5 75 ILE B O 1
ATOM 2419 N N . ARG B 1 76 ? 6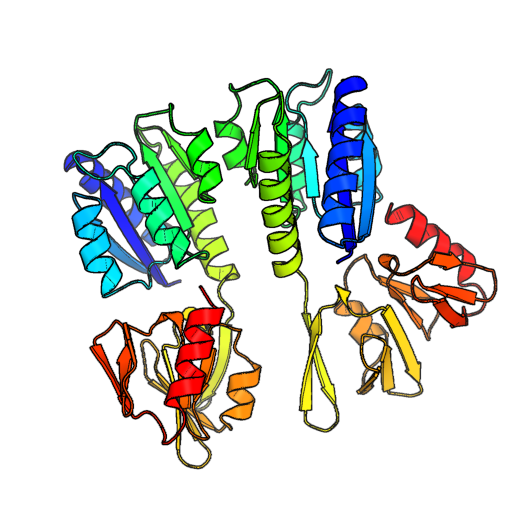.52 -6.777 -12.055 1 92.25 76 ARG B N 1
ATOM 2420 C CA . ARG B 1 76 ? 5.875 -5.551 -11.602 1 92.25 76 ARG B CA 1
ATOM 2421 C C . ARG B 1 76 ? 5.027 -4.938 -12.711 1 92.25 76 ARG B C 1
ATOM 2423 O O . ARG B 1 76 ? 4.145 -4.121 -12.445 1 92.25 76 ARG B O 1
ATOM 2430 N N . LYS B 1 77 ? 5.305 -5.328 -13.953 1 84.31 77 LYS B N 1
ATOM 2431 C CA . LYS B 1 77 ? 4.484 -4.84 -15.055 1 84.31 77 LYS B CA 1
ATOM 2432 C C . LYS B 1 77 ? 3.033 -5.281 -14.906 1 84.31 77 LYS B C 1
ATOM 2434 O O . LYS B 1 77 ? 2.121 -4.621 -15.406 1 84.31 77 LYS B O 1
ATOM 2439 N N . GLN B 1 78 ? 2.84 -6.344 -14.086 1 74.06 78 GLN B N 1
ATOM 2440 C CA . GLN B 1 78 ? 1.481 -6.879 -14.055 1 74.06 78 GLN B CA 1
ATOM 2441 C C . GLN B 1 78 ? 1.026 -7.141 -12.617 1 74.06 78 GLN B C 1
ATOM 2443 O O . GLN B 1 78 ? -0.135 -7.477 -12.383 1 74.06 78 GLN B O 1
ATOM 2448 N N . ASN B 1 79 ? 1.907 -7.098 -11.75 1 81.06 79 ASN B N 1
ATOM 2449 C CA . ASN B 1 79 ? 1.589 -7.441 -10.367 1 81.06 79 ASN B CA 1
ATOM 2450 C C . ASN B 1 79 ? 2.262 -6.492 -9.383 1 81.06 79 ASN B C 1
ATOM 2452 O O . ASN B 1 79 ? 3.453 -6.633 -9.094 1 81.06 79 ASN B O 1
ATOM 2456 N N . GLU B 1 80 ? 1.529 -5.645 -8.82 1 80.88 80 GLU B N 1
ATOM 2457 C CA . GLU B 1 80 ? 2.066 -4.68 -7.867 1 80.88 80 GLU B CA 1
ATOM 2458 C C . GLU B 1 80 ? 1.971 -5.203 -6.438 1 80.88 80 GLU B C 1
ATOM 2460 O O . GLU B 1 80 ? 2.629 -4.688 -5.535 1 80.88 80 GLU B O 1
ATOM 2465 N N . ALA B 1 81 ? 1.241 -6.238 -6.266 1 80 81 ALA B N 1
ATOM 2466 C CA . ALA B 1 81 ? 0.86 -6.652 -4.918 1 80 81 ALA B CA 1
ATOM 2467 C C . ALA B 1 81 ? 1.833 -7.691 -4.363 1 80 81 ALA B C 1
ATOM 2469 O O . ALA B 1 81 ? 2.018 -7.793 -3.15 1 80 81 ALA B O 1
ATOM 2470 N N . VAL B 1 82 ? 2.363 -8.477 -5.281 1 90.44 82 VAL B N 1
ATOM 2471 C CA . VAL B 1 82 ? 3.227 -9.562 -4.82 1 90.44 82 VAL B CA 1
ATOM 2472 C C . VAL B 1 82 ? 4.406 -8.984 -4.043 1 90.44 82 VAL B C 1
ATOM 2474 O O . VAL B 1 82 ? 4.973 -7.961 -4.426 1 90.44 82 VAL B O 1
ATOM 2477 N N . GLN B 1 83 ? 4.781 -9.594 -2.889 1 96.25 83 GLN B N 1
ATOM 2478 C CA . GLN B 1 83 ? 5.922 -9.148 -2.092 1 96.25 83 GLN B CA 1
ATOM 2479 C C . GLN B 1 83 ? 7.227 -9.734 -2.619 1 96.25 83 GLN B C 1
ATOM 2481 O O . GLN B 1 83 ? 7.375 -10.961 -2.693 1 96.25 83 GLN B O 1
ATOM 2486 N N . ILE B 1 84 ? 8.133 -8.883 -3.004 1 98 84 ILE B N 1
ATOM 2487 C CA . ILE B 1 84 ? 9.406 -9.328 -3.553 1 98 84 ILE B CA 1
ATOM 2488 C C . ILE B 1 84 ? 10.516 -9.117 -2.525 1 98 84 ILE B C 1
ATOM 2490 O O . ILE B 1 84 ? 10.664 -8.016 -1.985 1 98 84 ILE B O 1
ATOM 2494 N N . VAL B 1 85 ? 11.25 -10.164 -2.227 1 98.69 85 VAL B N 1
ATOM 2495 C CA . VAL B 1 85 ? 12.438 -10.109 -1.381 1 98.69 85 VAL B CA 1
ATOM 2496 C C . VAL B 1 85 ? 13.648 -10.625 -2.154 1 98.69 85 VAL B C 1
ATOM 2498 O O . VAL B 1 85 ? 13.648 -11.758 -2.631 1 98.69 85 VAL B O 1
ATOM 2501 N N . PHE B 1 86 ? 14.641 -9.75 -2.258 1 98.5 86 PHE B N 1
ATOM 2502 C CA . PHE B 1 86 ? 15.898 -10.219 -2.834 1 98.5 86 PHE B CA 1
ATOM 2503 C C . PHE B 1 86 ? 16.75 -10.898 -1.776 1 98.5 86 PHE B C 1
ATOM 2505 O O . PHE B 1 86 ? 16.859 -10.422 -0.645 1 98.5 86 PHE B O 1
ATOM 2512 N N . ILE B 1 87 ? 17.312 -12.07 -2.092 1 98.25 87 ILE B N 1
ATOM 2513 C CA . ILE B 1 87 ? 18.281 -12.789 -1.271 1 98.25 87 ILE B CA 1
ATOM 2514 C C . ILE B 1 87 ? 19.516 -13.102 -2.102 1 98.25 87 ILE B C 1
ATOM 2516 O O . ILE B 1 87 ? 19.5 -14 -2.943 1 98.25 87 ILE B O 1
ATOM 2520 N N . THR B 1 88 ? 20.609 -12.359 -1.842 1 96.69 88 THR B N 1
ATOM 2521 C CA . THR B 1 88 ? 21.734 -12.461 -2.777 1 96.69 88 THR B CA 1
ATOM 2522 C C . THR B 1 88 ? 23.047 -12.117 -2.088 1 96.69 88 THR B C 1
ATOM 2524 O O . THR B 1 88 ? 23.047 -11.539 -0.996 1 96.69 88 THR B O 1
ATOM 2527 N N . GLY B 1 89 ? 24.109 -12.547 -2.713 1 95.44 89 GLY B N 1
ATOM 2528 C CA . GLY B 1 89 ? 25.438 -12.188 -2.234 1 95.44 89 GLY B CA 1
ATOM 2529 C C . GLY B 1 89 ? 25.953 -10.883 -2.822 1 95.44 89 GLY B C 1
ATOM 2530 O O . GLY B 1 89 ? 27.078 -10.477 -2.547 1 95.44 89 GLY B O 1
ATOM 2531 N N . TYR B 1 90 ? 25.172 -10.195 -3.609 1 93.56 90 TYR B N 1
ATOM 2532 C CA . TYR B 1 90 ? 25.594 -9.008 -4.328 1 93.56 90 TYR B CA 1
ATOM 2533 C C . TYR B 1 90 ? 24.969 -7.754 -3.734 1 93.56 90 TYR B C 1
ATOM 2535 O O . TYR B 1 90 ? 23.75 -7.664 -3.609 1 93.56 90 TYR B O 1
ATOM 2543 N N . SER B 1 91 ? 25.766 -6.852 -3.377 1 93.31 91 SER B N 1
ATOM 2544 C CA . SER B 1 91 ? 25.281 -5.633 -2.738 1 93.31 91 SER B CA 1
ATOM 2545 C C . SER B 1 91 ? 25.109 -4.508 -3.756 1 93.31 91 SER B C 1
ATOM 2547 O O . SER B 1 91 ? 24.5 -3.48 -3.449 1 93.31 91 SER B O 1
ATOM 2549 N N . ASP B 1 92 ? 25.578 -4.688 -4.984 1 92.94 92 ASP B N 1
ATOM 2550 C CA . ASP B 1 92 ? 25.625 -3.611 -5.969 1 92.94 92 ASP B CA 1
ATOM 2551 C C . ASP B 1 92 ? 24.219 -3.242 -6.441 1 92.94 92 ASP B C 1
ATOM 2553 O O . ASP B 1 92 ? 24.016 -2.197 -7.07 1 92.94 92 ASP B O 1
ATOM 2557 N N . TYR B 1 93 ? 23.266 -4.062 -6.098 1 93.25 93 TYR B N 1
ATOM 2558 C CA . TYR B 1 93 ? 21.938 -3.863 -6.652 1 93.25 93 TYR B CA 1
ATOM 2559 C C . TYR B 1 93 ? 20.953 -3.457 -5.562 1 93.25 93 TYR B C 1
ATOM 2561 O O . TYR B 1 93 ? 19.734 -3.465 -5.785 1 93.25 93 TYR B O 1
ATOM 2569 N N . ILE B 1 94 ? 21.406 -3.131 -4.445 1 95 94 ILE B N 1
ATOM 2570 C CA . ILE B 1 94 ? 20.547 -2.803 -3.316 1 95 94 ILE B CA 1
ATOM 2571 C C . ILE B 1 94 ? 19.625 -1.64 -3.691 1 95 94 ILE B C 1
ATOM 2573 O O . ILE B 1 94 ? 18.422 -1.687 -3.441 1 95 94 ILE B O 1
ATOM 2577 N N . ALA B 1 95 ? 20.172 -0.662 -4.316 1 94.19 95 ALA B N 1
ATOM 2578 C CA . ALA B 1 95 ? 19.391 0.516 -4.703 1 94.19 95 ALA B CA 1
ATOM 2579 C C . ALA B 1 95 ? 18.359 0.164 -5.762 1 94.19 95 ALA B C 1
ATOM 2581 O O . ALA B 1 95 ? 17.25 0.705 -5.75 1 94.19 95 ALA B O 1
ATOM 2582 N N . GLU B 1 96 ? 18.672 -0.763 -6.617 1 94.44 96 GLU B N 1
ATOM 2583 C CA . GLU B 1 96 ? 17.766 -1.165 -7.684 1 94.44 96 GLU B CA 1
ATOM 2584 C C . GLU B 1 96 ? 16.516 -1.853 -7.125 1 94.44 96 GLU B C 1
ATOM 2586 O O . GLU B 1 96 ? 15.469 -1.856 -7.762 1 94.44 96 GLU B O 1
ATOM 2591 N N . GLY B 1 97 ? 16.641 -2.42 -5.941 1 96.94 97 GLY B N 1
ATOM 2592 C CA . GLY B 1 97 ? 15.5 -3.035 -5.297 1 96.94 97 GLY B CA 1
ATOM 2593 C C . GLY B 1 97 ? 14.352 -2.068 -5.074 1 96.94 97 GLY B C 1
ATOM 2594 O O . GLY B 1 97 ? 13.18 -2.447 -5.184 1 96.94 97 GLY B O 1
ATOM 2595 N N . TYR B 1 98 ? 14.68 -0.805 -4.848 1 95.81 98 TYR B N 1
ATOM 2596 C CA . TYR B 1 98 ? 13.664 0.211 -4.609 1 95.81 98 TYR B CA 1
ATOM 2597 C C . TYR B 1 98 ? 12.867 0.491 -5.875 1 95.81 98 TYR B C 1
ATOM 2599 O O . TYR B 1 98 ? 11.68 0.829 -5.809 1 95.81 98 TYR B O 1
ATOM 2607 N N . GLU B 1 99 ? 13.484 0.31 -7.023 1 94.38 99 GLU B N 1
ATOM 2608 C CA . GLU B 1 99 ? 12.844 0.585 -8.305 1 94.38 99 GLU B CA 1
ATOM 2609 C C . GLU B 1 99 ? 11.688 -0.376 -8.562 1 94.38 99 GLU B C 1
ATOM 2611 O O . GLU B 1 99 ? 10.734 -0.037 -9.273 1 94.38 99 GLU B O 1
ATOM 2616 N N . VAL B 1 100 ? 11.766 -1.484 -7.93 1 95.75 100 VAL B N 1
ATOM 2617 C CA . VAL B 1 100 ? 10.727 -2.486 -8.148 1 95.75 100 VAL B CA 1
ATOM 2618 C C . VAL B 1 100 ? 9.922 -2.689 -6.863 1 95.75 100 VAL B C 1
ATOM 2620 O O . VAL B 1 100 ? 9.266 -3.717 -6.691 1 95.75 100 VAL B O 1
ATOM 2623 N N . ALA B 1 101 ? 10.07 -1.787 -5.957 1 95.44 101 ALA B N 1
ATOM 2624 C CA . ALA B 1 101 ? 9.344 -1.807 -4.691 1 95.44 101 ALA B CA 1
ATOM 2625 C C . ALA B 1 101 ? 9.555 -3.127 -3.955 1 95.44 101 ALA B C 1
ATOM 2627 O O . ALA B 1 101 ? 8.602 -3.758 -3.508 1 95.44 101 ALA B O 1
ATOM 2628 N N . ALA B 1 102 ? 10.797 -3.502 -3.896 1 97.69 102 ALA B N 1
ATOM 2629 C CA . ALA B 1 102 ? 11.117 -4.68 -3.096 1 97.69 102 ALA B CA 1
ATOM 2630 C C . ALA B 1 102 ? 10.805 -4.438 -1.619 1 97.69 102 ALA B C 1
ATOM 2632 O O . ALA B 1 102 ? 11.055 -3.348 -1.099 1 97.69 102 ALA B O 1
ATOM 2633 N N . LEU B 1 103 ? 10.312 -5.48 -1.04 1 97.38 103 LEU B N 1
ATOM 2634 C CA . LEU B 1 103 ? 10.031 -5.398 0.389 1 97.38 103 LEU B CA 1
ATOM 2635 C C . LEU B 1 103 ? 11.32 -5.316 1.196 1 97.38 103 LEU B C 1
ATOM 2637 O O . LEU B 1 103 ? 11.383 -4.613 2.207 1 97.38 103 LEU B O 1
ATOM 2641 N N . HIS B 1 104 ? 12.203 -6.133 0.753 1 97.94 104 HIS B 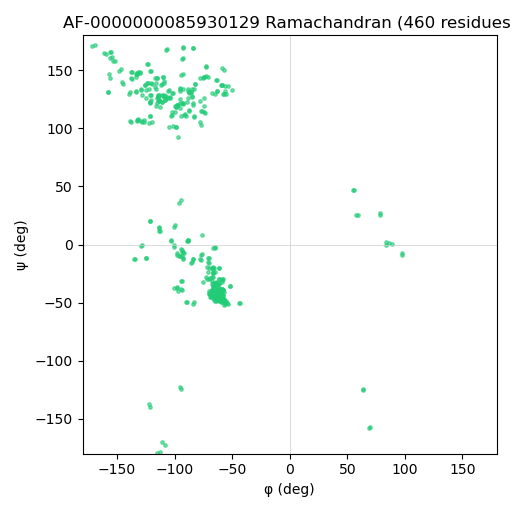N 1
ATOM 2642 C CA . HIS B 1 104 ? 13.492 -6.176 1.436 1 97.94 104 HIS B CA 1
ATOM 2643 C C . HIS B 1 104 ? 14.586 -6.695 0.512 1 97.94 104 HIS B C 1
ATOM 2645 O O . HIS B 1 104 ? 14.305 -7.191 -0.581 1 97.94 104 HIS B O 1
ATOM 2651 N N . TYR B 1 105 ? 15.82 -6.48 0.95 1 97.56 105 TYR B N 1
ATOM 2652 C CA . TYR B 1 105 ? 17.047 -6.945 0.32 1 97.56 105 TYR B CA 1
ATOM 2653 C C . TYR B 1 105 ? 17.969 -7.598 1.342 1 97.56 105 TYR B C 1
ATOM 2655 O O . TYR B 1 105 ? 18.562 -6.914 2.176 1 97.56 105 TYR B O 1
ATOM 2663 N N . LEU B 1 106 ? 18.078 -8.945 1.252 1 97.62 106 LEU B N 1
ATOM 2664 C CA . LEU B 1 106 ? 18.859 -9.703 2.229 1 97.62 106 LEU B CA 1
ATOM 2665 C C . LEU B 1 106 ? 20.172 -10.172 1.63 1 97.62 106 LEU B C 1
ATOM 2667 O O . LEU B 1 106 ? 20.203 -10.766 0.55 1 97.62 106 LEU B O 1
ATOM 2671 N N . MET B 1 107 ? 21.188 -9.938 2.371 1 95.94 107 MET B N 1
ATOM 2672 C CA . MET B 1 107 ? 22.531 -10.359 1.943 1 95.94 107 MET B CA 1
ATOM 2673 C C . MET B 1 107 ? 22.812 -11.789 2.387 1 95.94 107 MET B C 1
ATOM 2675 O O . MET B 1 107 ? 22.516 -12.164 3.523 1 95.94 107 MET B O 1
ATOM 2679 N N . LYS B 1 108 ? 23.312 -12.648 1.453 1 96.25 108 LYS B N 1
ATOM 2680 C CA . LYS B 1 108 ? 23.812 -13.977 1.816 1 96.25 108 LYS B CA 1
ATOM 2681 C C . LYS B 1 108 ? 25.125 -13.883 2.574 1 96.25 108 LYS B C 1
ATOM 2683 O O . LYS B 1 108 ? 25.953 -13.008 2.289 1 96.25 108 LYS B O 1
ATOM 2688 N N . PRO B 1 109 ? 25.391 -14.727 3.541 1 96.19 109 PRO B N 1
ATOM 2689 C CA . PRO B 1 109 ? 24.469 -15.758 4.031 1 96.19 109 PRO B CA 1
ATOM 2690 C C . PRO B 1 109 ? 23.344 -15.195 4.879 1 96.19 109 PRO B C 1
ATOM 2692 O O . PRO B 1 109 ? 23.547 -14.234 5.629 1 96.19 109 PRO B O 1
ATOM 2695 N N . VAL B 1 110 ? 22.219 -15.828 4.699 1 94.75 110 VAL B N 1
ATOM 2696 C CA . VAL B 1 110 ? 21.031 -15.312 5.367 1 94.75 110 VAL B CA 1
ATOM 2697 C C . VAL B 1 110 ? 20.953 -15.875 6.785 1 94.75 110 VAL B C 1
ATOM 2699 O O . VAL B 1 110 ? 21.141 -17.078 6.996 1 94.75 110 VAL B O 1
ATOM 2702 N N . ARG B 1 111 ? 20.734 -14.977 7.727 1 94.19 111 ARG B N 1
ATOM 2703 C CA . ARG B 1 111 ? 20.438 -15.391 9.094 1 94.19 111 ARG B CA 1
ATOM 2704 C C . ARG B 1 111 ? 18.953 -15.742 9.242 1 94.19 111 ARG B C 1
ATOM 2706 O O . ARG B 1 111 ? 18.094 -15.023 8.742 1 94.19 111 ARG B O 1
ATOM 2713 N N . GLU B 1 112 ? 18.766 -16.828 9.961 1 96.56 112 GLU B N 1
ATOM 2714 C CA . GLU B 1 112 ? 17.422 -17.359 10.117 1 96.56 112 GLU B CA 1
ATOM 2715 C C . GLU B 1 112 ? 16.484 -16.297 10.695 1 96.56 112 GLU B C 1
ATOM 2717 O O . GLU B 1 112 ? 15.406 -16.047 10.156 1 96.56 112 GLU B O 1
ATOM 2722 N N . GLU B 1 113 ? 16.906 -15.695 11.781 1 96.5 113 GLU B N 1
ATOM 2723 C CA . GLU B 1 113 ? 16.062 -14.719 12.469 1 96.5 113 GLU B CA 1
ATOM 2724 C C . GLU B 1 113 ? 15.703 -13.555 11.547 1 96.5 113 GLU B C 1
ATOM 2726 O O . GLU B 1 113 ? 14.562 -13.078 11.57 1 96.5 113 GLU B O 1
ATOM 2731 N N . LYS B 1 114 ? 16.625 -13.117 10.781 1 96.88 114 LYS B N 1
ATOM 2732 C CA . LYS B 1 114 ? 16.375 -12.008 9.867 1 96.88 114 LYS B CA 1
ATOM 2733 C C . LYS B 1 114 ? 15.422 -12.414 8.75 1 96.88 114 LYS B C 1
ATOM 2735 O O . LYS B 1 114 ? 14.492 -11.68 8.422 1 96.88 114 LYS B O 1
ATOM 2740 N N . LEU B 1 115 ? 15.664 -13.578 8.195 1 98.12 115 LEU B N 1
ATOM 2741 C CA . LEU B 1 115 ? 14.773 -14.078 7.156 1 98.12 115 LEU B CA 1
ATOM 2742 C C . LEU B 1 115 ? 13.352 -14.219 7.68 1 98.12 115 LEU B C 1
ATOM 2744 O O . LEU B 1 115 ? 12.391 -13.82 7.012 1 98.12 115 LEU B O 1
ATOM 2748 N N . PHE B 1 116 ? 13.203 -14.75 8.859 1 98.12 116 PHE B N 1
ATOM 2749 C CA . PHE B 1 116 ? 11.883 -14.961 9.43 1 98.12 116 PHE B CA 1
ATOM 2750 C C . PHE B 1 116 ? 11.164 -13.633 9.648 1 98.12 116 PHE B C 1
ATOM 2752 O O . PHE B 1 116 ? 9.977 -13.508 9.352 1 98.12 116 PHE B O 1
ATOM 2759 N N . SER B 1 117 ? 11.93 -12.672 10.141 1 97.12 117 SER B N 1
ATOM 2760 C CA . SER B 1 117 ? 11.336 -11.352 10.352 1 97.12 117 SER B CA 1
ATOM 2761 C C . SER B 1 117 ? 10.844 -10.758 9.031 1 97.12 117 SER B C 1
ATOM 2763 O O . SER B 1 117 ? 9.781 -10.141 8.984 1 97.12 117 SER B O 1
ATOM 2765 N N . VAL B 1 118 ? 11.586 -10.883 7.988 1 97.88 118 VAL B N 1
ATOM 2766 C CA . VAL B 1 118 ? 11.227 -10.352 6.68 1 97.88 118 VAL B CA 1
ATOM 2767 C C . VAL B 1 118 ? 10.023 -11.109 6.125 1 97.88 118 VAL B C 1
ATOM 2769 O O . VAL B 1 118 ? 9.117 -10.508 5.543 1 97.88 118 VAL B O 1
ATOM 2772 N N . LEU B 1 119 ? 9.992 -12.422 6.336 1 98.06 119 LEU B N 1
ATOM 2773 C CA . LEU B 1 119 ? 8.867 -13.227 5.883 1 98.06 119 LEU B CA 1
ATOM 2774 C C . LEU B 1 119 ? 7.598 -12.859 6.648 1 98.06 119 LEU B C 1
ATOM 2776 O O . LEU B 1 119 ? 6.504 -12.867 6.082 1 98.06 119 LEU B O 1
ATOM 2780 N N . ASP B 1 120 ? 7.77 -12.547 7.922 1 96.12 120 ASP B N 1
ATOM 2781 C CA . ASP B 1 120 ? 6.629 -12.07 8.695 1 96.12 120 ASP B CA 1
ATOM 2782 C C . ASP B 1 120 ? 6.035 -10.805 8.07 1 96.12 120 ASP B C 1
ATOM 2784 O O . ASP B 1 120 ? 4.82 -10.711 7.883 1 96.12 120 ASP B O 1
ATOM 2788 N N . ARG B 1 121 ? 6.891 -9.898 7.738 1 94.88 121 ARG B N 1
ATOM 2789 C CA . ARG B 1 121 ? 6.449 -8.648 7.117 1 94.88 121 ARG B CA 1
ATOM 2790 C C . ARG B 1 121 ? 5.789 -8.914 5.77 1 94.88 121 ARG B C 1
ATOM 2792 O O . ARG B 1 121 ? 4.762 -8.312 5.445 1 94.88 121 ARG B O 1
ATOM 2799 N N . ALA B 1 122 ? 6.359 -9.773 5.047 1 95.94 122 ALA B N 1
ATOM 2800 C CA . ALA B 1 122 ? 5.82 -10.117 3.73 1 95.94 122 ALA B CA 1
ATOM 2801 C C . ALA B 1 122 ? 4.422 -10.711 3.848 1 95.94 122 ALA B C 1
ATOM 2803 O O . ALA B 1 122 ? 3.518 -10.352 3.096 1 95.94 122 ALA B O 1
ATOM 2804 N N . ALA B 1 123 ? 4.285 -11.602 4.777 1 91.5 123 ALA B N 1
ATOM 2805 C CA . ALA B 1 123 ? 3.004 -12.266 5 1 91.5 123 ALA B CA 1
ATOM 2806 C C . ALA B 1 123 ? 1.938 -11.266 5.438 1 91.5 123 ALA B C 1
ATOM 2808 O O . ALA B 1 123 ? 0.806 -11.305 4.953 1 91.5 123 ALA B O 1
ATOM 2809 N N . GLU B 1 124 ? 2.332 -10.406 6.312 1 85.81 124 GLU B N 1
ATOM 2810 C CA . GLU B 1 124 ? 1.405 -9.391 6.801 1 85.81 124 GLU B CA 1
ATOM 2811 C C . GLU B 1 124 ? 0.937 -8.484 5.672 1 85.81 124 GLU B C 1
ATOM 2813 O O . GLU B 1 124 ? -0.257 -8.195 5.551 1 85.81 124 GLU B O 1
ATOM 2818 N N . LYS B 1 125 ? 1.849 -8.023 4.895 1 86.88 125 LYS B N 1
ATOM 2819 C CA . LYS B 1 125 ? 1.507 -7.141 3.783 1 86.88 125 LYS B CA 1
ATOM 2820 C C . LYS B 1 125 ? 0.657 -7.871 2.746 1 86.88 125 LYS B C 1
ATOM 2822 O O . LYS B 1 125 ? -0.281 -7.297 2.189 1 86.88 125 LYS B O 1
ATOM 2827 N N . ALA B 1 126 ? 1.012 -9.07 2.49 1 83.81 126 ALA B N 1
ATOM 2828 C CA . ALA B 1 126 ? 0.228 -9.875 1.558 1 83.81 126 ALA B CA 1
ATOM 2829 C C . ALA B 1 126 ? -1.216 -10.016 2.029 1 83.81 126 ALA B C 1
ATOM 2831 O O . ALA B 1 126 ? -2.148 -9.93 1.228 1 83.81 126 ALA B O 1
ATOM 2832 N N . ALA B 1 127 ? -1.32 -10.148 3.275 1 73.38 127 ALA B N 1
ATOM 2833 C CA . ALA B 1 127 ? -2.65 -10.305 3.861 1 73.38 127 ALA B CA 1
ATOM 2834 C C . ALA B 1 127 ? -3.439 -9 3.779 1 73.38 127 ALA B C 1
ATOM 2836 O O . ALA B 1 127 ? -4.637 -9.016 3.486 1 73.38 127 ALA B O 1
ATOM 2837 N N . LYS B 1 128 ? -2.77 -7.871 4.07 1 67.81 128 LYS B N 1
ATOM 2838 C CA . LYS B 1 128 ? -3.414 -6.562 4.074 1 67.81 128 LYS B CA 1
ATOM 2839 C C . LYS B 1 128 ? -3.873 -6.172 2.674 1 67.81 128 LYS B C 1
ATOM 2841 O O . LYS B 1 128 ? -4.91 -5.523 2.514 1 67.81 128 LYS B O 1
ATOM 2846 N N . ASN B 1 129 ? -3.062 -6.32 1.819 1 62.84 129 ASN B N 1
ATOM 2847 C CA . ASN B 1 129 ? -3.395 -5.941 0.45 1 62.84 129 ASN B CA 1
ATOM 2848 C C . ASN B 1 129 ? -4.523 -6.801 -0.112 1 62.84 129 ASN B C 1
ATOM 2850 O O . ASN B 1 129 ? -5.094 -6.477 -1.154 1 62.84 129 ASN B O 1
ATOM 2854 N N . GLU B 1 130 ? -4.812 -7.648 0.796 1 56.66 130 GLU B N 1
ATOM 2855 C CA . GLU B 1 130 ? -5.812 -8.586 0.285 1 56.66 130 GLU B CA 1
ATOM 2856 C C . GLU B 1 130 ? -7.219 -8.172 0.705 1 56.66 130 GLU B C 1
ATOM 2858 O O . GLU B 1 130 ? -7.5 -8.031 1.896 1 56.66 130 GLU B O 1
ATOM 2863 N N . ARG B 1 131 ? -8.07 -7.328 -0.148 1 59.94 131 ARG B N 1
ATOM 2864 C CA . ARG B 1 131 ? -9.5 -7.23 0.132 1 59.94 131 ARG B CA 1
ATOM 2865 C C . ARG B 1 131 ? -10.125 -8.609 0.292 1 59.94 131 ARG B C 1
ATOM 2867 O O . ARG B 1 131 ? -9.742 -9.555 -0.404 1 59.94 131 ARG B O 1
ATOM 2874 N N . VAL B 1 132 ? -10.945 -8.633 1.445 1 61.72 132 VAL B N 1
ATOM 2875 C CA . VAL B 1 132 ? -11.555 -9.922 1.753 1 61.72 132 VAL B CA 1
ATOM 2876 C C . VAL B 1 132 ? -13.07 -9.812 1.622 1 61.72 132 VAL B C 1
ATOM 2878 O O . VAL B 1 132 ? -13.688 -8.875 2.137 1 61.72 132 VAL B O 1
ATOM 2881 N N . LEU B 1 133 ? -13.727 -10.641 0.748 1 73.12 133 LEU B N 1
ATOM 2882 C CA . LEU B 1 133 ? -15.172 -10.789 0.695 1 73.12 133 LEU B CA 1
ATOM 2883 C C . LEU B 1 133 ? -15.68 -11.609 1.878 1 73.12 133 LEU B C 1
ATOM 2885 O O . LEU B 1 133 ? -15.156 -12.688 2.166 1 73.12 133 LEU B O 1
ATOM 2889 N N . HIS B 1 134 ? -16.5 -10.984 2.641 1 71.81 134 HIS B N 1
ATOM 2890 C CA . HIS B 1 134 ? -17.203 -11.734 3.672 1 71.81 134 HIS B CA 1
ATOM 2891 C C . HIS B 1 134 ? -18.516 -12.281 3.146 1 71.81 134 HIS B C 1
ATOM 2893 O O . HIS B 1 134 ? -19.438 -11.523 2.824 1 71.81 134 HIS B O 1
ATOM 2899 N N . LEU B 1 135 ? -18.656 -13.617 2.969 1 79.94 135 LEU B N 1
ATOM 2900 C CA . LEU B 1 135 ? -19.812 -14.289 2.379 1 79.94 135 LEU B CA 1
ATOM 2901 C C . LEU B 1 135 ? -20.484 -15.195 3.396 1 79.94 135 LEU B C 1
ATOM 2903 O O . LEU B 1 135 ? -19.828 -15.742 4.285 1 79.94 135 LEU B O 1
ATOM 2907 N N . VAL B 1 136 ? -21.75 -15.18 3.377 1 76.19 136 VAL B N 1
ATOM 2908 C CA . VAL B 1 136 ? -22.5 -16.094 4.227 1 76.19 136 VAL B CA 1
ATOM 2909 C C . VAL B 1 136 ? -23.234 -17.125 3.365 1 76.19 136 VAL B C 1
ATOM 2911 O O . VAL B 1 136 ? -24 -16.766 2.467 1 76.19 136 VAL B O 1
ATOM 2914 N N . THR B 1 137 ? -22.891 -18.422 3.559 1 80.69 137 THR B N 1
ATOM 2915 C CA . THR B 1 137 ? -23.578 -19.516 2.889 1 80.69 137 THR B CA 1
ATOM 2916 C C . THR B 1 137 ? -23.672 -20.734 3.807 1 80.69 137 THR B C 1
ATOM 2918 O O . THR B 1 137 ? -22.734 -21.016 4.559 1 80.69 137 THR B O 1
ATOM 2921 N N . GLY B 1 138 ? -24.844 -21.391 3.799 1 78.62 138 GLY B N 1
ATOM 2922 C CA . GLY B 1 138 ? -25.047 -22.562 4.629 1 78.62 138 GLY B CA 1
ATOM 2923 C C . GLY B 1 138 ? -24.875 -22.297 6.109 1 78.62 138 GLY B C 1
ATOM 2924 O O . GLY B 1 138 ? -24.375 -23.141 6.852 1 78.62 138 GLY B O 1
ATOM 2925 N N . GLY B 1 139 ? -25.078 -21.141 6.43 1 73.38 139 GLY B N 1
ATOM 2926 C CA . GLY B 1 139 ? -24.984 -20.766 7.828 1 73.38 139 GLY B CA 1
ATOM 2927 C C . GLY B 1 139 ? -23.562 -20.469 8.266 1 73.38 139 GLY B C 1
ATOM 2928 O O . GLY B 1 139 ? -23.297 -20.281 9.453 1 73.38 139 GLY B O 1
ATOM 2929 N N . GLU B 1 140 ? -22.703 -20.594 7.359 1 71.31 140 GLU B N 1
ATOM 2930 C CA . GLU B 1 140 ? -21.297 -20.344 7.68 1 71.31 140 GLU B CA 1
ATOM 2931 C C . GLU B 1 140 ? -20.797 -19.047 7.039 1 71.31 140 GLU B C 1
ATOM 2933 O O . GLU B 1 140 ? -21.234 -18.703 5.938 1 71.31 140 GLU B O 1
ATOM 2938 N N . MET B 1 141 ? -19.984 -18.359 7.824 1 71.38 141 MET B N 1
ATOM 2939 C CA . MET B 1 141 ? -19.312 -17.188 7.273 1 71.38 141 MET B CA 1
ATOM 2940 C C . MET B 1 141 ? -17.984 -17.562 6.637 1 71.38 141 MET B C 1
ATOM 2942 O O . MET B 1 141 ? -17.188 -18.297 7.238 1 71.38 141 MET B O 1
ATOM 2946 N N . ILE B 1 142 ? -17.828 -17.25 5.375 1 74.88 142 ILE B N 1
ATOM 2947 C CA . ILE B 1 142 ? -16.625 -17.547 4.621 1 74.88 142 ILE B CA 1
ATOM 2948 C C . ILE B 1 142 ? -15.883 -16.25 4.289 1 74.88 142 ILE B C 1
ATOM 2950 O O . ILE B 1 142 ? -16.516 -15.258 3.885 1 74.88 142 ILE B O 1
ATOM 2954 N N . GLN B 1 143 ? -14.594 -16.234 4.609 1 69.69 143 GLN B N 1
ATOM 2955 C CA . GLN B 1 143 ? -13.727 -15.148 4.191 1 69.69 143 GLN B CA 1
ATOM 2956 C C . GLN B 1 143 ? -12.984 -15.492 2.898 1 69.69 143 GLN B C 1
ATOM 2958 O O . GLN B 1 143 ? -12.312 -16.516 2.82 1 69.69 143 GLN B O 1
ATOM 2963 N N . LEU B 1 144 ? -13.219 -14.727 1.834 1 76.5 144 LEU B N 1
ATOM 2964 C CA . LEU B 1 144 ? -12.586 -14.938 0.538 1 76.5 144 LEU B CA 1
ATOM 2965 C C . LEU B 1 144 ? -11.766 -13.719 0.128 1 76.5 144 LEU B C 1
ATOM 2967 O O . LEU B 1 144 ? -12.32 -12.664 -0.16 1 76.5 144 LEU B O 1
ATOM 2971 N N . PRO B 1 145 ? -10.445 -13.859 0.223 1 68.69 145 PRO B N 1
ATOM 2972 C CA . PRO B 1 145 ? -9.656 -12.773 -0.365 1 68.69 145 PRO B CA 1
ATOM 2973 C C . PRO B 1 145 ? -9.992 -12.531 -1.835 1 68.69 145 PRO B C 1
ATOM 2975 O O . PRO B 1 145 ? -10.117 -13.477 -2.609 1 68.69 145 PRO B O 1
ATOM 2978 N N . ILE B 1 146 ? -10.117 -11.289 -2.244 1 77.69 146 ILE B N 1
ATOM 2979 C CA . ILE B 1 146 ? -10.656 -11.039 -3.574 1 77.69 146 ILE B CA 1
ATOM 2980 C C . ILE B 1 146 ? -9.641 -11.453 -4.633 1 77.69 146 ILE B C 1
ATOM 2982 O O . ILE B 1 146 ? -10.008 -11.781 -5.766 1 77.69 146 ILE B O 1
ATOM 2986 N N . HIS B 1 147 ? -8.383 -11.477 -4.238 1 67.25 147 HIS B N 1
ATOM 2987 C CA . HIS B 1 147 ? -7.391 -11.875 -5.23 1 67.25 147 HIS B CA 1
ATOM 2988 C C . HIS B 1 147 ? -7.551 -13.344 -5.609 1 67.25 147 HIS B C 1
ATOM 2990 O O . HIS B 1 147 ? -7.09 -13.773 -6.668 1 67.25 147 HIS B O 1
ATOM 2996 N N . LYS B 1 148 ? -8.18 -14.07 -4.805 1 71.12 148 LYS B N 1
ATOM 2997 C CA . LYS B 1 148 ? -8.398 -15.484 -5.078 1 71.12 148 LYS B CA 1
ATOM 2998 C C . LYS B 1 148 ? -9.625 -15.695 -5.957 1 71.12 148 LYS B C 1
ATOM 3000 O O . LYS B 1 148 ? -9.812 -16.781 -6.52 1 71.12 148 LYS B O 1
ATOM 3005 N N . LEU B 1 149 ? -10.492 -14.695 -6.109 1 85.5 149 LEU B N 1
ATOM 3006 C CA . LEU B 1 149 ? -11.688 -14.781 -6.938 1 85.5 149 LEU B CA 1
ATOM 3007 C C . LEU B 1 149 ? -11.336 -14.641 -8.414 1 85.5 149 LEU B C 1
ATOM 3009 O O . LEU B 1 149 ? -10.875 -13.586 -8.852 1 85.5 149 LEU B O 1
ATOM 3013 N N . ARG B 1 150 ? -11.562 -15.703 -9.133 1 85.06 150 ARG B N 1
ATOM 3014 C CA . ARG B 1 150 ? -11.258 -15.68 -10.562 1 85.06 150 ARG B CA 1
ATOM 3015 C C . ARG B 1 150 ? -12.406 -15.07 -11.359 1 85.06 150 ARG B C 1
ATOM 3017 O O . ARG B 1 150 ? -12.18 -14.273 -12.273 1 85.06 150 ARG B O 1
ATOM 3024 N N . TYR B 1 151 ? -13.5 -15.539 -11.133 1 93.5 151 TYR B N 1
ATOM 3025 C CA . TYR B 1 151 ? -14.703 -15 -11.75 1 93.5 151 TYR B CA 1
ATOM 3026 C C . TYR B 1 151 ? -15.945 -15.391 -10.961 1 93.5 151 TYR B C 1
ATOM 3028 O O . TYR B 1 151 ? -15.867 -16.203 -10.039 1 93.5 151 TYR B O 1
ATOM 3036 N N . ALA B 1 152 ? -17.047 -14.688 -11.242 1 95.94 152 ALA B N 1
ATOM 3037 C CA . ALA B 1 152 ? -18.344 -14.977 -10.625 1 95.94 152 ALA B CA 1
ATOM 3038 C C . ALA B 1 152 ? -19.469 -14.922 -11.656 1 95.94 152 ALA B C 1
ATOM 3040 O O . ALA B 1 152 ? -19.391 -14.148 -12.617 1 95.94 152 ALA B O 1
ATOM 3041 N N . GLU B 1 153 ? -20.422 -15.82 -11.492 1 94.31 153 GLU B N 1
ATOM 3042 C CA . GLU B 1 153 ? -21.562 -15.859 -12.391 1 94.31 153 GLU B CA 1
ATOM 3043 C C . GLU B 1 153 ? -22.875 -15.945 -11.609 1 94.31 153 GLU B C 1
ATOM 3045 O O . GLU B 1 153 ? -22.922 -16.562 -10.547 1 94.31 153 GLU B O 1
ATOM 3050 N N . VAL B 1 154 ? -23.844 -15.328 -12.266 1 93.56 154 VAL B N 1
ATOM 3051 C CA . VAL B 1 154 ? -25.156 -15.328 -11.625 1 93.56 154 VAL B CA 1
ATOM 3052 C C . VAL B 1 154 ? -26 -16.484 -12.156 1 93.56 154 VAL B C 1
ATOM 3054 O O . VAL B 1 154 ? -25.938 -16.812 -13.344 1 93.56 154 VAL B O 1
ATOM 3057 N N . MET B 1 155 ? -26.625 -17.172 -11.281 1 88.06 155 MET B N 1
ATOM 3058 C CA . MET B 1 155 ? -27.641 -18.172 -11.602 1 88.06 155 MET B CA 1
ATOM 3059 C C . MET B 1 155 ? -28.875 -17.984 -10.734 1 88.06 155 MET B C 1
ATOM 3061 O O . MET B 1 155 ? -28.922 -18.469 -9.594 1 88.06 155 MET B O 1
ATOM 3065 N N . GLY B 1 156 ? -29.938 -17.438 -11.445 1 89.81 156 GLY B N 1
ATOM 3066 C CA . GLY B 1 156 ? -31.094 -17.094 -10.641 1 89.81 156 GLY B CA 1
ATOM 3067 C C . GLY B 1 156 ? -30.812 -16 -9.617 1 89.81 156 GLY B C 1
ATOM 3068 O O . GLY B 1 156 ? -30.328 -14.93 -9.961 1 89.81 156 GLY B O 1
ATOM 3069 N N . ASN B 1 157 ? -31.109 -16.391 -8.398 1 92.31 157 ASN B N 1
ATOM 3070 C CA . ASN B 1 157 ? -30.906 -15.43 -7.32 1 92.31 157 ASN B CA 1
ATOM 3071 C C . ASN B 1 157 ? -29.609 -15.703 -6.562 1 92.31 157 ASN B C 1
ATOM 3073 O O . ASN B 1 157 ? -29.391 -15.156 -5.48 1 92.31 157 ASN B O 1
ATOM 3077 N N . TYR B 1 158 ? -28.828 -16.5 -7.203 1 94.56 158 TYR B N 1
ATOM 3078 C CA . TYR B 1 158 ? -27.562 -16.875 -6.566 1 94.56 158 TYR B CA 1
ATOM 3079 C C . TYR B 1 158 ? -26.375 -16.469 -7.43 1 94.56 158 TYR B C 1
ATOM 3081 O O . TYR B 1 158 ? -26.5 -16.375 -8.656 1 94.56 158 TYR B O 1
ATOM 3089 N N . VAL B 1 159 ? -25.266 -16.172 -6.746 1 95.56 159 VAL B N 1
ATOM 3090 C CA . VAL B 1 159 ? -23.984 -15.961 -7.414 1 95.56 159 VAL B CA 1
ATOM 3091 C C . VAL B 1 159 ? -23 -17.062 -7.012 1 95.56 159 VAL B C 1
ATOM 3093 O O . VAL B 1 159 ? -22.859 -17.359 -5.828 1 95.56 159 VAL B O 1
ATOM 3096 N N . THR B 1 160 ? -22.453 -17.641 -8.016 1 95.31 160 THR B N 1
ATOM 3097 C CA . THR B 1 160 ? -21.375 -18.594 -7.766 1 95.31 160 THR B CA 1
ATOM 3098 C C . THR B 1 160 ? -20.016 -17.953 -7.953 1 95.31 160 THR B C 1
ATOM 3100 O O . THR B 1 160 ? -19.719 -17.422 -9.031 1 95.31 160 THR B O 1
ATOM 3103 N N . LEU B 1 161 ? -19.266 -17.969 -6.902 1 94.12 161 LEU B N 1
ATOM 3104 C CA . LEU B 1 161 ? -17.906 -17.438 -6.914 1 94.12 161 LEU B CA 1
ATOM 3105 C C . LEU B 1 161 ? -16.891 -18.547 -7.164 1 94.12 161 LEU B C 1
ATOM 3107 O O . LEU B 1 161 ? -16.859 -19.547 -6.434 1 94.12 161 LEU B O 1
ATOM 3111 N N . HIS B 1 162 ? -16.062 -18.344 -8.195 1 92.31 162 HIS B N 1
ATOM 3112 C CA . HIS B 1 162 ? -15.039 -19.328 -8.555 1 92.31 162 HIS B CA 1
ATOM 3113 C C . HIS B 1 162 ? -13.656 -18.859 -8.117 1 92.31 162 HIS B C 1
ATOM 3115 O O . HIS B 1 162 ? -13.023 -18.047 -8.797 1 92.31 162 HIS B O 1
ATOM 3121 N N . ALA B 1 163 ? -13.25 -19.391 -7.082 1 83.75 163 ALA B N 1
ATOM 3122 C CA . ALA B 1 163 ? -11.914 -19.188 -6.543 1 83.75 163 ALA B CA 1
ATOM 3123 C C . ALA B 1 163 ? -11.156 -20.5 -6.426 1 83.75 163 ALA B C 1
ATOM 3125 O O . ALA B 1 163 ? -11.172 -21.312 -7.352 1 83.75 163 ALA B O 1
ATOM 3126 N N . GLY B 1 164 ? -10.406 -20.734 -5.371 1 69 164 GLY B N 1
ATOM 3127 C CA . GLY B 1 164 ? -9.906 -22.094 -5.125 1 69 164 GLY B CA 1
ATOM 3128 C C . GLY B 1 164 ? -11.016 -23.125 -5.02 1 69 164 GLY B C 1
ATOM 3129 O O . GLY B 1 164 ? -10.93 -24.188 -5.625 1 69 164 GLY B O 1
ATOM 3130 N N . GLU B 1 165 ? -11.969 -22.719 -4.395 1 74 165 GLU B N 1
ATOM 3131 C CA . GLU B 1 165 ? -13.211 -23.484 -4.309 1 74 165 GLU B CA 1
ATOM 3132 C C . GLU B 1 165 ? -14.391 -22.656 -4.82 1 74 165 GLU B C 1
ATOM 3134 O O . GLU B 1 165 ? -14.281 -21.438 -4.984 1 74 165 GLU B O 1
ATOM 3139 N N . GLU B 1 166 ? -15.406 -23.438 -5.254 1 87.56 166 GLU B N 1
ATOM 3140 C CA . GLU B 1 166 ? -16.625 -22.75 -5.68 1 87.56 166 GLU B CA 1
ATOM 3141 C C . GLU B 1 166 ? -17.531 -22.453 -4.492 1 87.56 166 GLU B C 1
ATOM 3143 O O . GLU B 1 166 ? -17.781 -23.328 -3.662 1 87.56 166 GLU B O 1
ATOM 3148 N N . ILE B 1 167 ? -17.938 -21.234 -4.355 1 90.06 167 ILE B N 1
ATOM 3149 C CA . ILE B 1 167 ? -18.844 -20.766 -3.303 1 90.06 167 ILE B CA 1
ATOM 3150 C C . ILE B 1 167 ? -20.094 -20.156 -3.922 1 90.06 167 ILE B C 1
ATOM 3152 O O . ILE B 1 167 ? -20 -19.266 -4.777 1 90.06 167 ILE B O 1
ATOM 3156 N N . THR B 1 168 ? -21.266 -20.688 -3.566 1 93.62 168 THR B N 1
ATOM 3157 C CA . THR B 1 168 ? -22.531 -20.125 -4.055 1 93.62 168 THR B CA 1
ATOM 3158 C C . THR B 1 168 ? -23.25 -19.391 -2.938 1 93.62 168 THR B C 1
ATOM 3160 O O . THR B 1 168 ? -23.453 -19.938 -1.851 1 93.62 168 THR B O 1
ATOM 3163 N N . VAL B 1 169 ? -23.609 -18.156 -3.24 1 92.25 169 VAL B N 1
ATOM 3164 C CA . VAL B 1 169 ? -24.234 -17.312 -2.232 1 92.25 169 VAL B CA 1
ATOM 3165 C C . VAL B 1 169 ? -25.469 -16.625 -2.824 1 92.25 169 VAL B C 1
ATOM 3167 O O . VAL B 1 169 ? -25.5 -16.312 -4.016 1 92.25 169 VAL B O 1
ATOM 3170 N N . LYS B 1 170 ? -26.422 -16.453 -1.931 1 92.25 170 LYS B N 1
ATOM 3171 C CA . LYS B 1 170 ? -27.609 -15.703 -2.344 1 92.25 170 LYS B CA 1
ATOM 3172 C C . LYS B 1 170 ? -27.328 -14.203 -2.383 1 92.25 170 LYS B C 1
ATOM 3174 O O . LYS B 1 170 ? -27.266 -13.547 -1.34 1 92.25 170 LYS B O 1
ATOM 3179 N N . MET B 1 171 ? -27.156 -13.781 -3.592 1 89.81 171 MET B N 1
ATOM 3180 C CA . MET B 1 171 ? -26.953 -12.359 -3.836 1 89.81 171 MET B CA 1
ATOM 3181 C C . MET B 1 171 ? -27.047 -12.039 -5.324 1 89.81 171 MET B C 1
ATOM 3183 O O . MET B 1 171 ? -27.109 -12.953 -6.152 1 89.81 171 MET B O 1
ATOM 3187 N N . THR B 1 172 ? -27.047 -10.742 -5.582 1 90.44 172 THR B N 1
ATOM 3188 C CA . THR B 1 172 ? -27.016 -10.336 -6.984 1 90.44 172 THR B CA 1
ATOM 3189 C C . THR B 1 172 ? -25.578 -10.086 -7.434 1 90.44 172 THR B C 1
ATOM 3191 O O . THR B 1 172 ? -24.688 -9.906 -6.605 1 90.44 172 THR B O 1
ATOM 3194 N N . LEU B 1 173 ? -25.375 -10.125 -8.734 1 92.06 173 LEU B N 1
ATOM 3195 C CA . LEU B 1 173 ? -24.047 -9.82 -9.281 1 92.06 173 LEU B CA 1
ATOM 3196 C C . LEU B 1 173 ? -23.656 -8.383 -8.992 1 92.06 173 LEU B C 1
ATOM 3198 O O . LEU B 1 173 ? -22.469 -8.086 -8.766 1 92.06 173 LEU B O 1
ATOM 3202 N N . SER B 1 174 ? -24.656 -7.523 -8.969 1 90.19 174 SER B N 1
ATOM 3203 C CA . SER B 1 174 ? -24.406 -6.121 -8.656 1 90.19 174 SER B CA 1
ATOM 3204 C C . SER B 1 174 ? -23.906 -5.953 -7.227 1 90.19 174 SER B C 1
ATOM 3206 O O . SER B 1 174 ? -23.016 -5.156 -6.965 1 90.19 174 SER B O 1
ATOM 3208 N N . GLU B 1 175 ? -24.484 -6.664 -6.348 1 83.88 175 GLU B N 1
ATOM 3209 C CA . GLU B 1 175 ? -24.047 -6.641 -4.953 1 83.88 175 GLU B CA 1
ATOM 3210 C C . GLU B 1 175 ? -22.609 -7.094 -4.816 1 83.88 175 GLU B C 1
ATOM 3212 O O . GLU B 1 175 ? -21.812 -6.473 -4.098 1 83.88 175 GLU B O 1
ATOM 3217 N N . LEU B 1 176 ? -22.281 -8.164 -5.523 1 90.81 176 LEU B N 1
ATOM 3218 C CA . LEU B 1 176 ? -20.906 -8.648 -5.496 1 90.81 176 LEU B CA 1
ATOM 3219 C C . LEU B 1 176 ? -19.969 -7.621 -6.102 1 90.81 176 LEU B C 1
ATOM 3221 O O . LEU B 1 176 ? -18.906 -7.324 -5.527 1 90.81 176 LEU B O 1
ATOM 3225 N N . GLU B 1 177 ? -20.328 -7.16 -7.188 1 88.5 177 GLU B N 1
ATOM 3226 C CA . GLU B 1 177 ? -19.516 -6.188 -7.914 1 88.5 177 GLU B CA 1
ATOM 3227 C C . GLU B 1 177 ? -19.141 -5.012 -7.02 1 88.5 177 GLU B C 1
ATOM 3229 O O . GLU B 1 177 ? -18 -4.535 -7.062 1 88.5 177 GLU B O 1
ATOM 3234 N N . SER B 1 178 ? -20.047 -4.656 -6.18 1 79.25 178 SER B N 1
ATOM 3235 C CA . SER B 1 178 ? -19.844 -3.496 -5.32 1 79.25 178 SER B CA 1
ATOM 3236 C C . SER B 1 178 ? -18.781 -3.777 -4.258 1 79.25 178 SER B C 1
ATOM 3238 O O . SER B 1 178 ? -18.234 -2.85 -3.652 1 79.25 178 SER B O 1
ATOM 3240 N N . GLN B 1 179 ? -18.453 -4.977 -4.043 1 74.94 179 GLN B N 1
ATOM 3241 C CA . GLN B 1 179 ? -17.5 -5.383 -3.016 1 74.94 179 GLN B CA 1
ATOM 3242 C C . GLN B 1 179 ? -16.125 -5.66 -3.619 1 74.94 179 GLN B C 1
ATOM 3244 O O . GLN B 1 179 ? -15.18 -6.012 -2.902 1 74.94 179 GLN B O 1
ATOM 3249 N N . LEU B 1 180 ? -16.016 -5.516 -4.879 1 82.5 180 LEU B N 1
ATOM 3250 C CA . LEU B 1 180 ? -14.781 -5.836 -5.586 1 82.5 180 LEU B CA 1
ATOM 3251 C C . LEU B 1 180 ? -14.078 -4.562 -6.043 1 82.5 180 LEU B C 1
ATOM 3253 O O . LEU B 1 180 ? -14.578 -3.457 -5.836 1 82.5 180 LEU B O 1
ATOM 3257 N N . ASP B 1 181 ? -12.844 -4.738 -6.461 1 71.81 181 ASP B N 1
ATOM 3258 C CA . ASP B 1 181 ? -12.07 -3.576 -6.895 1 71.81 181 ASP B CA 1
ATOM 3259 C C . ASP B 1 181 ? -11.875 -3.584 -8.406 1 71.81 181 ASP B C 1
ATOM 3261 O O . ASP B 1 181 ? -12.547 -4.328 -9.125 1 71.81 181 ASP B O 1
ATOM 3265 N N . GLU B 1 182 ? -11 -2.588 -8.898 1 67.81 182 GLU B N 1
ATOM 3266 C CA . GLU B 1 182 ? -10.867 -2.32 -10.32 1 67.81 182 GLU B CA 1
ATOM 3267 C C . GLU B 1 182 ? -10.273 -3.521 -11.055 1 67.81 182 GLU B C 1
ATOM 3269 O O . GLU B 1 182 ? -10.305 -3.578 -12.289 1 67.81 182 GLU B O 1
ATOM 3274 N N . ARG B 1 183 ? -9.93 -4.523 -10.367 1 73.44 183 ARG B N 1
ATOM 3275 C CA . ARG B 1 183 ? -9.406 -5.738 -10.984 1 73.44 183 ARG B CA 1
ATOM 3276 C C . ARG B 1 183 ? -10.531 -6.57 -11.594 1 73.44 183 ARG B C 1
ATOM 3278 O O . ARG B 1 183 ? -10.281 -7.473 -12.391 1 73.44 183 ARG B O 1
ATOM 3285 N N . PHE B 1 184 ? -11.68 -6.18 -11.195 1 86.81 184 PHE B N 1
ATOM 3286 C CA . PHE B 1 184 ? -12.812 -6.973 -11.656 1 86.81 184 PHE B CA 1
ATOM 3287 C C . PHE B 1 184 ? -13.641 -6.188 -12.672 1 86.81 184 PHE B C 1
ATOM 3289 O O . PHE B 1 184 ? -13.766 -4.965 -12.57 1 86.81 184 PHE B O 1
ATOM 3296 N N . TYR B 1 185 ? -14.18 -6.945 -13.695 1 88.81 185 TYR B N 1
ATOM 3297 C CA . TYR B 1 185 ? -15.008 -6.352 -14.742 1 88.81 185 TYR B CA 1
ATOM 3298 C C . TYR B 1 185 ? -16.312 -7.121 -14.906 1 88.81 185 TYR B C 1
ATOM 3300 O O . TYR B 1 185 ? -16.312 -8.352 -14.953 1 88.81 185 TYR B O 1
ATOM 3308 N N . ARG B 1 186 ? -17.328 -6.363 -14.961 1 93.31 186 ARG B N 1
ATOM 3309 C CA . ARG B 1 186 ? -18.656 -6.922 -15.227 1 93.31 186 ARG B CA 1
ATOM 3310 C C . ARG B 1 186 ? -18.875 -7.121 -16.719 1 93.31 186 ARG B C 1
ATOM 3312 O O . ARG B 1 186 ? -18.984 -6.148 -17.469 1 93.31 186 ARG B O 1
ATOM 3319 N N . ALA B 1 187 ? -18.922 -8.367 -17.188 1 93.06 187 ALA B N 1
ATOM 3320 C CA . ALA B 1 187 ? -19.203 -8.703 -18.578 1 93.06 187 ALA B CA 1
ATOM 3321 C C . ALA B 1 187 ? -20.656 -9.102 -18.75 1 93.06 187 ALA B C 1
ATOM 3323 O O . ALA B 1 187 ? -21.047 -10.242 -18.484 1 93.06 187 ALA B O 1
ATOM 3324 N N . GLY B 1 188 ? -21.438 -8.164 -19.25 1 91.38 188 GLY B N 1
ATOM 3325 C CA . GLY B 1 188 ? -22.859 -8.453 -19.391 1 91.38 188 GLY B CA 1
ATOM 3326 C C . GLY B 1 188 ? -23.578 -8.562 -18.062 1 91.38 188 GLY B C 1
ATOM 3327 O O . GLY B 1 188 ? -23.156 -7.992 -17.062 1 91.38 188 GLY B O 1
ATOM 3328 N N . ARG B 1 189 ? -24.641 -9.219 -18.094 1 89.06 189 ARG B N 1
ATOM 3329 C CA . ARG B 1 189 ? -25.516 -9.242 -16.922 1 89.06 189 ARG B CA 1
ATOM 3330 C C . ARG B 1 189 ? -25.203 -10.453 -16.031 1 89.06 189 ARG B C 1
ATOM 3332 O O . ARG B 1 189 ? -25.703 -10.555 -14.914 1 89.06 189 ARG B O 1
ATOM 3339 N N . SER B 1 190 ? -24.297 -11.344 -16.453 1 91.81 190 SER B N 1
ATOM 3340 C CA . SER B 1 190 ? -24.234 -12.617 -15.742 1 91.81 190 SER B CA 1
ATOM 3341 C C . SER B 1 190 ? -22.812 -12.938 -15.289 1 91.81 190 SER B C 1
ATOM 3343 O O . SER B 1 190 ? -22.578 -13.945 -14.625 1 91.81 190 SER B O 1
ATOM 3345 N N . LEU B 1 191 ? -21.859 -12.023 -15.625 1 94.62 191 LEU B N 1
ATOM 3346 C CA . LEU B 1 191 ? -20.469 -12.438 -15.406 1 94.62 191 LEU B CA 1
ATOM 3347 C C . LEU B 1 191 ? -19.656 -11.289 -14.836 1 94.62 191 LEU B C 1
ATOM 3349 O O . LEU B 1 191 ? -19.75 -10.148 -15.312 1 94.62 191 LEU B O 1
ATOM 3353 N N . LEU B 1 192 ? -18.922 -11.609 -13.75 1 95.38 192 LEU B N 1
ATOM 3354 C CA . LEU B 1 192 ? -17.812 -10.789 -13.258 1 95.38 192 LEU B CA 1
ATOM 3355 C C . LEU B 1 192 ? -16.5 -11.531 -13.383 1 95.38 192 LEU B C 1
ATOM 3357 O O . LEU B 1 192 ? -16.375 -12.68 -12.945 1 95.38 192 LEU B O 1
ATOM 3361 N N . VAL B 1 193 ? -15.555 -10.828 -14 1 92.44 193 VAL B N 1
ATOM 3362 C CA . VAL B 1 193 ? -14.297 -11.531 -14.234 1 92.44 193 VAL B CA 1
ATOM 3363 C C . VAL B 1 193 ? -13.133 -10.727 -13.664 1 92.44 193 VAL B C 1
ATOM 3365 O O . VAL B 1 193 ? -13.109 -9.5 -13.766 1 92.44 193 VAL B O 1
ATOM 3368 N N . ASN B 1 194 ? -12.242 -11.422 -13.031 1 86.06 194 ASN B N 1
ATOM 3369 C CA . ASN B 1 194 ? -10.977 -10.859 -12.594 1 86.06 194 ASN B CA 1
ATOM 3370 C C . ASN B 1 194 ? -10.023 -10.641 -13.773 1 86.06 194 ASN B C 1
ATOM 3372 O O . ASN B 1 194 ? -9.508 -11.602 -14.344 1 86.06 194 ASN B O 1
ATOM 3376 N N . LEU B 1 195 ? -9.711 -9.461 -14.102 1 79.94 195 LEU B N 1
ATOM 3377 C CA . LEU B 1 195 ? -8.945 -9.117 -15.297 1 79.94 195 LEU B CA 1
ATOM 3378 C C . LEU B 1 195 ? -7.516 -9.641 -15.195 1 79.94 195 LEU B C 1
ATOM 3380 O O . LEU B 1 195 ? -6.914 -10 -16.203 1 79.94 195 LEU B O 1
ATOM 3384 N N . THR B 1 196 ? -7.062 -9.758 -14.008 1 68.19 196 THR B N 1
ATOM 3385 C CA . THR B 1 196 ? -5.676 -10.156 -13.797 1 68.19 196 THR B CA 1
ATOM 3386 C C . THR B 1 196 ? -5.5 -11.656 -14.047 1 68.19 196 THR B C 1
ATOM 3388 O O . THR B 1 196 ? -4.371 -12.141 -14.141 1 68.19 196 THR B O 1
ATOM 3391 N N . GLN B 1 197 ? -6.578 -12.305 -14.219 1 73.62 197 GLN B N 1
ATOM 3392 C CA . GLN B 1 197 ? -6.547 -13.758 -14.398 1 73.62 197 GLN B CA 1
ATOM 3393 C C . GLN B 1 197 ? -6.754 -14.133 -15.867 1 73.62 197 GLN B C 1
ATOM 3395 O O . GLN B 1 197 ? -6.73 -15.312 -16.219 1 73.62 197 GLN B O 1
ATOM 3400 N N . ILE B 1 198 ? -6.855 -13.125 -16.672 1 79.06 198 ILE B N 1
ATOM 3401 C CA . ILE B 1 198 ? -7.199 -13.406 -18.062 1 79.06 198 ILE B CA 1
ATOM 3402 C C . ILE B 1 198 ? -5.93 -13.672 -18.875 1 79.06 198 ILE B C 1
ATOM 3404 O O . ILE B 1 198 ? -4.957 -12.914 -18.781 1 79.06 198 ILE B O 1
ATOM 3408 N N . SER B 1 199 ? -5.973 -14.711 -19.609 1 70.5 199 SER B N 1
ATOM 3409 C CA . SER B 1 199 ? -4.871 -15.008 -20.516 1 70.5 199 SER B CA 1
ATOM 3410 C C . SER B 1 199 ? -5.199 -14.594 -21.938 1 70.5 199 SER B C 1
ATOM 3412 O O . SER B 1 199 ? -4.328 -14.125 -22.672 1 70.5 199 SER B O 1
ATOM 3414 N N . ARG B 1 200 ? -6.438 -14.789 -22.281 1 76.75 200 ARG B N 1
ATOM 3415 C CA . ARG B 1 200 ? -6.883 -14.516 -23.656 1 76.75 200 ARG B CA 1
ATOM 3416 C C . ARG B 1 200 ? -8.383 -14.234 -23.688 1 76.75 200 ARG B C 1
ATOM 3418 O O . ARG B 1 200 ? -9.141 -14.781 -22.891 1 76.75 200 ARG B O 1
ATOM 3425 N N . VAL B 1 201 ? -8.719 -13.234 -24.625 1 86.75 201 VAL B N 1
ATOM 3426 C CA . VAL B 1 201 ? -10.133 -12.938 -24.828 1 86.75 201 VAL B CA 1
ATOM 3427 C C . VAL B 1 201 ? -10.492 -13.086 -26.312 1 86.75 201 VAL B C 1
ATOM 3429 O O . VAL B 1 201 ? -9.773 -12.578 -27.172 1 86.75 201 VAL B O 1
ATOM 3432 N N . THR B 1 202 ? -11.523 -13.906 -26.594 1 82.56 202 THR B N 1
ATOM 3433 C CA . THR B 1 202 ? -12.102 -14.008 -27.922 1 82.56 202 THR B CA 1
ATOM 3434 C C . THR B 1 202 ? -13.523 -13.453 -27.938 1 82.56 202 THR B C 1
ATOM 3436 O O . THR B 1 202 ? -14.016 -12.969 -26.922 1 82.56 202 THR B O 1
ATOM 3439 N N . LYS B 1 203 ? -14.172 -13.523 -29.109 1 85.12 203 LYS B N 1
ATOM 3440 C CA . LYS B 1 203 ? -15.523 -12.977 -29.25 1 85.12 203 LYS B CA 1
ATOM 3441 C C . LYS B 1 203 ? -16.531 -13.766 -28.406 1 85.12 203 LYS B C 1
ATOM 3443 O O . LYS B 1 203 ? -17.578 -13.242 -28.047 1 85.12 203 LYS B O 1
ATOM 3448 N N . THR B 1 204 ? -16.156 -15 -28.062 1 87.62 204 THR B N 1
ATOM 3449 C CA . THR B 1 204 ? -17.172 -15.828 -27.406 1 87.62 204 THR B CA 1
ATOM 3450 C C . THR B 1 204 ? -16.672 -16.344 -26.062 1 87.62 204 THR B C 1
ATOM 3452 O O . THR B 1 204 ? -17.453 -16.875 -25.281 1 87.62 204 THR B O 1
ATOM 3455 N N . GLU B 1 205 ? -15.328 -16.172 -25.828 1 89.5 205 GLU B N 1
ATOM 3456 C CA . GLU B 1 205 ? -14.812 -16.812 -24.625 1 89.5 205 GLU B CA 1
ATOM 3457 C C . GLU B 1 205 ? -13.68 -16 -24 1 89.5 205 GLU B C 1
ATOM 3459 O O . GLU B 1 205 ? -12.992 -15.258 -24.703 1 89.5 205 GLU B O 1
ATOM 3464 N N . ILE B 1 206 ? -13.586 -16.141 -22.703 1 89.75 206 ILE B N 1
ATOM 3465 C CA . ILE B 1 206 ? -12.422 -15.688 -21.953 1 89.75 206 ILE B CA 1
ATOM 3466 C C . ILE B 1 206 ? -11.641 -16.891 -21.438 1 89.75 206 ILE B C 1
ATOM 3468 O O . ILE B 1 206 ? -12.219 -17.812 -20.844 1 89.75 206 ILE B O 1
ATOM 3472 N N . ARG B 1 207 ? -10.367 -16.859 -21.75 1 84.88 207 ARG B N 1
ATOM 3473 C CA . ARG B 1 207 ? -9.484 -17.875 -21.188 1 84.88 207 ARG B CA 1
ATOM 3474 C C . ARG B 1 207 ? -8.688 -17.297 -20.016 1 84.88 207 ARG B C 1
ATOM 3476 O O . ARG B 1 207 ? -8.07 -16.234 -20.141 1 84.88 207 ARG B O 1
ATOM 3483 N N . LEU B 1 208 ? -8.781 -18.109 -18.969 1 81.94 208 LEU B N 1
ATOM 3484 C CA . LEU B 1 208 ? -8.055 -17.672 -17.781 1 81.94 208 LEU B CA 1
ATOM 3485 C C . LEU B 1 208 ? -6.656 -18.281 -17.75 1 81.94 208 LEU B C 1
ATOM 3487 O O . LEU B 1 208 ? -6.348 -19.188 -18.547 1 81.94 208 LEU B O 1
ATOM 3491 N N . LEU B 1 209 ? -5.883 -17.844 -16.938 1 67.75 209 LEU B N 1
ATOM 3492 C CA . LEU B 1 209 ? -4.492 -18.266 -16.812 1 67.75 209 LEU B CA 1
ATOM 3493 C C . LEU B 1 209 ? -4.395 -19.75 -16.484 1 67.75 209 LEU B C 1
ATOM 3495 O O . LEU B 1 209 ? -3.459 -20.422 -16.922 1 67.75 209 LEU B O 1
ATOM 3499 N N . ASP B 1 210 ? -5.449 -20.188 -15.789 1 65.75 210 ASP B N 1
ATOM 3500 C CA . ASP B 1 210 ? -5.398 -21.594 -15.391 1 65.75 210 ASP B CA 1
ATOM 3501 C C . ASP B 1 210 ? -6 -22.5 -16.469 1 65.75 210 ASP B C 1
ATOM 3503 O O . ASP B 1 210 ? -6.188 -23.688 -16.25 1 65.75 210 ASP B O 1
ATOM 3507 N N . GLY B 1 211 ? -6.348 -21.938 -17.469 1 75.5 211 GLY B N 1
ATOM 3508 C CA . GLY B 1 211 ? -6.871 -22.703 -18.594 1 75.5 211 GLY B CA 1
ATOM 3509 C C . GLY B 1 211 ? -8.391 -22.734 -18.641 1 75.5 211 GLY B C 1
ATOM 3510 O O . GLY B 1 211 ? -8.977 -23.203 -19.609 1 75.5 211 GLY B O 1
ATOM 3511 N N . THR B 1 212 ? -8.992 -22.266 -17.656 1 82 212 THR B N 1
ATOM 3512 C CA . THR B 1 212 ? -10.453 -22.25 -17.609 1 82 212 THR B CA 1
ATOM 3513 C C . THR B 1 212 ? -11.023 -21.375 -18.719 1 82 212 THR B C 1
ATOM 3515 O O . THR B 1 212 ? -10.508 -20.281 -18.984 1 82 212 THR B O 1
ATOM 3518 N N . ALA B 1 213 ? -11.977 -21.984 -19.359 1 87.56 213 ALA B N 1
ATOM 3519 C CA . ALA B 1 213 ? -12.688 -21.219 -20.375 1 87.56 213 ALA B CA 1
ATOM 3520 C C . ALA B 1 213 ? -14.062 -20.781 -19.891 1 87.56 213 ALA B C 1
ATOM 3522 O O . ALA B 1 213 ? -14.836 -21.609 -19.375 1 87.56 213 ALA B O 1
ATOM 3523 N N . ILE B 1 214 ? -14.328 -19.484 -19.969 1 90.94 214 ILE B N 1
ATOM 3524 C CA . ILE B 1 214 ? -15.609 -18.922 -19.547 1 90.94 214 ILE B CA 1
ATOM 3525 C C . ILE B 1 214 ? -16.328 -18.312 -20.75 1 90.94 214 ILE B C 1
ATOM 3527 O O . ILE B 1 214 ? -15.711 -17.656 -21.594 1 90.94 214 ILE B O 1
ATOM 3531 N N . HIS B 1 215 ? -17.562 -18.625 -20.828 1 91.5 215 HIS B N 1
ATOM 3532 C CA . HIS B 1 215 ? -18.375 -18.047 -21.906 1 91.5 215 HIS B CA 1
ATOM 3533 C C . HIS B 1 215 ? -18.5 -16.531 -21.75 1 91.5 215 HIS B C 1
ATOM 3535 O O . HIS B 1 215 ? -18.797 -16.031 -20.672 1 91.5 215 HIS B O 1
ATOM 3541 N N . LEU B 1 216 ? -18.219 -15.867 -22.812 1 92.31 216 LEU B N 1
ATOM 3542 C CA . LEU B 1 216 ? -18.375 -14.422 -22.859 1 92.31 216 LEU B CA 1
ATOM 3543 C C . LEU B 1 216 ? -19.734 -14.031 -23.391 1 92.31 216 LEU B C 1
ATOM 3545 O O . LEU B 1 216 ? -20.125 -14.453 -24.484 1 92.31 216 LEU B O 1
ATOM 3549 N N . PRO B 1 217 ? -20.469 -13.273 -22.547 1 88.75 217 PRO B N 1
ATOM 3550 C CA . PRO B 1 217 ? -21.781 -12.844 -23.047 1 88.75 217 PRO B CA 1
ATOM 3551 C C . PRO B 1 217 ? -21.672 -12.031 -24.328 1 88.75 217 PRO B C 1
ATOM 3553 O O . PRO B 1 217 ? -20.672 -11.359 -24.578 1 88.75 217 PRO B O 1
ATOM 3556 N N . ARG B 1 218 ? -22.766 -12.148 -25.094 1 86.88 218 ARG B N 1
ATOM 3557 C CA . ARG B 1 218 ? -22.812 -11.445 -26.375 1 86.88 218 ARG B CA 1
ATOM 3558 C C . ARG B 1 218 ? -22.625 -9.945 -26.188 1 86.88 218 ARG B C 1
ATOM 3560 O O . ARG B 1 218 ? -23.203 -9.352 -25.266 1 86.88 218 ARG B O 1
ATOM 3567 N N . GLY B 1 219 ? -21.656 -9.344 -27 1 89.62 219 GLY B N 1
ATOM 3568 C CA . GLY B 1 219 ? -21.453 -7.902 -27 1 89.62 219 GLY B CA 1
ATOM 3569 C C . GLY B 1 219 ? -20.453 -7.441 -25.953 1 89.62 219 GLY B C 1
ATOM 3570 O O . GLY B 1 219 ? -20.172 -6.25 -25.844 1 89.62 219 GLY B O 1
ATOM 3571 N N . ALA B 1 220 ? -19.922 -8.359 -25.219 1 89.62 220 ALA B N 1
ATOM 3572 C CA . ALA B 1 220 ? -19.094 -7.969 -24.094 1 89.62 220 ALA B CA 1
ATOM 3573 C C . ALA B 1 220 ? -17.625 -7.875 -24.5 1 89.62 220 ALA B C 1
ATOM 3575 O O . ALA B 1 220 ? -16.797 -7.324 -23.766 1 89.62 220 ALA B O 1
ATOM 3576 N N . TYR B 1 221 ? -17.328 -8.281 -25.672 1 88.31 221 TYR B N 1
ATOM 3577 C CA . TYR B 1 221 ? -15.945 -8.414 -26.109 1 88.31 221 TYR B CA 1
ATOM 3578 C C . TYR B 1 221 ? -15.219 -7.078 -26.047 1 88.31 221 TYR B C 1
ATOM 3580 O O . TYR B 1 221 ? -14.156 -6.977 -25.438 1 88.31 221 TYR B O 1
ATOM 3588 N N . GLU B 1 222 ? -15.742 -6.062 -26.562 1 86.44 222 GLU B N 1
ATOM 3589 C CA . GLU B 1 222 ? -15.086 -4.762 -26.625 1 86.44 222 GLU B CA 1
ATOM 3590 C C . GLU B 1 222 ? -14.875 -4.176 -25.234 1 86.44 222 GLU B C 1
ATOM 3592 O O . GLU B 1 222 ? -13.828 -3.598 -24.953 1 86.44 222 GLU B O 1
ATOM 3597 N N . GLY B 1 223 ? -15.844 -4.344 -24.5 1 88 223 GLY B N 1
ATOM 3598 C CA . GLY B 1 223 ? -15.758 -3.812 -23.141 1 88 223 GLY B CA 1
ATOM 3599 C C . GLY B 1 223 ? -14.664 -4.465 -22.312 1 88 223 GLY B C 1
ATOM 3600 O O . GLY B 1 223 ? -13.891 -3.777 -21.656 1 88 223 GLY B O 1
ATOM 3601 N N . VAL B 1 224 ? -14.57 -5.711 -22.359 1 86.62 224 VAL B N 1
ATOM 3602 C CA . VAL B 1 224 ? -13.57 -6.449 -21.609 1 86.62 224 VAL B CA 1
ATOM 3603 C C . VAL B 1 224 ? -12.172 -6.082 -22.094 1 86.62 224 VAL B C 1
ATOM 3605 O O . VAL B 1 224 ? -11.273 -5.844 -21.281 1 86.62 224 VAL B O 1
ATOM 3608 N N . ASN B 1 225 ? -12.039 -5.992 -23.328 1 80.25 225 ASN B N 1
ATOM 3609 C CA . ASN B 1 225 ? -10.742 -5.641 -23.906 1 80.25 225 ASN B CA 1
ATOM 3610 C C . ASN B 1 225 ? -10.305 -4.242 -23.469 1 80.25 225 ASN B C 1
ATOM 3612 O O . ASN B 1 225 ? -9.133 -4.031 -23.141 1 80.25 225 ASN B O 1
ATOM 3616 N N . ARG B 1 226 ? -11.188 -3.387 -23.531 1 77.5 226 ARG B N 1
ATOM 3617 C CA . ARG B 1 226 ? -10.883 -2.023 -23.109 1 77.5 226 ARG B CA 1
ATOM 3618 C C . ARG B 1 226 ? -10.453 -1.987 -21.641 1 77.5 226 ARG B C 1
ATOM 3620 O O . ARG B 1 226 ? -9.531 -1.255 -21.281 1 77.5 226 ARG B O 1
ATOM 3627 N N . ALA B 1 227 ? -11.148 -2.752 -20.891 1 78.62 227 ALA B N 1
ATOM 3628 C CA . ALA B 1 227 ? -10.844 -2.797 -19.469 1 78.62 227 ALA B CA 1
ATOM 3629 C C . ALA B 1 227 ? -9.445 -3.342 -19.219 1 78.62 227 ALA B C 1
ATOM 3631 O O . ALA B 1 227 ? -8.719 -2.84 -18.359 1 78.62 227 ALA B O 1
ATOM 3632 N N . ILE B 1 228 ? -9.086 -4.336 -19.969 1 72.75 228 ILE B N 1
ATOM 3633 C CA . ILE B 1 228 ? -7.762 -4.941 -19.844 1 72.75 228 ILE B CA 1
ATOM 3634 C C . ILE B 1 228 ? -6.691 -3.914 -20.203 1 72.75 228 ILE B C 1
ATOM 3636 O O . ILE B 1 228 ? -5.68 -3.795 -19.5 1 72.75 228 ILE B O 1
ATOM 3640 N N . ILE B 1 229 ? -6.988 -3.146 -21.156 1 62.09 229 ILE B N 1
ATOM 3641 C CA . ILE B 1 229 ? -6.047 -2.137 -21.625 1 62.09 229 ILE B CA 1
ATOM 3642 C C . ILE B 1 229 ? -5.906 -1.034 -20.578 1 62.09 229 ILE B C 1
ATOM 3644 O O . ILE B 1 229 ? -4.797 -0.557 -20.312 1 62.09 229 ILE B O 1
ATOM 3648 N N . ALA B 1 230 ? -6.996 -0.758 -20.062 1 58.91 230 ALA B N 1
ATOM 3649 C CA . ALA B 1 230 ? -7.008 0.328 -19.094 1 58.91 230 ALA B CA 1
ATOM 3650 C C . ALA B 1 230 ? -6.234 -0.06 -17.828 1 58.91 230 ALA B C 1
ATOM 3652 O O . ALA B 1 230 ? -5.711 0.805 -17.125 1 58.91 230 ALA B O 1
ATOM 3653 N N . MET B 1 231 ? -6.211 -1.259 -17.453 1 54.28 231 MET B N 1
ATOM 3654 C CA . MET B 1 231 ? -5.516 -1.759 -16.266 1 54.28 231 MET B CA 1
ATOM 3655 C C . MET B 1 231 ? -4.004 -1.753 -16.484 1 54.28 231 MET B C 1
ATOM 3657 O O . MET B 1 231 ? -3.242 -1.587 -15.531 1 54.28 231 MET B O 1
ATOM 3661 N N . ASN B 1 232 ? -3.467 -1.878 -17.703 1 44.69 232 ASN B N 1
ATOM 3662 C CA . ASN B 1 232 ? -2.045 -1.851 -18.031 1 44.69 232 ASN B CA 1
ATOM 3663 C C . ASN B 1 232 ? -1.524 -0.422 -18.141 1 44.69 232 ASN B C 1
ATOM 3665 O O . ASN B 1 232 ? -2.057 0.377 -18.922 1 44.69 232 ASN B O 1
#

Organism: NCBI:txid2903556

Solvent-accessible surface area (backbone atoms only — not comparable to full-atom values): 25204 Å² total; per-residue (Å²): 92,79,42,33,36,38,39,35,37,57,47,66,68,56,44,53,51,49,51,52,53,51,51,50,45,28,57,76,71,60,35,46,71,48,80,48,78,28,61,36,49,65,58,42,51,60,49,36,74,66,26,69,72,50,37,36,40,40,28,24,40,83,39,96,70,58,29,30,63,61,44,45,48,59,48,48,75,78,41,82,69,50,33,33,31,40,47,24,80,65,70,90,50,57,68,58,36,36,79,59,58,36,54,36,73,43,57,55,82,73,52,66,71,59,51,43,53,50,48,50,52,42,51,52,51,41,54,67,70,48,62,66,44,80,41,62,41,96,90,36,79,44,80,41,50,51,87,54,43,43,31,33,37,51,56,89,65,24,27,37,35,38,42,96,56,80,44,64,30,80,42,52,63,68,63,51,54,71,72,54,59,90,53,49,43,74,38,61,92,44,33,35,36,25,52,85,40,53,64,46,77,50,79,53,33,35,29,29,70,86,63,50,74,39,82,40,44,84,85,25,44,66,56,52,53,50,49,50,60,33,62,103,91,79,43,32,35,39,39,34,35,56,47,67,68,58,43,52,53,49,51,53,51,51,52,50,46,28,58,74,69,59,36,45,71,49,78,47,78,28,61,36,49,63,59,41,52,59,50,36,68,43,55,68,78,50,37,36,38,41,28,25,42,83,39,97,70,58,28,30,64,59,46,46,48,59,47,50,70,79,41,82,69,50,33,33,30,38,48,25,80,66,71,90,50,56,68,59,37,36,78,60,58,34,54,37,76,43,55,55,80,75,52,67,72,58,52,45,54,53,49,51,52,41,52,50,50,44,53,64,73,37,53,63,44,79,44,66,43,96,89,36,81,43,79,41,47,49,85,52,42,44,34,35,35,52,56,89,66,25,26,39,37,38,39,94,56,80,46,65,30,82,39,53,60,67,63,51,55,72,75,53,59,90,54,48,45,73,38,62,92,44,34,36,36,27,56,87,41,53,65,45,78,50,78,53,32,35,29,30,36,81,64,50,74,42,82,38,44,86,86,26,44,66,58,53,51,51,51,52,52,67,74,98

pLDDT: mean 88.22, std 10.49, range [44.69, 98.81]

Sequence (464 aa):
MHYKIALCDDAPADRALLDGLVRRWAEGAGHTIQLAAFESAEQFLFHYAEENDYDILLLDVEMGGMDGVALAKEIRKQNEAVQIVFITGYSDYIAEGYEVAALHYLMKPVREEKLFSVLDRAAEKAAKNERVLHLVTGGEMIQLPIHKLRYAEVMGNYVTLHAGEEITVKMTLSELESQLDERFYRAGRSLLVNLTQISRVTKTEIRLLDGTAIHLPRGAYEGVNRAIIAMNMHYKIALCDDAPADRALLDGLVRRWAEGAGHTIQLAAFESAEQFLFHYAEENDYDILLLDVEMGGMDGVALAKEIRKQNEAVQIVFITGYSDYIAEGYEVAALHYLMKPVREEKLFSVLDRAAEKAAKNERVLHLVTGGEMIQLPIHKLRYAEVMGNYVTLHAGEEITVKMTLSELESQLDERFYRAGRSLLVNLTQISRVTKTEIRLLDGTAIHLPRGAYEGVNRAIIAMN

Nearest PDB structures (foldseek):
  2qv0-assembly1_A  TM=9.396E-01  e=2.877E-08  Klebsiella pneumoniae
  6m8o-assembly1_A  TM=8.667E-01  e=1.069E-08  Staphylococcus aureus
  7ssi-assembly1_C  TM=8.704E-01  e=1.731E-07  Bacillus subtilis subsp. subtilis str. 168
  5iul-assembly1_C  TM=8.642E-01  e=3.636E-07  Bacillus subtilis subsp. subtilis str. 168
  4ldz-assembly1_B  TM=7.881E-01  e=1.107E-06  Bacillus subtilis subsp. subtilis str. 168

Radius of gyration: 24.58 Å; Cα contacts (8 Å, |Δi|>4): 827; chains: 2; bounding box: 58×59×50 Å

Foldseek 3Di:
DEFEEEEEAQDPVVQVVVVVLVVVLCVVVVYHYHYYYHNHLVRVVVLCVLAVPGQEYEAEQDHPPHGRLNSLVVNLVPDLQRAYEYEYQDPPCQVSCVVSPHQYYHHPPGDSVVVSVSVVVSVVSSQVPFQWDWAADPNDTDTHGVVQFFKWWDDVQWIWTDGVDIDIGRHAPVVVVVRDDLQWDDQPRTMIGRLSQFDDADQFWTAGVVGDIDGGDHPRRVVSVSSNVSND/DEFEEEEEAQDPVVQVVVVVLVVVLCVVVVYHYHYYYHNHLVVVVVVCLQPVLHQEYEAEQDHPPHGRLNSLVVNLVQDLQRAYEYEYQDPPCQVSCVVSPHLYYHHPPHDSVVVSVSVVVSVVSSVVVFQWDFAADPNDTDTHGVSQFFKWWDDVQWIWTDGVDIDIGRHAPVVVVVSDDLQWDDQPRTMIGRLSQFNDADQFWTAGSNGDIDGGDHPRRVVSVVSNVVSD

InterPro domains:
  IPR001789 Signal transduction response regulator, receiver domain [PF00072] (5-119)
  IPR001789 Signal transduction response regulator, receiver domain [PS50110] (4-123)
  IPR001789 Signal transduction response regulator, receiver domain [SM00448] (3-119)
  IPR007492 LytTR DNA-binding domain [PF04397] (140-226)
  IPR007492 LytTR DNA-binding domain [PS50930] (133-230)
  IPR007492 LytTR DNA-binding domain [SM00850] (139-229)
  IPR011006 CheY-like superfamily [SSF52172] (3-174)
  IPR046947 Transcriptional regulatory protein LytR-like [PTHR37299] (41-205)